Protein AF-0000000087668882 (afdb_homodimer)

Solvent-accessible surface area (backbone atoms only — not comparable to full-atom values): 32390 Å² total; per-residue (Å²): 127,55,72,64,56,34,42,53,48,44,46,37,24,59,58,59,34,25,60,63,56,25,12,63,74,70,74,42,58,48,69,55,47,53,47,37,47,51,49,51,26,59,73,69,70,46,69,36,62,44,76,51,103,84,46,47,43,61,30,75,61,18,48,56,48,40,55,51,38,54,46,50,52,49,51,49,50,30,61,56,49,69,69,46,96,56,78,47,55,46,81,43,34,34,37,23,35,59,70,55,37,60,70,62,45,54,77,50,41,65,59,51,40,68,75,32,70,54,41,31,39,34,46,38,62,53,77,62,92,58,65,41,71,82,68,61,43,58,34,33,42,42,76,51,87,79,68,98,54,85,44,41,72,42,78,49,48,71,38,53,36,39,38,35,31,9,59,66,30,33,71,74,70,49,78,52,78,45,84,87,54,48,76,90,50,46,24,45,29,38,44,35,72,86,77,70,32,55,60,55,51,52,31,28,56,95,87,38,82,44,74,45,84,55,55,51,51,39,29,23,58,41,71,67,55,47,51,53,43,19,54,70,33,58,18,32,44,74,44,50,44,81,80,40,49,64,39,50,72,73,52,50,26,42,80,41,42,74,88,30,42,36,74,64,39,41,28,29,43,32,31,66,54,61,86,77,65,34,60,50,57,48,54,48,52,53,50,54,46,50,50,39,50,55,52,50,48,54,68,77,92,129,55,70,66,56,35,41,53,50,44,44,37,24,59,57,58,36,25,60,63,56,24,12,64,74,69,72,43,58,48,68,56,48,53,47,39,47,50,49,50,26,60,75,69,71,46,71,36,63,44,76,52,102,83,47,47,43,61,31,72,59,20,49,54,49,40,56,51,38,53,48,50,52,49,52,48,50,28,62,57,51,69,69,46,95,57,76,48,54,45,80,42,32,35,38,24,35,60,70,55,36,60,68,62,46,53,79,50,40,64,60,52,40,68,76,32,70,53,41,30,38,37,47,38,64,52,76,62,91,61,62,39,72,83,68,62,41,59,31,34,43,41,76,52,86,77,68,98,53,88,46,41,73,44,78,49,46,72,39,52,36,39,37,33,29,8,58,66,29,32,73,75,69,48,77,54,77,45,86,87,55,48,76,90,49,44,24,44,28,39,45,36,73,85,77,70,31,56,59,55,50,50,30,28,56,95,87,37,80,44,74,44,83,55,57,50,54,39,30,24,58,40,71,68,54,47,53,52,43,19,56,70,33,58,18,30,43,74,43,52,43,82,80,40,48,65,39,49,72,73,51,51,26,41,80,42,42,75,88,29,41,36,73,63,40,40,29,28,40,32,30,66,53,60,86,75,65,33,59,49,56,48,56,47,52,53,50,54,46,50,50,40,50,54,51,50,49,54,69,76,92

Sequence (602 aa):
MDRFDAMRVFTRVVERRSFTLAAEDTGLPRSTVTDAVKQVEARLGVRLLQRTTRHVSPTLDGEAYYQRCLRILSDIEDAESAFAGAKPKGRLHVDVHGTLARHFVLPSLPAFLETYPDIDIYISEGDRLVDLVREGIDCVLRVGDLQDSDMIARRVAMLEEVTLASPAYIERHGMPMHPDGLEGHRIVGFRSTATGGLLPLELTVDGVVRNYPLPATVAVNAAESYFAAAKLGLGMIQVPRYHAEHALRSGELVSVLKDFAPTRTPVSLLYPRNRQLSPRVRVFIDWVAGIFNRHAEVADGMDRFDAMRVFTRVVERRSFTLAAEDTGLPRSTVTDAVKQVEARLGVRLLQRTTRHVSPTLDGEAYYQRCLRILSDIEDAESAFAGAKPKGRLHVDVHGTLARHFVLPSLPAFLETYPDIDIYISEGDRLVDLVREGIDCVLRVGDLQDSDMIARRVAMLEEVTLASPAYIERHGMPMHPDGLEGHRIVGFRSTATGGLLPLELTVDGVVRNYPLPATVAVNAAESYFAAAKLGLGMIQVPRYHAEHALRSGELVSVLKDFAPTRTPVSLLYPRNRQLSPRVRVFIDWVAGIFNRHAEVADG

Organism: NCBI:txid484088

pLDDT: mean 86.04, std 12.43, range [35.19, 98.69]

InterPro domains:
  IPR000847 LysR, HTH, N-terminal domain [PF00126] (5-63)
  IPR000847 LysR, HTH, N-terminal domain [PS50931] (1-59)
  IPR005119 LysR, substrate-binding [PF03466] (87-289)
  IPR036388 Winged helix-like DNA-binding domain superfamily [G3DSA:1.10.10.10] (3-85)
  IPR036390 Winged helix DNA-binding domain superfamily [SSF46785] (4-86)
  IPR058163 LysR-type transcriptional regulator, proteobacterial-type [PTHR30537] (1-298)

Structure (mmCIF, N/CA/C/O backbone):
data_AF-0000000087668882-model_v1
#
loop_
_entity.id
_entity.type
_entity.pdbx_description
1 polymer 'HTH-type transcriptional regulator TtuA'
#
loop_
_atom_site.group_PDB
_atom_site.id
_atom_site.type_symbol
_atom_site.label_atom_id
_atom_site.label_alt_id
_atom_site.label_comp_id
_atom_site.label_asym_id
_atom_site.label_entity_id
_atom_site.label_seq_id
_atom_site.pdbx_PDB_ins_code
_atom_site.Cartn_x
_atom_site.Cartn_y
_atom_site.Cartn_z
_atom_site.occupancy
_atom_site.B_iso_or_equiv
_atom_site.auth_seq_id
_atom_site.auth_comp_id
_atom_site.auth_asym_id
_atom_site.auth_atom_id
_atom_site.pdbx_PDB_model_num
ATOM 1 N N . MET A 1 1 ? -1.526 -41.938 4.766 1 74 1 MET A N 1
ATOM 2 C CA . MET A 1 1 ? -0.873 -40.812 4.121 1 74 1 MET A CA 1
ATOM 3 C C . MET A 1 1 ? 0.221 -40.219 5.016 1 74 1 MET A C 1
ATOM 5 O O . MET A 1 1 ? 0.059 -40.156 6.234 1 74 1 MET A O 1
ATOM 9 N N . ASP A 1 2 ? 1.414 -40.062 4.527 1 76.44 2 ASP A N 1
ATOM 10 C CA . ASP A 1 2 ? 2.463 -39.562 5.398 1 76.44 2 ASP A CA 1
ATOM 11 C C . ASP A 1 2 ? 2.203 -38.094 5.75 1 76.44 2 ASP A C 1
ATOM 13 O O . ASP A 1 2 ? 1.354 -37.438 5.137 1 76.44 2 ASP A O 1
ATOM 17 N N . ARG A 1 3 ? 2.861 -37.75 6.754 1 75.88 3 ARG A N 1
ATOM 18 C CA . ARG A 1 3 ? 2.615 -36.406 7.332 1 75.88 3 ARG A CA 1
ATOM 19 C C . ARG A 1 3 ? 2.83 -35.312 6.301 1 75.88 3 ARG A C 1
ATOM 21 O O . ARG A 1 3 ? 2.104 -34.312 6.285 1 75.88 3 ARG A O 1
ATOM 28 N N . PHE A 1 4 ? 3.727 -35.594 5.445 1 78.69 4 PHE A N 1
ATOM 29 C CA . PHE A 1 4 ? 4.047 -34.625 4.402 1 78.69 4 PHE A CA 1
ATOM 30 C C . PHE A 1 4 ? 2.887 -34.469 3.428 1 78.69 4 PHE A C 1
ATOM 32 O O . PHE A 1 4 ? 2.484 -33.344 3.102 1 78.69 4 PHE A O 1
ATOM 39 N N . ASP A 1 5 ? 2.441 -35.531 3 1 85.56 5 ASP A N 1
ATOM 40 C CA . ASP A 1 5 ? 1.314 -35.5 2.072 1 85.56 5 ASP A CA 1
ATOM 41 C C . ASP A 1 5 ? 0.07 -34.906 2.721 1 85.56 5 ASP A C 1
ATOM 43 O O . ASP A 1 5 ? -0.693 -34.188 2.068 1 85.56 5 ASP A O 1
ATOM 47 N N . ALA A 1 6 ? -0.004 -35.219 3.938 1 88.75 6 ALA A N 1
ATOM 48 C CA . ALA A 1 6 ? -1.146 -34.656 4.664 1 88.75 6 ALA A CA 1
ATOM 49 C C . ALA A 1 6 ? -1.063 -33.156 4.75 1 88.75 6 ALA A C 1
ATOM 51 O O . ALA A 1 6 ? -2.076 -32.438 4.621 1 88.75 6 ALA A O 1
ATOM 52 N N . MET A 1 7 ? 0.124 -32.625 4.984 1 88.31 7 MET A N 1
ATOM 53 C CA . MET A 1 7 ? 0.327 -31.188 5.02 1 88.31 7 MET A CA 1
ATOM 54 C C . MET A 1 7 ? 0.008 -30.562 3.666 1 88.31 7 MET A C 1
ATOM 56 O O . MET A 1 7 ? -0.608 -29.5 3.602 1 88.31 7 MET A O 1
ATOM 60 N N . ARG A 1 8 ? 0.413 -31.203 2.648 1 87.62 8 ARG A N 1
ATOM 61 C CA . ARG A 1 8 ? 0.148 -30.719 1.296 1 87.62 8 ARG A CA 1
ATOM 62 C C . ARG A 1 8 ? -1.351 -30.672 1.018 1 87.62 8 ARG A C 1
ATOM 64 O O . ARG A 1 8 ? -1.849 -29.688 0.458 1 87.62 8 ARG A O 1
ATOM 71 N N . VAL A 1 9 ? -1.986 -31.734 1.373 1 91.75 9 VAL A N 1
ATOM 72 C CA . VAL A 1 9 ? -3.43 -31.828 1.176 1 91.75 9 VAL A CA 1
ATOM 73 C C . VAL A 1 9 ? -4.129 -30.719 1.971 1 91.75 9 VAL A C 1
ATOM 75 O O . VAL A 1 9 ? -4.984 -30.016 1.437 1 91.75 9 VAL A O 1
ATOM 78 N N . PHE A 1 10 ? -3.746 -30.562 3.178 1 92.38 10 PHE A N 1
ATOM 79 C CA . PHE A 1 10 ? -4.348 -29.562 4.051 1 92.38 10 PHE A CA 1
ATOM 80 C C . PHE A 1 10 ? -4.168 -28.172 3.469 1 92.38 10 PHE A C 1
ATOM 82 O O . PHE A 1 10 ? -5.125 -27.391 3.395 1 92.38 10 PHE A O 1
ATOM 89 N N . THR A 1 11 ? -2.936 -27.859 3.07 1 89.56 11 THR A N 1
ATOM 90 C CA . THR A 1 11 ? -2.656 -26.531 2.516 1 89.56 11 THR A CA 1
ATOM 91 C C . THR A 1 11 ? -3.512 -26.281 1.28 1 89.56 11 THR A C 1
ATOM 93 O O . THR A 1 11 ? -4.023 -25.172 1.096 1 89.56 11 THR A O 1
ATOM 96 N N . ARG A 1 12 ? -3.713 -27.281 0.499 1 89.38 12 ARG A N 1
ATOM 97 C CA . ARG A 1 12 ? -4.512 -27.125 -0.711 1 89.38 12 ARG A CA 1
ATOM 98 C C . ARG A 1 12 ? -5.98 -26.891 -0.371 1 89.38 12 ARG A C 1
ATOM 100 O O . ARG A 1 12 ? -6.656 -26.094 -1.021 1 89.38 12 ARG A O 1
ATOM 107 N N . VAL A 1 13 ? -6.449 -27.594 0.616 1 89.81 13 VAL A N 1
ATOM 108 C CA . VAL A 1 13 ? -7.828 -27.422 1.051 1 89.81 13 VAL A CA 1
ATOM 109 C C . VAL A 1 13 ? -8.039 -25.984 1.534 1 89.81 13 VAL A C 1
ATOM 111 O O . VAL A 1 13 ? -9.055 -25.359 1.215 1 89.81 13 VAL A O 1
ATOM 114 N N . VAL A 1 14 ? -7.129 -25.5 2.279 1 86.94 14 VAL A N 1
ATOM 115 C CA . VAL A 1 14 ? -7.223 -24.141 2.814 1 86.94 14 VAL A CA 1
ATOM 116 C C . VAL A 1 14 ? -7.191 -23.125 1.671 1 86.94 14 VAL A C 1
ATOM 118 O O . VAL A 1 14 ? -7.988 -22.188 1.64 1 86.94 14 VAL A O 1
ATOM 121 N N . GLU A 1 15 ? -6.332 -23.391 0.75 1 80.94 15 GLU A N 1
ATOM 122 C CA . GLU A 1 15 ? -6.121 -22.469 -0.357 1 80.94 15 GLU A CA 1
ATOM 123 C C . GLU A 1 15 ? -7.336 -22.438 -1.284 1 80.94 15 GLU A C 1
ATOM 125 O O . GLU A 1 15 ? -7.703 -21.375 -1.792 1 80.94 15 GLU A O 1
ATOM 130 N N . ARG A 1 16 ? -7.902 -23.609 -1.526 1 79.69 16 ARG A N 1
ATOM 131 C CA . ARG A 1 16 ? -9.016 -23.719 -2.465 1 79.69 16 ARG A CA 1
ATOM 132 C C . ARG A 1 16 ? -10.352 -23.547 -1.752 1 79.69 16 ARG A C 1
ATOM 134 O O . ARG A 1 16 ? -11.391 -23.438 -2.398 1 79.69 16 ARG A O 1
ATOM 141 N N . ARG A 1 17 ? -10.312 -23.578 -0.461 1 81.19 17 ARG A N 1
ATOM 142 C CA . ARG A 1 17 ? -11.5 -23.531 0.39 1 81.19 17 ARG A CA 1
ATOM 143 C C . ARG A 1 17 ? -12.539 -24.547 -0.062 1 81.19 17 ARG A C 1
ATOM 145 O O . ARG A 1 17 ? -13.742 -24.25 -0.08 1 81.19 17 ARG A O 1
ATOM 152 N N . SER A 1 18 ? -12.047 -25.578 -0.514 1 86 18 SER A N 1
ATOM 153 C CA . SER A 1 18 ? -12.898 -26.625 -1.049 1 86 18 SER A CA 1
ATOM 154 C C . SER A 1 18 ? -12.195 -27.984 -1.007 1 86 18 SER A C 1
ATOM 156 O O . SER A 1 18 ? -11.062 -28.109 -1.481 1 86 18 SER A O 1
ATOM 158 N N . PHE A 1 19 ? -12.898 -29.031 -0.5 1 89.88 19 PHE A N 1
ATOM 159 C CA . PHE A 1 19 ? -12.359 -30.375 -0.476 1 89.88 19 PHE A CA 1
ATOM 160 C C . PHE A 1 19 ? -12.352 -30.984 -1.873 1 89.88 19 PHE A C 1
ATOM 162 O O . PHE A 1 19 ? -11.414 -31.688 -2.252 1 89.88 19 PHE A O 1
ATOM 169 N N . THR A 1 20 ? -13.352 -30.594 -2.633 1 88.5 20 THR A N 1
ATOM 170 C CA . THR A 1 20 ? -13.477 -31.141 -3.982 1 88.5 20 THR A CA 1
ATOM 171 C C . THR A 1 20 ? -12.383 -30.578 -4.891 1 88.5 20 THR A C 1
ATOM 173 O O . THR A 1 20 ? -11.711 -31.344 -5.594 1 88.5 20 THR A O 1
ATOM 176 N N . LEU A 1 21 ? -12.195 -29.375 -4.762 1 85.81 21 LEU A N 1
ATOM 177 C CA . LEU A 1 21 ? -11.18 -28.75 -5.605 1 85.81 21 LEU A CA 1
ATOM 178 C C . LEU A 1 21 ? -9.781 -29.188 -5.18 1 85.81 21 LEU A C 1
ATOM 180 O O . LEU A 1 21 ? -8.898 -29.391 -6.023 1 85.81 21 LEU A O 1
ATOM 184 N N . ALA A 1 22 ? -9.602 -29.25 -3.896 1 90.94 22 ALA A N 1
ATOM 185 C CA . ALA A 1 22 ? -8.32 -29.734 -3.395 1 90.94 22 ALA A CA 1
ATOM 186 C C . ALA A 1 22 ? -8.047 -31.156 -3.889 1 90.94 22 ALA A C 1
ATOM 188 O O . ALA A 1 22 ? -6.906 -31.484 -4.219 1 90.94 22 ALA A O 1
ATOM 189 N N . ALA A 1 23 ? -9.023 -31.984 -3.959 1 92.38 23 ALA A N 1
ATOM 190 C CA . ALA A 1 23 ? -8.883 -33.344 -4.477 1 92.38 23 ALA A CA 1
ATOM 191 C C . ALA A 1 23 ? -8.453 -33.344 -5.941 1 92.38 23 ALA A C 1
ATOM 193 O O . ALA A 1 23 ? -7.547 -34.062 -6.336 1 92.38 23 ALA A O 1
ATOM 194 N N . GLU A 1 24 ? -9.07 -32.469 -6.648 1 87.38 24 GLU A N 1
ATOM 195 C CA . GLU A 1 24 ? -8.719 -32.312 -8.055 1 87.38 24 GLU A CA 1
ATOM 196 C C . GLU A 1 24 ? -7.266 -31.891 -8.219 1 87.38 24 GLU A C 1
ATOM 198 O O . GLU A 1 24 ? -6.523 -32.469 -9.016 1 87.38 24 GLU A O 1
ATOM 203 N N . ASP A 1 25 ? -6.906 -30.984 -7.434 1 84.94 25 ASP A N 1
ATOM 204 C CA . ASP A 1 25 ? -5.559 -30.438 -7.52 1 84.94 25 ASP A CA 1
ATOM 205 C C . ASP A 1 25 ? -4.512 -31.469 -7.133 1 84.94 25 ASP A C 1
ATOM 207 O O . ASP A 1 25 ? -3.418 -31.5 -7.699 1 84.94 25 ASP A O 1
ATOM 211 N N . THR A 1 26 ? -4.812 -32.281 -6.137 1 87.75 26 THR A N 1
ATOM 212 C CA . THR A 1 26 ? -3.826 -33.188 -5.574 1 87.75 26 THR A CA 1
ATOM 213 C C . THR A 1 26 ? -3.91 -34.562 -6.246 1 87.75 26 THR A C 1
ATOM 215 O O . THR A 1 26 ? -3.064 -35.438 -6.012 1 87.75 26 THR A O 1
ATOM 218 N N . GLY A 1 27 ? -4.93 -34.75 -7.051 1 89.38 27 GLY A N 1
ATOM 219 C CA . GLY A 1 27 ? -5.117 -36.031 -7.727 1 89.38 27 GLY A CA 1
ATOM 220 C C . GLY A 1 27 ? -5.566 -37.125 -6.793 1 89.38 27 GLY A C 1
ATOM 221 O O . GLY A 1 27 ? -5.328 -38.312 -7.066 1 89.38 27 GLY A O 1
ATOM 222 N N . LEU A 1 28 ? -6.113 -36.781 -5.688 1 91.38 28 LEU A N 1
ATOM 223 C CA . LEU A 1 28 ? -6.59 -37.75 -4.691 1 91.38 28 LEU A CA 1
ATOM 224 C C . LEU A 1 28 ? -8.109 -37.781 -4.648 1 91.38 28 LEU A C 1
ATOM 226 O O . LEU A 1 28 ? -8.766 -36.781 -4.965 1 91.38 28 LEU A O 1
ATOM 230 N N . PRO A 1 29 ? -8.664 -38.969 -4.379 1 92.62 29 PRO A N 1
ATOM 231 C CA . PRO A 1 29 ? -10.102 -38.969 -4.121 1 92.62 29 PRO A CA 1
ATOM 232 C C . PRO A 1 29 ? -10.5 -38.031 -2.984 1 92.62 29 PRO A C 1
ATOM 234 O O . PRO A 1 29 ? -9.75 -37.875 -2.016 1 92.62 29 PRO A O 1
ATOM 237 N N . ARG A 1 30 ? -11.719 -37.469 -3.137 1 93.75 30 ARG A N 1
ATOM 238 C CA . ARG A 1 30 ? -12.211 -36.531 -2.133 1 93.75 30 ARG A CA 1
ATOM 239 C C . ARG A 1 30 ? -12.242 -37.156 -0.75 1 93.75 30 ARG A C 1
ATOM 241 O O . ARG A 1 30 ? -11.961 -36.5 0.253 1 93.75 30 ARG A O 1
ATOM 248 N N . SER A 1 31 ? -12.617 -38.406 -0.689 1 93.94 31 SER A N 1
ATOM 249 C CA . SER A 1 31 ? -12.664 -39.125 0.582 1 93.94 31 SER A CA 1
ATOM 250 C C . SER A 1 31 ? -11.289 -39.188 1.243 1 93.94 31 SER A C 1
ATOM 252 O O . SER A 1 31 ? -11.18 -39.031 2.463 1 93.94 31 SER A O 1
ATOM 254 N N . THR A 1 32 ? -10.289 -39.312 0.425 1 92.12 32 THR A N 1
ATOM 255 C CA . THR A 1 32 ? -8.914 -39.344 0.924 1 92.12 32 THR A CA 1
ATOM 256 C C . THR A 1 32 ? -8.508 -37.969 1.475 1 92.12 32 THR A C 1
ATOM 258 O O . THR A 1 32 ? -7.867 -37.906 2.523 1 92.12 32 THR A O 1
ATOM 261 N N . VAL A 1 33 ? -8.875 -36.938 0.768 1 94.38 33 VAL A N 1
ATOM 262 C CA . VAL A 1 33 ? -8.594 -35.562 1.2 1 94.38 33 VAL A CA 1
ATOM 263 C C . VAL A 1 33 ? -9.289 -35.312 2.535 1 94.38 33 VAL A C 1
ATOM 265 O O . VAL A 1 33 ? -8.672 -34.75 3.461 1 94.38 33 VAL A O 1
ATOM 268 N N . THR A 1 34 ? -10.508 -35.656 2.66 1 93.38 34 THR A N 1
ATOM 269 C CA . THR A 1 34 ? -11.289 -35.469 3.877 1 93.38 34 THR A CA 1
ATOM 270 C C . THR A 1 34 ? -10.664 -36.219 5.047 1 93.38 34 THR A C 1
ATOM 272 O O . THR A 1 34 ? -10.523 -35.688 6.141 1 93.38 34 THR A O 1
ATOM 275 N N . ASP A 1 35 ? -10.281 -37.438 4.762 1 92.81 35 ASP A N 1
ATOM 276 C CA . ASP A 1 35 ? -9.672 -38.281 5.789 1 92.81 35 ASP A CA 1
ATOM 277 C C . ASP A 1 35 ? -8.344 -37.688 6.262 1 92.81 35 ASP A C 1
ATOM 279 O O . ASP A 1 35 ? -8.031 -37.75 7.453 1 92.81 35 ASP A O 1
ATOM 283 N N . ALA A 1 36 ? -7.59 -37.25 5.332 1 92.69 36 ALA A N 1
ATOM 284 C CA . ALA A 1 36 ? -6.293 -36.656 5.656 1 92.69 36 ALA A CA 1
ATOM 285 C C . ALA A 1 36 ? -6.453 -35.5 6.633 1 92.69 36 ALA A C 1
ATOM 287 O O . ALA A 1 36 ? -5.727 -35.406 7.625 1 92.69 36 ALA A O 1
ATOM 288 N N . VAL A 1 37 ? -7.41 -34.625 6.363 1 93.38 37 VAL A N 1
ATOM 289 C CA . VAL A 1 37 ? -7.645 -33.469 7.203 1 93.38 37 VAL A CA 1
ATOM 290 C C . VAL A 1 37 ? -8.133 -33.906 8.578 1 93.38 37 VAL A C 1
ATOM 292 O O . VAL A 1 37 ? -7.676 -33.375 9.602 1 93.38 37 VAL A O 1
ATOM 295 N N . LYS A 1 38 ? -8.992 -34.875 8.594 1 91.88 38 LYS A N 1
ATOM 296 C CA . LYS A 1 38 ? -9.508 -35.406 9.852 1 91.88 38 LYS A CA 1
ATOM 297 C C . LYS A 1 38 ? -8.383 -35.969 10.703 1 91.88 38 LYS A C 1
ATOM 299 O O . LYS A 1 38 ? -8.352 -35.781 11.922 1 91.88 38 LYS A O 1
ATOM 304 N N . GLN A 1 39 ? -7.562 -36.688 10.062 1 87.88 39 GLN A N 1
ATOM 305 C CA . GLN A 1 39 ? -6.441 -37.312 10.766 1 87.88 39 GLN A CA 1
ATOM 306 C C . GLN A 1 39 ? -5.512 -36.25 11.367 1 87.88 39 GLN A C 1
ATOM 308 O O . GLN A 1 39 ? -5.02 -36.406 12.484 1 87.88 39 GLN A O 1
ATOM 313 N N . VAL A 1 40 ? -5.223 -35.219 10.562 1 90.81 40 VAL A N 1
ATOM 314 C CA . VAL A 1 40 ? -4.371 -34.156 11.047 1 90.81 40 VAL A CA 1
ATOM 315 C C . VAL A 1 40 ? -5.016 -33.469 12.258 1 90.81 40 VAL A C 1
ATOM 317 O O . VAL A 1 40 ? -4.352 -33.25 13.273 1 90.81 40 VAL A O 1
ATOM 320 N N . GLU A 1 41 ? -6.316 -33.125 12.148 1 91.94 41 GLU A N 1
ATOM 321 C CA . GLU A 1 41 ? -7.039 -32.5 13.25 1 91.94 41 GLU A CA 1
ATOM 322 C C . GLU A 1 41 ? -7.051 -33.406 14.484 1 91.94 41 GLU A C 1
ATOM 324 O O . GLU A 1 41 ? -6.879 -32.906 15.609 1 91.94 41 GLU A O 1
ATOM 329 N N . ALA A 1 42 ? -7.215 -34.688 14.289 1 87.06 42 ALA A N 1
ATOM 330 C CA . ALA A 1 42 ? -7.215 -35.656 15.391 1 87.06 42 ALA A CA 1
ATOM 331 C C . ALA A 1 42 ? -5.848 -35.719 16.062 1 87.06 42 ALA A C 1
ATOM 333 O O . ALA A 1 42 ? -5.762 -35.75 17.297 1 87.06 42 ALA A O 1
ATOM 334 N N . ARG A 1 43 ? -4.832 -35.781 15.297 1 84.25 43 ARG A N 1
ATOM 335 C CA . ARG A 1 43 ? -3.471 -35.812 15.82 1 84.25 43 ARG A CA 1
ATOM 336 C C . ARG A 1 43 ? -3.135 -34.562 16.625 1 84.25 43 ARG A C 1
ATOM 338 O O . ARG A 1 43 ? -2.5 -34.656 17.672 1 84.25 43 ARG A O 1
ATOM 345 N N . LEU A 1 44 ? -3.588 -33.438 16.078 1 84.44 44 LEU A N 1
ATOM 346 C CA . LEU A 1 44 ? -3.275 -32.156 16.703 1 84.44 44 LEU A CA 1
ATOM 347 C C . LEU A 1 44 ? -4.238 -31.859 17.844 1 84.44 44 LEU A C 1
ATOM 349 O O . LEU A 1 44 ? -3.955 -31.016 18.703 1 84.44 44 LEU A O 1
ATOM 353 N N . GLY A 1 45 ? -5.41 -32.469 17.828 1 86.31 45 GLY A N 1
ATOM 354 C CA . GLY A 1 45 ? -6.406 -32.312 18.875 1 86.31 45 GLY A CA 1
ATOM 355 C C . GLY A 1 45 ? -7.191 -31.016 18.766 1 86.31 45 GLY A C 1
ATOM 356 O O . GLY A 1 45 ? -7.746 -30.516 19.75 1 86.31 45 GLY A O 1
ATOM 357 N N . VAL A 1 46 ? -7.105 -30.391 17.656 1 87.56 46 VAL A N 1
ATOM 358 C CA . VAL A 1 46 ? -7.832 -29.141 17.422 1 87.56 46 VAL A CA 1
ATOM 359 C C . VAL A 1 46 ? -8.523 -29.188 16.062 1 87.56 46 VAL A C 1
ATOM 361 O O . VAL A 1 46 ? -8.109 -29.953 15.18 1 87.56 46 VAL A O 1
ATOM 364 N N . ARG A 1 47 ? -9.555 -28.422 15.93 1 88.56 47 ARG A N 1
ATOM 365 C CA . ARG A 1 47 ? -10.195 -28.25 14.633 1 88.56 47 ARG A CA 1
ATOM 366 C C . ARG A 1 47 ? -9.492 -27.172 13.812 1 88.56 47 ARG A C 1
ATOM 368 O O . ARG A 1 47 ? -9.25 -26.078 14.297 1 88.56 47 ARG A O 1
ATOM 375 N N . LEU A 1 48 ? -9.102 -27.578 12.602 1 90.94 48 LEU A N 1
ATOM 376 C CA . LEU A 1 48 ? -8.344 -26.656 11.75 1 90.94 48 LEU A CA 1
ATOM 377 C C . LEU A 1 48 ? -9.25 -25.984 10.734 1 90.94 48 LEU A C 1
ATOM 379 O O . LEU A 1 48 ? -8.922 -24.906 10.219 1 90.94 48 LEU A O 1
ATOM 383 N N . LEU A 1 49 ? -10.367 -26.625 10.406 1 91.19 49 LEU A N 1
ATOM 384 C CA . LEU A 1 49 ? -11.273 -26.109 9.391 1 91.19 49 LEU A CA 1
ATOM 385 C C . LEU A 1 49 ? -12.688 -25.984 9.945 1 91.19 49 LEU A C 1
ATOM 387 O O . LEU A 1 49 ? -13.125 -26.812 10.742 1 91.19 49 LEU A O 1
ATOM 391 N N . GLN A 1 50 ? -13.266 -24.812 9.672 1 84.56 50 GLN A N 1
ATOM 392 C CA . GLN A 1 50 ? -14.711 -24.672 9.852 1 84.56 50 GLN A CA 1
ATOM 393 C C . GLN A 1 50 ? -15.461 -25.094 8.594 1 84.56 50 GLN A C 1
ATOM 395 O O . GLN A 1 50 ? -15.125 -24.672 7.488 1 84.56 50 GLN A O 1
ATOM 400 N N . ARG A 1 51 ? -16.219 -26.125 8.781 1 73.12 51 ARG A N 1
ATOM 401 C CA . ARG A 1 51 ? -16.969 -26.656 7.648 1 73.12 51 ARG A CA 1
ATOM 402 C C . ARG A 1 51 ? -18.453 -26.359 7.777 1 73.12 51 ARG A C 1
ATOM 404 O O . ARG A 1 51 ? -19.062 -26.688 8.797 1 73.12 51 ARG A O 1
ATOM 411 N N . THR A 1 52 ? -18.844 -25.297 7.113 1 61.56 52 THR A N 1
ATOM 412 C CA . THR A 1 52 ? -20.281 -25.172 6.961 1 61.56 52 THR A CA 1
ATOM 413 C C . THR A 1 52 ? -20.734 -25.734 5.617 1 61.56 52 THR A C 1
ATOM 415 O O . THR A 1 52 ? -19.906 -26.125 4.789 1 61.56 52 THR A O 1
ATOM 418 N N . THR A 1 53 ? -22.047 -26.094 5.469 1 57.12 53 THR A N 1
ATOM 419 C CA . THR A 1 53 ? -22.609 -26.672 4.246 1 57.12 53 THR A CA 1
ATOM 420 C C . THR A 1 53 ? -22.141 -25.875 3.025 1 57.12 53 THR A C 1
ATOM 422 O O . THR A 1 53 ? -22.062 -26.422 1.922 1 57.12 53 THR A O 1
ATOM 425 N N . ARG A 1 54 ? -21.734 -24.562 3.236 1 56.53 54 ARG A N 1
ATOM 426 C CA . ARG A 1 54 ? -21.516 -23.734 2.053 1 56.53 54 ARG A CA 1
ATOM 427 C C . ARG A 1 54 ? -20.078 -23.234 2.004 1 56.53 54 ARG A C 1
ATOM 429 O O . ARG A 1 54 ? -19.609 -22.781 0.956 1 56.53 54 ARG A O 1
ATOM 436 N N . HIS A 1 55 ? -19.328 -23.344 3.102 1 72 55 HIS A N 1
ATOM 437 C CA . HIS A 1 55 ? -18.047 -22.641 3.006 1 72 55 HIS A CA 1
ATOM 438 C C . HIS A 1 55 ? -16.984 -23.312 3.863 1 72 55 HIS A C 1
ATOM 440 O O . HIS A 1 55 ? -17.25 -23.688 5.008 1 72 55 HIS A O 1
ATOM 446 N N . VAL A 1 56 ? -15.836 -23.781 3.23 1 82.69 56 VAL A N 1
ATOM 447 C CA . VAL A 1 56 ? -14.664 -24.266 3.951 1 82.69 56 VAL A CA 1
ATOM 448 C C . VAL A 1 56 ? -13.711 -23.109 4.242 1 82.69 56 VAL A C 1
ATOM 450 O O . VAL A 1 56 ? -13.289 -22.406 3.326 1 82.69 56 VAL A O 1
ATOM 453 N N . SER A 1 57 ? -13.531 -22.828 5.547 1 83.94 57 SER A N 1
ATOM 454 C CA . SER A 1 57 ? -12.578 -21.797 5.941 1 83.94 57 SER A CA 1
ATOM 455 C C . SER A 1 57 ? -11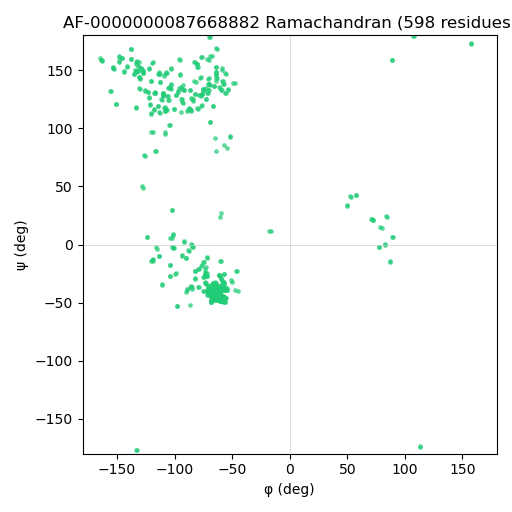.711 -22.266 7.113 1 83.94 57 SER A C 1
ATOM 457 O O . SER A 1 57 ? -12.156 -23.047 7.945 1 83.94 57 SER A O 1
ATOM 459 N N . PRO A 1 58 ? -10.438 -21.812 7.148 1 85.31 58 PRO A N 1
ATOM 460 C CA . PRO A 1 58 ? -9.594 -22.203 8.281 1 85.31 58 PRO A CA 1
ATOM 461 C C . PRO A 1 58 ? -10.008 -21.516 9.586 1 85.31 58 PRO A C 1
ATOM 463 O O . PRO A 1 58 ? -10.477 -20.375 9.562 1 85.31 58 PRO A O 1
ATOM 466 N N . THR A 1 59 ? -9.914 -22.266 10.695 1 82.81 59 THR A N 1
ATOM 467 C CA . THR A 1 59 ? -9.953 -21.656 12.023 1 82.81 59 THR A CA 1
ATOM 468 C C . THR A 1 59 ? -8.68 -20.844 12.281 1 82.81 59 THR A C 1
ATOM 470 O O . THR A 1 59 ? -7.781 -20.812 11.445 1 82.81 59 THR A O 1
ATOM 473 N N . LEU A 1 60 ? -8.617 -20.219 13.445 1 76.44 60 LEU A N 1
ATOM 474 C CA . LEU A 1 60 ? -7.387 -19.531 13.828 1 76.44 60 LEU A CA 1
ATOM 475 C C . LEU A 1 60 ? -6.219 -20.516 13.914 1 76.44 60 LEU A C 1
ATOM 477 O O . LEU A 1 60 ? -5.125 -20.219 13.422 1 76.44 60 LEU A O 1
ATOM 481 N N . ASP A 1 61 ? -6.527 -21.578 14.5 1 79.19 61 ASP A N 1
ATOM 482 C CA . ASP A 1 61 ? -5.531 -22.641 14.555 1 79.19 61 ASP A CA 1
ATOM 483 C C . ASP A 1 61 ? -5.203 -23.172 13.164 1 79.19 61 ASP A C 1
ATOM 485 O O . ASP A 1 61 ? -4.051 -23.5 12.867 1 79.19 61 ASP A O 1
ATOM 489 N N . GLY A 1 62 ? -6.223 -23.188 12.352 1 85.12 62 GLY A N 1
ATOM 490 C CA . GLY A 1 62 ? -6.031 -23.609 10.977 1 85.12 62 GLY A CA 1
ATOM 491 C C . GLY A 1 62 ? -5.121 -22.688 10.18 1 85.12 62 GLY A C 1
ATOM 492 O O . GLY A 1 62 ? -4.262 -23.156 9.43 1 85.12 62 GLY A O 1
ATOM 493 N N . GLU A 1 63 ? -5.328 -21.438 10.406 1 80.44 63 GLU A N 1
ATOM 494 C CA . GLU A 1 63 ? -4.484 -20.453 9.734 1 80.44 63 GLU A CA 1
ATOM 495 C C . GLU A 1 63 ? -3.035 -20.562 10.203 1 80.44 63 GLU A C 1
ATOM 497 O O . GLU A 1 63 ? -2.111 -20.516 9.383 1 80.44 63 GLU A O 1
ATOM 502 N N . ALA A 1 64 ? -2.857 -20.672 11.477 1 77.38 64 ALA A N 1
ATOM 503 C CA . ALA A 1 64 ? -1.519 -20.828 12.039 1 77.38 64 ALA A CA 1
ATOM 504 C C . ALA A 1 64 ? -0.843 -22.094 11.523 1 77.38 64 ALA A C 1
ATOM 506 O O . ALA A 1 64 ? 0.325 -22.062 11.125 1 77.38 64 ALA A O 1
ATOM 507 N N . TYR A 1 65 ? -1.585 -23.172 11.555 1 82.81 65 TYR A N 1
ATOM 508 C CA . TYR A 1 65 ? -1.044 -24.438 11.07 1 82.81 65 TYR A CA 1
ATOM 509 C C . TYR A 1 65 ? -0.737 -24.359 9.578 1 82.81 65 TYR A C 1
ATOM 511 O O . TYR A 1 65 ? 0.262 -24.922 9.117 1 82.81 65 TYR A O 1
ATOM 519 N N . TYR A 1 66 ? -1.623 -23.703 8.836 1 85.94 66 TYR A N 1
ATOM 520 C CA . TYR A 1 66 ? -1.41 -23.531 7.406 1 85.94 66 TYR A CA 1
ATOM 521 C C . TYR A 1 66 ? -0.074 -22.844 7.137 1 85.94 66 TYR A C 1
ATOM 523 O O . TYR A 1 66 ? 0.729 -23.328 6.34 1 85.94 66 TYR A O 1
ATOM 531 N N . GLN A 1 67 ? 0.199 -21.828 7.867 1 75.88 67 GLN A N 1
ATOM 532 C CA . GLN A 1 67 ? 1.449 -21.094 7.691 1 75.88 67 GLN A CA 1
ATOM 533 C C . GLN A 1 67 ? 2.652 -21.969 8.031 1 75.88 67 GLN A C 1
ATOM 535 O O . GLN A 1 67 ? 3.66 -21.953 7.324 1 75.88 67 GLN A O 1
ATOM 540 N N . ARG A 1 68 ? 2.51 -22.672 9.047 1 75.44 68 ARG A N 1
ATOM 541 C CA . ARG A 1 68 ? 3.588 -23.562 9.453 1 75.44 68 ARG A CA 1
ATOM 542 C C . ARG A 1 68 ? 3.807 -24.656 8.414 1 75.44 68 ARG A C 1
ATOM 544 O O . ARG A 1 68 ? 4.949 -25.016 8.109 1 75.44 68 ARG A O 1
ATOM 551 N N . CYS A 1 69 ? 2.701 -25.172 7.906 1 83.44 69 CYS A N 1
ATOM 552 C CA . CYS A 1 69 ? 2.803 -26.203 6.867 1 83.44 69 CYS A CA 1
ATOM 553 C C . CYS A 1 69 ? 3.545 -25.672 5.648 1 83.44 69 CYS A C 1
ATOM 555 O O . CYS A 1 69 ? 4.398 -26.359 5.086 1 83.44 69 CYS A O 1
ATOM 557 N N . LEU A 1 70 ? 3.207 -24.5 5.289 1 78.56 70 LEU A N 1
ATOM 558 C CA . LEU A 1 70 ? 3.854 -23.906 4.125 1 78.56 70 LEU A CA 1
ATOM 559 C C . LEU A 1 70 ? 5.367 -23.859 4.309 1 78.56 70 LEU A C 1
ATOM 561 O O . LEU A 1 70 ? 6.121 -24.172 3.385 1 78.56 70 LEU A O 1
ATOM 565 N N . ARG A 1 71 ? 5.773 -23.562 5.473 1 69.88 71 ARG A N 1
ATOM 566 C CA . ARG A 1 71 ? 7.199 -23.469 5.77 1 69.88 71 ARG A CA 1
ATOM 567 C C . ARG A 1 71 ? 7.852 -24.844 5.703 1 69.88 71 ARG A C 1
ATOM 569 O O . ARG A 1 71 ? 8.922 -25 5.105 1 69.88 71 ARG A O 1
ATOM 576 N N . ILE A 1 72 ? 7.203 -25.719 6.344 1 71.88 72 ILE A N 1
ATOM 577 C CA . ILE A 1 72 ? 7.734 -27.078 6.395 1 71.88 72 ILE A CA 1
ATOM 578 C C . ILE A 1 72 ? 7.824 -27.656 4.984 1 71.88 72 ILE A C 1
ATOM 580 O O . ILE A 1 72 ? 8.844 -28.234 4.609 1 71.88 72 ILE A O 1
ATOM 584 N N . LEU A 1 73 ? 6.777 -27.469 4.254 1 77.44 73 LEU A N 1
ATOM 585 C CA . LEU A 1 73 ? 6.758 -27.984 2.891 1 77.44 73 LEU A CA 1
ATOM 586 C C . LEU A 1 73 ? 7.852 -27.328 2.049 1 77.44 73 LEU A C 1
ATOM 588 O O . LEU A 1 73 ? 8.516 -28 1.258 1 77.44 73 LEU A O 1
ATOM 592 N N . SER A 1 74 ? 7.98 -26.094 2.281 1 73.69 74 SER A N 1
ATOM 593 C CA . SER A 1 74 ? 9.047 -25.375 1.589 1 73.69 74 SER A CA 1
ATOM 594 C C . SER A 1 74 ? 10.422 -25.906 1.966 1 73.69 74 SER A C 1
ATOM 596 O O . SER A 1 74 ? 11.273 -26.109 1.101 1 73.69 74 SER A O 1
ATOM 598 N N . ASP A 1 75 ? 10.578 -26.203 3.23 1 68.31 75 ASP A N 1
ATOM 599 C CA . ASP A 1 75 ? 11.852 -26.719 3.719 1 68.31 75 ASP A CA 1
ATOM 600 C C . ASP A 1 75 ? 12.148 -28.094 3.119 1 68.31 75 ASP A C 1
ATOM 602 O O . ASP A 1 75 ? 13.297 -28.391 2.764 1 68.31 75 ASP A O 1
ATOM 606 N N . ILE A 1 76 ? 11.133 -28.812 3.016 1 67.31 76 ILE A N 1
ATOM 607 C CA . ILE A 1 76 ? 11.289 -30.156 2.451 1 67.31 76 ILE A CA 1
ATOM 608 C C . ILE A 1 76 ? 11.633 -30.047 0.966 1 67.31 76 ILE A C 1
ATOM 610 O O . ILE A 1 76 ? 12.531 -30.734 0.481 1 67.31 76 ILE A O 1
ATOM 614 N N . GLU A 1 77 ? 10.898 -29.281 0.266 1 69.25 77 GLU A N 1
ATOM 615 C CA . GLU A 1 77 ? 11.188 -29.062 -1.15 1 69.25 77 GLU A CA 1
ATOM 616 C C . GLU A 1 77 ? 12.617 -28.578 -1.357 1 69.25 77 GLU A C 1
ATOM 618 O O . GLU A 1 77 ? 13.305 -29.031 -2.275 1 69.25 77 GLU A O 1
ATOM 623 N N . ASP A 1 78 ? 13.023 -27.812 -0.498 1 66.19 78 ASP A N 1
ATOM 624 C CA . ASP A 1 78 ? 14.383 -27.281 -0.544 1 66.19 78 ASP A CA 1
ATOM 625 C C . ASP A 1 78 ? 15.406 -28.406 -0.349 1 66.19 78 ASP A C 1
ATOM 627 O O . ASP A 1 78 ? 16.406 -28.469 -1.062 1 66.19 78 ASP A O 1
ATOM 631 N N . ALA A 1 79 ? 15.117 -29.188 0.583 1 63.41 79 ALA A N 1
ATOM 632 C CA . ALA A 1 79 ? 16.016 -30.312 0.877 1 63.41 79 ALA A CA 1
ATOM 633 C C . ALA A 1 79 ? 16.109 -31.266 -0.306 1 63.41 79 ALA A C 1
ATOM 635 O O . ALA A 1 79 ? 17.188 -31.781 -0.62 1 63.41 79 ALA A O 1
ATOM 636 N N . GLU A 1 80 ? 14.984 -31.406 -0.919 1 63.78 80 GLU A N 1
ATOM 637 C CA . GLU A 1 80 ? 14.938 -32.344 -2.037 1 63.78 80 GLU A CA 1
ATOM 638 C C . GLU A 1 80 ? 15.523 -31.734 -3.301 1 63.78 80 GLU A C 1
ATOM 640 O O . GLU A 1 80 ? 16.062 -32.438 -4.152 1 63.78 80 GLU A O 1
ATOM 645 N N . SER A 1 81 ? 15.25 -30.469 -3.428 1 61.78 81 SER A N 1
ATOM 646 C CA . SER A 1 81 ? 15.734 -29.781 -4.621 1 61.78 81 SER A CA 1
ATOM 647 C C . SER A 1 81 ? 17.234 -29.578 -4.57 1 61.78 81 SER A C 1
ATOM 649 O O . SER A 1 81 ? 17.875 -29.344 -5.598 1 61.78 81 SER A O 1
ATOM 651 N N . ALA A 1 82 ? 17.781 -29.562 -3.379 1 56.44 82 ALA A N 1
ATOM 652 C CA . ALA A 1 82 ? 19.219 -29.375 -3.23 1 56.44 82 ALA A CA 1
ATOM 653 C C . ALA A 1 82 ? 20 -30.469 -3.967 1 56.44 82 ALA A C 1
ATOM 655 O O . ALA A 1 82 ? 21.156 -30.266 -4.359 1 56.44 82 ALA A O 1
ATOM 656 N N . PHE A 1 83 ? 19.484 -31.562 -4.059 1 51.03 83 PHE A N 1
ATOM 657 C CA . PHE A 1 83 ? 20.219 -32.656 -4.676 1 51.03 83 PHE A CA 1
ATOM 658 C C . PHE A 1 83 ? 19.969 -32.719 -6.18 1 51.03 83 PHE A C 1
ATOM 660 O O . PHE A 1 83 ? 20.812 -33.188 -6.934 1 51.03 83 PHE A O 1
ATOM 667 N N . ALA A 1 84 ? 18.812 -32.531 -6.652 1 51.5 84 ALA A N 1
ATOM 668 C CA . ALA A 1 84 ? 18.562 -32.938 -8.031 1 51.5 84 ALA A CA 1
ATOM 669 C C . ALA A 1 84 ? 18.766 -31.766 -8.992 1 51.5 84 ALA A C 1
ATOM 671 O O . ALA A 1 84 ? 18.656 -30.594 -8.594 1 51.5 84 ALA A O 1
ATOM 672 N N . GLY A 1 85 ? 19.797 -31.766 -9.945 1 58.62 85 GLY A N 1
ATOM 673 C CA . GLY A 1 85 ? 19.859 -31 -11.18 1 58.62 85 GLY A CA 1
ATOM 674 C C . GLY A 1 85 ? 18.5 -30.469 -11.625 1 58.62 85 GLY A C 1
ATOM 675 O O . GLY A 1 85 ? 18.344 -30.062 -12.773 1 58.62 85 GLY A O 1
ATOM 676 N N . ALA A 1 86 ? 17.625 -30.547 -10.828 1 67.12 86 ALA A N 1
ATOM 677 C CA . ALA A 1 86 ? 16.25 -30.219 -11.203 1 67.12 86 ALA A CA 1
ATOM 678 C C . ALA A 1 86 ? 16.016 -28.703 -11.172 1 67.12 86 ALA A C 1
ATOM 680 O O . ALA A 1 86 ? 16.672 -27.984 -10.414 1 67.12 86 ALA A O 1
ATOM 681 N N . LYS A 1 87 ? 15.305 -28.266 -12.133 1 83.69 87 LYS A N 1
ATOM 682 C CA . LYS A 1 87 ? 14.914 -26.859 -12.219 1 83.69 87 LYS A CA 1
ATOM 683 C C . LYS A 1 87 ? 14.195 -26.406 -10.945 1 83.69 87 LYS A C 1
ATOM 685 O O . LYS A 1 87 ? 13.359 -27.141 -10.406 1 83.69 87 LYS A O 1
ATOM 690 N N . PRO A 1 88 ? 14.641 -25.312 -10.414 1 87.31 88 PRO A N 1
ATOM 691 C CA . PRO A 1 88 ? 14 -24.781 -9.211 1 87.31 88 PRO A CA 1
ATOM 692 C C . PRO A 1 88 ? 12.477 -24.734 -9.328 1 87.31 88 PRO A C 1
ATOM 694 O O . PRO A 1 88 ? 11.953 -24.422 -10.398 1 87.31 88 PRO A O 1
ATOM 697 N N . LYS A 1 89 ? 11.766 -25.094 -8.273 1 86.81 89 LYS A N 1
ATOM 698 C CA . LYS A 1 89 ? 10.305 -25.109 -8.266 1 86.81 89 LYS A CA 1
ATOM 699 C C . LYS A 1 89 ? 9.758 -24.797 -6.879 1 86.81 89 LYS A C 1
ATOM 701 O O . LYS A 1 89 ? 10.508 -24.781 -5.898 1 86.81 89 LYS A O 1
ATOM 706 N N . GLY A 1 90 ? 8.438 -24.406 -6.82 1 86.62 90 GLY A N 1
ATOM 707 C CA . GLY A 1 90 ? 7.766 -24.219 -5.543 1 86.62 90 GLY A CA 1
ATOM 708 C C . GLY A 1 90 ? 7.391 -22.766 -5.281 1 86.62 90 GLY A C 1
ATOM 709 O O . GLY A 1 90 ? 7.574 -21.906 -6.148 1 86.62 90 GLY A O 1
ATOM 710 N N . ARG A 1 91 ? 6.91 -22.562 -4.094 1 87.75 91 ARG A N 1
ATOM 711 C CA . ARG A 1 91 ? 6.379 -21.25 -3.736 1 87.75 91 ARG A CA 1
ATOM 712 C C . ARG A 1 91 ? 7.484 -20.328 -3.234 1 87.75 91 ARG A C 1
ATOM 714 O O . ARG A 1 91 ? 8.352 -20.75 -2.465 1 87.75 91 ARG A O 1
ATOM 721 N N . LEU A 1 92 ? 7.445 -19.203 -3.75 1 92.06 92 LEU A N 1
ATOM 722 C CA . LEU A 1 92 ? 8.367 -18.141 -3.346 1 92.06 92 LEU A CA 1
ATOM 723 C C . LEU A 1 92 ? 7.598 -16.922 -2.83 1 92.06 92 LEU A C 1
ATOM 725 O O . LEU A 1 92 ? 6.766 -16.359 -3.545 1 92.06 92 LEU A O 1
ATOM 729 N N . HIS A 1 93 ? 7.816 -16.531 -1.571 1 91.94 93 HIS A N 1
ATOM 730 C CA . HIS A 1 93 ? 7.191 -15.352 -0.982 1 91.94 93 HIS A CA 1
ATOM 731 C C . HIS A 1 93 ? 8.195 -14.219 -0.827 1 91.94 93 HIS A C 1
ATOM 733 O O . HIS A 1 93 ? 9.141 -14.32 -0.041 1 91.94 93 HIS A O 1
ATOM 739 N N . VAL A 1 94 ? 7.922 -13.164 -1.56 1 92.88 94 VAL A N 1
ATOM 740 C CA . VAL A 1 94 ? 8.797 -12 -1.528 1 92.88 94 VAL A CA 1
ATOM 741 C C . VAL A 1 94 ? 8.039 -10.797 -0.982 1 92.88 94 VAL A C 1
ATOM 743 O O . VAL A 1 94 ? 6.934 -10.492 -1.435 1 92.88 94 VAL A O 1
ATOM 746 N N . ASP A 1 95 ? 8.609 -10.141 -0.044 1 91.19 95 ASP A N 1
ATOM 747 C CA . ASP A 1 95 ? 8.039 -8.898 0.477 1 91.19 95 ASP A CA 1
ATOM 748 C C . ASP A 1 95 ? 8.836 -7.688 -0.005 1 91.19 95 ASP A C 1
ATOM 750 O O . ASP A 1 95 ? 10.062 -7.68 0.058 1 91.19 95 ASP A O 1
ATOM 754 N N . VAL A 1 96 ? 8.07 -6.746 -0.572 1 90.88 96 VAL A N 1
ATOM 755 C CA . VAL A 1 96 ? 8.75 -5.648 -1.252 1 90.88 96 VAL A CA 1
ATOM 756 C C . VAL A 1 96 ? 8 -4.344 -0.999 1 90.88 96 VAL A C 1
ATOM 758 O O . VAL A 1 96 ? 6.805 -4.355 -0.694 1 90.88 96 VAL A O 1
ATOM 761 N N . HIS A 1 97 ? 8.727 -3.256 -1.048 1 88.38 97 HIS A N 1
ATOM 762 C CA . HIS A 1 97 ? 8.047 -1.975 -1.201 1 88.38 97 HIS A CA 1
ATOM 763 C C . HIS A 1 97 ? 7.355 -1.878 -2.555 1 88.38 97 HIS A C 1
ATOM 765 O O . HIS A 1 97 ? 7.941 -2.213 -3.584 1 88.38 97 HIS A O 1
ATOM 771 N N . GLY A 1 98 ? 6.18 -1.397 -2.574 1 90.44 98 GLY A N 1
ATOM 772 C CA . GLY A 1 98 ? 5.328 -1.463 -3.75 1 90.44 98 GLY A CA 1
ATOM 773 C C . GLY A 1 98 ? 5.926 -0.775 -4.961 1 90.44 98 GLY A C 1
ATOM 774 O O . GLY A 1 98 ? 5.945 -1.341 -6.059 1 90.44 98 GLY A O 1
ATOM 775 N N . THR A 1 99 ? 6.414 0.427 -4.84 1 90.62 99 THR A N 1
ATOM 776 C CA . THR A 1 99 ? 6.949 1.171 -5.973 1 90.62 99 THR A CA 1
ATOM 777 C C . THR A 1 99 ? 8.195 0.485 -6.527 1 90.62 99 THR A C 1
ATOM 779 O O . THR A 1 99 ? 8.414 0.472 -7.738 1 90.62 99 THR A O 1
ATOM 782 N N . LEU A 1 100 ? 8.992 -0.12 -5.66 1 90.19 100 LEU A N 1
ATOM 783 C CA . LEU A 1 100 ? 10.156 -0.874 -6.102 1 90.19 100 LEU A CA 1
ATOM 784 C C . LEU A 1 100 ? 9.742 -2.086 -6.93 1 90.19 100 LEU A C 1
ATOM 786 O O . LEU A 1 100 ? 10.32 -2.346 -7.988 1 90.19 100 LEU A O 1
ATOM 790 N N . ALA A 1 101 ? 8.781 -2.773 -6.387 1 91.75 101 ALA A N 1
ATOM 791 C CA . ALA A 1 101 ? 8.281 -3.955 -7.086 1 91.75 101 ALA A CA 1
ATOM 792 C C . ALA A 1 101 ? 7.805 -3.6 -8.492 1 91.75 101 ALA A C 1
ATOM 794 O O . ALA A 1 101 ? 8.203 -4.238 -9.469 1 91.75 101 ALA A O 1
ATOM 795 N N . ARG A 1 102 ? 7.039 -2.623 -8.578 1 93.56 102 ARG A N 1
ATOM 796 C CA . ARG A 1 102 ? 6.367 -2.295 -9.828 1 93.56 102 ARG A CA 1
ATOM 797 C C . ARG A 1 102 ? 7.336 -1.665 -10.828 1 93.56 102 ARG A C 1
ATOM 799 O O . ARG A 1 102 ? 7.16 -1.792 -12.039 1 93.56 102 ARG A O 1
ATOM 806 N N . HIS A 1 103 ? 8.352 -1.004 -10.352 1 92.06 103 HIS A N 1
ATOM 807 C CA . HIS A 1 103 ? 9.289 -0.343 -11.242 1 92.06 103 HIS A CA 1
ATOM 808 C C . HIS A 1 103 ? 10.422 -1.283 -11.641 1 92.06 103 HIS A C 1
ATOM 810 O O . HIS A 1 103 ? 10.844 -1.302 -12.805 1 92.06 103 HIS A O 1
ATOM 816 N N . PHE A 1 104 ? 10.898 -2.113 -10.703 1 92 104 PHE A N 1
ATOM 817 C CA . PHE A 1 104 ? 12.133 -2.842 -10.969 1 92 104 PHE A CA 1
ATOM 818 C C . PHE A 1 104 ? 11.859 -4.332 -11.133 1 92 104 PHE A C 1
ATOM 820 O O . PHE A 1 104 ? 12.484 -5 -11.953 1 92 104 PHE A O 1
ATOM 827 N N . VAL A 1 105 ? 10.93 -4.926 -10.445 1 94.44 105 VAL A N 1
ATOM 828 C CA . VAL A 1 105 ? 10.812 -6.379 -10.344 1 94.44 105 VAL A CA 1
ATOM 829 C C . VAL A 1 105 ? 9.773 -6.887 -11.336 1 94.44 105 VAL A C 1
ATOM 831 O O . VAL A 1 105 ? 10.086 -7.695 -12.211 1 94.44 105 VAL A O 1
ATOM 834 N N . LEU A 1 106 ? 8.586 -6.336 -11.305 1 95.81 106 LEU A N 1
ATOM 835 C CA . LEU A 1 106 ? 7.438 -6.855 -12.039 1 95.81 106 LEU A CA 1
ATOM 836 C C . LEU A 1 106 ? 7.691 -6.816 -13.547 1 95.81 106 LEU A C 1
ATOM 838 O O . LEU A 1 106 ? 7.387 -7.777 -14.25 1 95.81 106 LEU A O 1
ATOM 842 N N . PRO A 1 107 ? 8.328 -5.77 -14.047 1 95.25 107 PRO A N 1
ATOM 843 C CA . PRO A 1 107 ? 8.492 -5.699 -15.5 1 95.25 107 PRO A CA 1
ATOM 844 C C . PRO A 1 107 ? 9.305 -6.859 -16.062 1 95.25 107 PRO A C 1
ATOM 846 O O . PRO A 1 107 ? 9.133 -7.238 -17.219 1 95.25 107 PRO A O 1
ATOM 849 N N . SER A 1 108 ? 10.148 -7.406 -15.258 1 95 108 SER A N 1
ATOM 850 C CA . SER A 1 108 ? 11.016 -8.484 -15.719 1 95 108 SER A CA 1
ATOM 851 C C . SER A 1 108 ? 10.508 -9.844 -15.25 1 95 108 SER A C 1
ATOM 853 O O . SER A 1 108 ? 11.078 -10.883 -15.594 1 95 108 SER A O 1
ATOM 855 N N . LEU A 1 109 ? 9.492 -9.859 -14.531 1 96.56 109 LEU A N 1
ATOM 856 C CA . LEU A 1 109 ? 9 -11.078 -13.898 1 96.56 109 LEU A CA 1
ATOM 857 C C . LEU A 1 109 ? 8.555 -12.094 -14.945 1 96.56 109 LEU A C 1
ATOM 859 O O . LEU A 1 109 ? 8.781 -13.297 -14.789 1 96.56 109 LEU A O 1
ATOM 863 N N . PRO A 1 110 ? 7.918 -11.672 -16.109 1 95.62 110 PRO A N 1
ATOM 864 C CA . PRO A 1 110 ? 7.531 -12.656 -17.125 1 95.62 110 PRO A CA 1
ATOM 865 C C . PRO A 1 110 ? 8.719 -13.484 -17.625 1 95.62 110 PRO A C 1
ATOM 867 O O . PRO A 1 110 ? 8.602 -14.703 -17.766 1 95.62 110 PRO A O 1
ATOM 870 N N . ALA A 1 111 ? 9.836 -12.836 -17.766 1 94.81 111 ALA A N 1
ATOM 871 C CA . ALA A 1 111 ? 11.031 -13.531 -18.234 1 94.81 111 ALA A CA 1
ATOM 872 C C . ALA A 1 111 ? 11.539 -14.516 -17.188 1 94.81 111 ALA A C 1
ATOM 874 O O . ALA A 1 111 ? 11.977 -15.625 -17.516 1 94.81 111 ALA A O 1
ATOM 875 N N . PHE A 1 112 ? 11.555 -14.117 -16 1 97.06 112 PHE A N 1
ATOM 876 C CA . PHE A 1 112 ? 11.953 -14.992 -14.906 1 97.06 112 PHE A CA 1
ATOM 877 C C . PHE A 1 112 ? 11.078 -16.234 -14.867 1 97.06 112 PHE A C 1
ATOM 879 O O . PHE A 1 112 ? 11.578 -17.359 -14.742 1 97.06 112 PHE A O 1
ATOM 886 N N . LEU A 1 113 ? 9.758 -16.047 -14.984 1 95.62 113 LEU A N 1
ATOM 887 C CA . LEU A 1 113 ? 8.805 -17.141 -14.883 1 95.62 113 LEU A CA 1
ATOM 888 C C . LEU A 1 113 ? 8.867 -18.031 -16.109 1 95.62 113 LEU A C 1
ATOM 890 O O . LEU A 1 113 ? 8.516 -19.219 -16.047 1 95.62 113 LEU A O 1
ATOM 894 N N . GLU A 1 114 ? 9.273 -17.469 -17.234 1 94.44 114 GLU A N 1
ATOM 895 C CA . GLU A 1 114 ? 9.547 -18.297 -18.406 1 94.44 114 GLU A CA 1
ATOM 896 C C . GLU A 1 114 ? 10.742 -19.219 -18.172 1 94.44 114 GLU A C 1
ATOM 898 O O . GLU A 1 114 ? 10.734 -20.375 -18.609 1 94.44 114 GLU A O 1
ATOM 903 N N . THR A 1 115 ? 11.766 -18.703 -17.516 1 94.5 115 THR A N 1
ATOM 904 C CA . THR A 1 115 ? 12.961 -19.469 -17.203 1 94.5 115 THR A CA 1
ATOM 905 C C . THR A 1 115 ? 12.672 -20.516 -16.125 1 94.5 115 THR A C 1
ATOM 907 O O . THR A 1 115 ? 13.203 -21.625 -16.172 1 94.5 115 THR A O 1
ATOM 910 N N . TYR A 1 116 ? 11.852 -20.172 -15.18 1 95.06 116 TYR A N 1
ATOM 911 C CA . TYR A 1 116 ? 11.508 -21.062 -14.078 1 95.06 116 TYR A CA 1
ATOM 912 C C . TYR A 1 116 ? 10 -21.234 -13.961 1 95.06 116 TYR A C 1
ATOM 914 O O . TYR A 1 116 ? 9.383 -20.734 -13.016 1 95.06 116 TYR A O 1
ATOM 922 N N . PRO A 1 117 ? 9.414 -21.984 -14.797 1 92.69 117 PRO A N 1
ATOM 923 C CA . PRO A 1 117 ? 7.957 -22.047 -14.93 1 92.69 117 PRO A CA 1
ATOM 924 C C . PRO A 1 117 ? 7.297 -22.766 -13.75 1 92.69 117 PRO A C 1
ATOM 926 O O . PRO A 1 117 ? 6.074 -22.688 -13.578 1 92.69 117 PRO A O 1
ATOM 929 N N . ASP A 1 118 ? 8.078 -23.406 -12.93 1 91.38 118 ASP A N 1
ATOM 930 C CA . ASP A 1 118 ? 7.492 -24.188 -11.844 1 91.38 118 ASP A CA 1
ATOM 931 C C . ASP A 1 118 ? 7.57 -23.438 -10.523 1 91.38 118 ASP A C 1
ATOM 933 O O . ASP A 1 118 ? 7.277 -24 -9.461 1 91.38 118 ASP A O 1
ATOM 937 N N . ILE A 1 119 ? 7.973 -22.188 -10.578 1 92.44 119 ILE A N 1
ATOM 938 C CA . ILE A 1 119 ? 7.961 -21.328 -9.406 1 92.44 119 ILE A CA 1
ATOM 939 C C . ILE A 1 119 ? 6.656 -20.531 -9.359 1 92.44 119 ILE A C 1
ATOM 941 O O . ILE A 1 119 ? 6.262 -19.922 -10.352 1 92.44 119 ILE A O 1
ATOM 945 N N . ASP A 1 120 ? 5.93 -20.625 -8.219 1 92.81 120 ASP A N 1
ATOM 946 C CA . ASP A 1 120 ? 4.809 -19.734 -7.914 1 92.81 120 ASP A CA 1
ATOM 947 C C . ASP A 1 120 ? 5.238 -18.609 -6.977 1 92.81 120 ASP A C 1
ATOM 949 O O . ASP A 1 120 ? 5.766 -18.859 -5.891 1 92.81 120 ASP A O 1
ATOM 953 N N . ILE A 1 121 ? 4.922 -17.406 -7.387 1 95.94 121 ILE A N 1
ATOM 954 C CA . ILE A 1 121 ? 5.484 -16.312 -6.617 1 95.94 121 ILE A CA 1
ATOM 955 C C . ILE A 1 121 ? 4.359 -15.5 -5.977 1 95.94 121 ILE A C 1
ATOM 957 O O . ILE A 1 121 ? 3.35 -15.211 -6.621 1 95.94 121 ILE A O 1
ATOM 961 N N . TYR A 1 122 ? 4.523 -15.273 -4.719 1 94.06 122 TYR A N 1
ATOM 962 C CA . TYR A 1 122 ? 3.701 -14.32 -3.982 1 94.06 122 TYR A CA 1
ATOM 963 C C . TYR A 1 122 ? 4.496 -13.07 -3.627 1 94.06 122 TYR A C 1
ATOM 965 O O . TYR A 1 122 ? 5.461 -13.141 -2.863 1 94.06 122 TYR A O 1
ATOM 973 N N . ILE A 1 123 ? 4.059 -11.938 -4.219 1 95.19 123 ILE A N 1
ATOM 974 C CA . ILE A 1 123 ? 4.695 -10.656 -3.943 1 95.19 123 ILE A CA 1
ATOM 975 C C . ILE A 1 123 ? 3.812 -9.828 -3.012 1 95.19 123 ILE A C 1
ATOM 977 O O . ILE A 1 123 ? 2.834 -9.219 -3.453 1 95.19 123 ILE A O 1
ATOM 981 N N . SER A 1 124 ? 4.199 -9.789 -1.779 1 91.19 124 SER A N 1
ATOM 982 C CA . SER A 1 124 ? 3.484 -8.961 -0.812 1 91.19 124 SER A CA 1
ATOM 983 C C . SER A 1 124 ? 4.148 -7.598 -0.654 1 91.19 124 SER A C 1
ATOM 985 O O . SER A 1 124 ? 5.363 -7.469 -0.826 1 91.19 124 SER A O 1
ATOM 987 N N . GLU A 1 125 ? 3.279 -6.598 -0.4 1 88.44 125 GLU A N 1
ATOM 988 C CA . GLU A 1 125 ? 3.801 -5.254 -0.155 1 88.44 125 GLU A CA 1
ATOM 989 C C . GLU A 1 125 ? 3.713 -4.891 1.324 1 88.44 125 GLU A C 1
ATOM 991 O O . GLU A 1 125 ? 2.697 -5.145 1.973 1 88.44 125 GLU A O 1
ATOM 996 N N . GLY A 1 126 ? 4.828 -4.332 1.792 1 76.69 126 GLY A N 1
ATOM 997 C CA . GLY A 1 126 ? 4.891 -3.867 3.168 1 76.69 126 GLY A CA 1
ATOM 998 C C . GLY A 1 126 ? 6.051 -2.93 3.432 1 76.69 126 GLY A C 1
ATOM 999 O O . GLY A 1 126 ? 6.934 -2.773 2.584 1 76.69 126 GLY A O 1
ATOM 1000 N N . ASP A 1 127 ? 5.984 -2.113 4.5 1 65.56 127 ASP A N 1
ATOM 1001 C CA . ASP A 1 127 ? 7.047 -1.18 4.852 1 65.56 127 ASP A CA 1
ATOM 1002 C C . ASP A 1 127 ? 7.68 -1.55 6.195 1 65.56 127 ASP A C 1
ATOM 1004 O O . ASP A 1 127 ? 8.617 -0.892 6.648 1 65.56 127 ASP A O 1
ATOM 1008 N N . ARG A 1 128 ? 7.094 -2.562 6.77 1 60.88 128 ARG A N 1
ATOM 1009 C CA . ARG A 1 128 ? 7.598 -2.902 8.094 1 60.88 128 ARG A CA 1
ATOM 1010 C C . ARG A 1 128 ? 8.68 -3.979 8.008 1 60.88 128 ARG A C 1
ATOM 1012 O O . ARG A 1 128 ? 8.68 -4.793 7.086 1 60.88 128 ARG A O 1
ATOM 1019 N N . LEU A 1 129 ? 9.797 -3.707 8.758 1 54.59 129 LEU A N 1
ATOM 1020 C CA . LEU A 1 129 ? 10.688 -4.848 8.93 1 54.59 129 LEU A CA 1
ATOM 1021 C C . LEU A 1 129 ? 10 -5.957 9.727 1 54.59 129 LEU A C 1
ATOM 1023 O O . LEU A 1 129 ? 9.602 -5.75 10.875 1 54.59 129 LEU A O 1
ATOM 1027 N N . VAL A 1 130 ? 9.227 -6.68 9.062 1 55.44 130 VAL A N 1
ATOM 1028 C CA . VAL A 1 130 ? 8.453 -7.816 9.555 1 55.44 130 VAL A CA 1
ATOM 1029 C C . VAL A 1 130 ? 9.398 -8.922 10.016 1 55.44 130 VAL A C 1
ATOM 1031 O O . VAL A 1 130 ? 10.578 -8.922 9.672 1 55.44 130 VAL A O 1
ATOM 1034 N N . ASP A 1 131 ? 8.953 -9.508 11.117 1 60.69 131 ASP A N 1
ATOM 1035 C CA . ASP A 1 131 ? 9.609 -10.773 11.414 1 60.69 131 ASP A CA 1
ATOM 1036 C C . ASP A 1 131 ? 9.531 -11.727 10.219 1 60.69 131 ASP A C 1
ATOM 1038 O O . ASP A 1 131 ? 8.555 -12.477 10.086 1 60.69 131 ASP A O 1
ATOM 1042 N N . LEU A 1 132 ? 10.422 -11.555 9.32 1 61.81 132 LEU A N 1
ATOM 1043 C CA . LEU A 1 132 ? 10.484 -12.258 8.039 1 61.81 132 LEU A CA 1
ATOM 1044 C C . LEU A 1 132 ? 10.297 -13.758 8.227 1 61.81 132 LEU A C 1
ATOM 1046 O O . LEU A 1 132 ? 9.586 -14.398 7.453 1 61.81 132 LEU A O 1
ATOM 1050 N N . VAL A 1 133 ? 10.867 -14.141 9.227 1 59.19 133 VAL A N 1
ATOM 1051 C CA . VAL A 1 133 ? 10.867 -15.586 9.414 1 59.19 133 VAL A CA 1
ATOM 1052 C C . VAL A 1 133 ? 9.492 -16.047 9.883 1 59.19 133 VAL A C 1
ATOM 1054 O O . VAL A 1 133 ? 8.953 -17.031 9.359 1 59.19 133 VAL A O 1
ATOM 1057 N N . ARG A 1 134 ? 8.961 -15.32 10.68 1 62.19 134 ARG A N 1
ATOM 1058 C CA . ARG A 1 134 ? 7.68 -15.734 11.25 1 62.19 134 ARG A CA 1
ATOM 1059 C C . ARG A 1 134 ? 6.559 -15.617 10.227 1 62.19 134 ARG A C 1
ATOM 1061 O O . ARG A 1 134 ? 5.59 -16.375 10.266 1 62.19 134 ARG A O 1
ATOM 1068 N N . GLU A 1 135 ? 6.84 -14.852 9.266 1 70.31 135 GLU A N 1
ATOM 1069 C CA . GLU A 1 135 ? 5.766 -14.602 8.312 1 70.31 135 GLU A CA 1
ATOM 1070 C C . GLU A 1 135 ? 5.945 -15.43 7.039 1 70.31 135 GLU A C 1
ATOM 1072 O O . GLU A 1 135 ? 5.168 -15.305 6.094 1 70.31 135 GLU A O 1
ATOM 1077 N N . GLY A 1 136 ? 6.961 -16.312 7.066 1 74.88 136 GLY A N 1
ATOM 1078 C CA . GLY A 1 136 ? 7.188 -17.188 5.934 1 74.88 136 GLY A CA 1
ATOM 1079 C C . GLY A 1 136 ? 7.73 -16.469 4.715 1 74.88 136 GLY A C 1
ATOM 1080 O O . GLY A 1 136 ? 7.527 -16.922 3.584 1 74.88 136 GLY A O 1
ATOM 1081 N N . ILE A 1 137 ? 8.312 -15.375 4.906 1 84.19 137 ILE A N 1
ATOM 1082 C CA . ILE A 1 137 ? 8.891 -14.594 3.816 1 84.19 137 ILE A CA 1
ATOM 1083 C C . ILE A 1 137 ? 10.273 -15.133 3.475 1 84.19 137 ILE A C 1
ATOM 1085 O O . ILE A 1 137 ? 11.102 -15.336 4.363 1 84.19 137 ILE A O 1
ATOM 1089 N N . ASP A 1 138 ? 10.484 -15.391 2.146 1 86 138 ASP A N 1
ATOM 1090 C CA . ASP A 1 138 ? 11.742 -15.969 1.687 1 86 138 ASP A CA 1
ATOM 1091 C C . ASP A 1 138 ? 12.797 -14.891 1.454 1 86 138 ASP A C 1
ATOM 1093 O O . ASP A 1 138 ? 13.992 -15.141 1.626 1 86 138 ASP A O 1
ATOM 1097 N N . CYS A 1 139 ? 12.305 -13.805 0.979 1 88.5 139 CYS A N 1
ATOM 1098 C CA . CYS A 1 139 ? 13.203 -12.703 0.663 1 88.5 139 CYS A CA 1
ATOM 1099 C C . CYS A 1 139 ? 12.477 -11.367 0.752 1 88.5 139 CYS A C 1
ATOM 1101 O O . CYS A 1 139 ? 11.258 -11.297 0.569 1 88.5 139 CYS A O 1
ATOM 1103 N N . VAL A 1 140 ? 13.289 -10.328 1.047 1 89.5 140 VAL A N 1
ATOM 1104 C CA . VAL A 1 140 ? 12.727 -8.984 1.181 1 89.5 140 VAL A CA 1
ATOM 1105 C C . VAL A 1 140 ? 13.555 -7.996 0.361 1 89.5 140 VAL A C 1
ATOM 1107 O O . VAL A 1 140 ? 14.781 -8.07 0.345 1 89.5 140 VAL A O 1
ATOM 1110 N N . LEU A 1 141 ? 12.875 -7.176 -0.349 1 89.81 141 LEU A N 1
ATOM 1111 C CA . LEU A 1 141 ? 13.5 -6.02 -0.983 1 89.81 141 LEU A CA 1
ATOM 1112 C C . LEU A 1 141 ? 13.062 -4.727 -0.299 1 89.81 141 LEU A C 1
ATOM 1114 O O . LEU A 1 141 ? 11.891 -4.355 -0.344 1 89.81 141 LEU A O 1
ATOM 1118 N N . ARG A 1 142 ? 14.039 -4.055 0.258 1 86.06 142 ARG A N 1
ATOM 1119 C CA . ARG A 1 142 ? 13.703 -2.93 1.126 1 86.06 142 ARG A CA 1
ATOM 1120 C C . ARG A 1 142 ? 14.562 -1.711 0.805 1 86.06 142 ARG A C 1
ATOM 1122 O O . ARG A 1 142 ? 15.711 -1.849 0.381 1 86.06 142 ARG A O 1
ATOM 1129 N N . VAL A 1 143 ? 13.859 -0.646 1.07 1 82.69 143 VAL A N 1
ATOM 1130 C CA . VAL A 1 143 ? 14.539 0.64 0.97 1 82.69 143 VAL A CA 1
ATOM 1131 C C . VAL A 1 143 ? 14.883 1.153 2.365 1 82.69 143 VAL A C 1
ATOM 1133 O O . VAL A 1 143 ? 14.086 1.03 3.295 1 82.69 143 VAL A O 1
ATOM 1136 N N . GLY A 1 144 ? 16.047 1.688 2.551 1 76.19 144 GLY A N 1
ATOM 1137 C CA . GLY A 1 144 ? 16.422 2.33 3.797 1 76.19 144 GLY A CA 1
ATOM 1138 C C . GLY A 1 144 ? 17.406 1.511 4.617 1 76.19 144 GLY A C 1
ATOM 1139 O O . GLY A 1 144 ? 17.828 0.433 4.195 1 76.19 144 GLY A O 1
ATOM 1140 N N . ASP A 1 145 ? 17.797 2.023 5.738 1 66.19 145 ASP A N 1
ATOM 1141 C CA . ASP A 1 145 ? 18.766 1.38 6.625 1 66.19 145 ASP A CA 1
ATOM 1142 C C . ASP A 1 145 ? 18.125 0.232 7.398 1 66.19 145 ASP A C 1
ATOM 1144 O O . ASP A 1 145 ? 16.969 0.342 7.84 1 66.19 145 ASP A O 1
ATOM 1148 N N . LEU A 1 146 ? 18.828 -0.857 7.316 1 65.62 146 LEU A N 1
ATOM 1149 C CA . LEU A 1 146 ? 18.312 -2.076 7.926 1 65.62 146 LEU A CA 1
ATOM 1150 C C . LEU A 1 146 ? 18.656 -2.133 9.414 1 65.62 146 LEU A C 1
ATOM 1152 O O . LEU A 1 146 ? 19.734 -1.693 9.82 1 65.62 146 LEU A O 1
ATOM 1156 N N . GLN A 1 147 ? 17.547 -2.273 10.125 1 61.75 147 GLN A N 1
ATOM 1157 C CA . GLN A 1 147 ? 17.844 -2.539 11.531 1 61.75 147 GLN A CA 1
ATOM 1158 C C . GLN A 1 147 ? 18.391 -3.945 11.719 1 61.75 147 GLN A C 1
ATOM 1160 O O . GLN A 1 147 ? 18.266 -4.797 10.836 1 61.75 147 GLN A O 1
ATOM 1165 N N . ASP A 1 148 ? 19.047 -4.184 12.789 1 56.38 148 ASP A N 1
ATOM 1166 C CA . ASP A 1 148 ? 19.719 -5.426 13.148 1 56.38 148 ASP A CA 1
ATOM 1167 C C . ASP A 1 148 ? 18.781 -6.621 13.016 1 56.38 148 ASP A C 1
ATOM 1169 O O . ASP A 1 148 ? 17.75 -6.668 13.68 1 56.38 148 ASP A O 1
ATOM 1173 N N . SER A 1 149 ? 18.859 -7.223 11.789 1 62.38 149 SER A N 1
ATOM 1174 C CA . SER A 1 149 ? 18.047 -8.43 11.656 1 62.38 149 SER A CA 1
ATOM 1175 C C . SER A 1 149 ? 18.922 -9.664 11.492 1 62.38 149 SER A C 1
ATOM 1177 O O . SER A 1 149 ? 20.125 -9.555 11.219 1 62.38 149 SER A O 1
ATOM 1179 N N . ASP A 1 150 ? 18.469 -10.797 11.984 1 66.06 150 ASP A N 1
ATOM 1180 C CA . ASP A 1 150 ? 19.062 -12.109 11.734 1 66.06 150 ASP A CA 1
ATOM 1181 C C . ASP A 1 150 ? 19.047 -12.445 10.242 1 66.06 150 ASP A C 1
ATOM 1183 O O . ASP A 1 150 ? 19.188 -13.609 9.867 1 66.06 150 ASP A O 1
ATOM 1187 N N . MET A 1 151 ? 19 -11.328 9.492 1 75.44 151 MET A N 1
ATOM 1188 C CA . MET A 1 151 ? 18.984 -11.547 8.055 1 75.44 151 MET A CA 1
ATOM 1189 C C . MET A 1 151 ? 20.266 -11.047 7.41 1 75.44 151 MET A C 1
ATOM 1191 O O . MET A 1 151 ? 20.938 -10.172 7.953 1 75.44 151 MET A O 1
ATOM 1195 N N . ILE A 1 152 ? 20.641 -11.773 6.359 1 81.88 152 ILE A N 1
ATOM 1196 C CA . ILE A 1 152 ? 21.703 -11.281 5.496 1 81.88 152 ILE A CA 1
ATOM 1197 C C . ILE A 1 152 ? 21.156 -10.164 4.602 1 81.88 152 ILE A C 1
ATOM 1199 O O . ILE A 1 152 ? 20.062 -10.281 4.043 1 81.88 152 ILE A O 1
ATOM 1203 N N . ALA A 1 153 ? 21.859 -9.086 4.598 1 86.19 153 ALA A N 1
ATOM 1204 C CA . ALA A 1 153 ? 21.484 -7.969 3.736 1 86.19 153 ALA A CA 1
ATOM 1205 C C . ALA A 1 153 ? 22.5 -7.77 2.619 1 86.19 153 ALA A C 1
ATOM 1207 O O . ALA A 1 153 ? 23.703 -7.68 2.875 1 86.19 153 ALA A O 1
ATOM 1208 N N . ARG A 1 154 ? 22.047 -7.766 1.407 1 87.38 154 ARG A N 1
ATOM 1209 C CA . ARG A 1 154 ? 22.844 -7.445 0.23 1 87.38 154 ARG A CA 1
ATOM 1210 C C . ARG A 1 154 ? 22.375 -6.152 -0.42 1 87.38 154 ARG A C 1
ATOM 1212 O O . ARG A 1 154 ? 21.266 -6.09 -0.961 1 87.38 154 ARG A O 1
ATOM 1219 N N . ARG A 1 155 ? 23.266 -5.191 -0.347 1 91.25 155 ARG A N 1
ATOM 1220 C CA . ARG A 1 155 ? 22.906 -3.938 -1.004 1 91.25 155 ARG A CA 1
ATOM 1221 C C . ARG A 1 155 ? 22.953 -4.082 -2.521 1 91.25 155 ARG A C 1
ATOM 1223 O O . ARG A 1 155 ? 23.953 -4.539 -3.078 1 91.25 155 ARG A O 1
ATOM 1230 N N . VAL A 1 156 ? 21.844 -3.625 -3.168 1 92.12 156 VAL A N 1
ATOM 1231 C CA . VAL A 1 156 ? 21.781 -3.863 -4.605 1 92.12 156 VAL A CA 1
ATOM 1232 C C . VAL A 1 156 ? 21.719 -2.531 -5.352 1 92.12 156 VAL A C 1
ATOM 1234 O O . VAL A 1 156 ? 21.953 -2.479 -6.562 1 92.12 156 VAL A O 1
ATOM 1237 N N . ALA A 1 157 ? 21.469 -1.436 -4.648 1 91.81 157 ALA A N 1
ATOM 1238 C CA . ALA A 1 157 ? 21.406 -0.135 -5.309 1 91.81 157 ALA A CA 1
ATOM 1239 C C . ALA A 1 157 ? 21.516 1.001 -4.297 1 91.81 157 ALA A C 1
ATOM 1241 O O . ALA A 1 157 ? 21.328 0.789 -3.096 1 91.81 157 ALA A O 1
ATOM 1242 N N . MET A 1 158 ? 21.906 2.123 -4.805 1 93.31 158 MET A N 1
ATOM 1243 C CA . MET A 1 158 ? 21.781 3.418 -4.141 1 93.31 158 MET A CA 1
ATOM 1244 C C . MET A 1 158 ? 20.938 4.379 -4.973 1 93.31 158 MET A C 1
ATOM 1246 O O . MET A 1 158 ? 21.359 4.801 -6.051 1 93.31 158 MET A O 1
ATOM 1250 N N . LEU A 1 159 ? 19.781 4.684 -4.422 1 93.06 159 LEU A N 1
ATOM 1251 C CA . LEU A 1 159 ? 18.828 5.461 -5.211 1 93.06 159 LEU A CA 1
ATOM 1252 C C . LEU A 1 159 ? 19.016 6.957 -4.961 1 93.06 159 LEU A C 1
ATOM 1254 O O . LEU A 1 159 ? 19.062 7.395 -3.811 1 93.06 159 LEU A O 1
ATOM 1258 N N . GLU A 1 160 ? 19.047 7.688 -6.062 1 94.12 160 GLU A N 1
ATOM 1259 C CA . GLU A 1 160 ? 19.031 9.141 -5.949 1 94.12 160 GLU A CA 1
ATOM 1260 C C . GLU A 1 160 ? 17.656 9.641 -5.473 1 94.12 160 GLU A C 1
ATOM 1262 O O . GLU A 1 160 ? 16.625 9.125 -5.902 1 94.12 160 GLU A O 1
ATOM 1267 N N . GLU A 1 161 ? 17.781 10.602 -4.574 1 95.38 161 GLU A N 1
ATOM 1268 C CA . GLU A 1 161 ? 16.562 11.227 -4.078 1 95.38 161 GLU A CA 1
ATOM 1269 C C . GLU A 1 161 ? 16.406 12.641 -4.637 1 95.38 161 GLU A C 1
ATOM 1271 O O . GLU A 1 161 ? 17.391 13.336 -4.867 1 95.38 161 GLU A O 1
ATOM 1276 N N . VAL A 1 162 ? 15.117 13.023 -4.812 1 97.19 162 VAL A N 1
ATOM 1277 C CA . VAL A 1 162 ? 14.82 14.367 -5.309 1 97.19 162 VAL A CA 1
ATOM 1278 C C . VAL A 1 162 ? 13.711 14.992 -4.461 1 97.19 162 VAL A C 1
ATOM 1280 O O . VAL A 1 162 ? 12.867 14.289 -3.916 1 97.19 162 VAL A O 1
ATOM 1283 N N . THR A 1 163 ? 13.789 16.281 -4.359 1 98.31 163 THR A N 1
ATOM 1284 C CA . THR A 1 163 ? 12.727 17.062 -3.752 1 98.31 163 THR A CA 1
ATOM 1285 C C . THR A 1 163 ? 11.805 17.641 -4.82 1 98.31 163 THR A C 1
ATOM 1287 O O . THR A 1 163 ? 12.273 18.219 -5.801 1 98.31 163 THR A O 1
ATOM 1290 N N . LEU A 1 164 ? 10.477 17.469 -4.602 1 98.62 164 LEU A N 1
ATOM 1291 C CA . LEU A 1 164 ? 9.523 17.812 -5.648 1 98.62 164 LEU A CA 1
ATOM 1292 C C . LEU A 1 164 ? 8.391 18.672 -5.09 1 98.62 164 LEU A C 1
ATOM 1294 O O . LEU A 1 164 ? 8.055 18.562 -3.906 1 98.62 164 LEU A O 1
ATOM 1298 N N . ALA A 1 165 ? 7.84 19.438 -5.918 1 98.69 165 ALA A N 1
ATOM 1299 C CA . ALA A 1 165 ? 6.605 20.172 -5.668 1 98.69 165 ALA A CA 1
ATOM 1300 C C . ALA A 1 165 ? 5.801 20.359 -6.949 1 98.69 165 ALA A C 1
ATOM 1302 O O . ALA A 1 165 ? 6.352 20.281 -8.055 1 98.69 165 ALA A O 1
ATOM 1303 N N . SER A 1 166 ? 4.512 20.578 -6.797 1 98.62 166 SER A N 1
ATOM 1304 C CA . SER A 1 166 ? 3.699 20.875 -7.969 1 98.62 166 SER A CA 1
ATOM 1305 C C . SER A 1 166 ? 3.844 22.344 -8.375 1 98.62 166 SER A C 1
ATOM 1307 O O . SER A 1 166 ? 4.148 23.203 -7.547 1 98.62 166 SER A O 1
ATOM 1309 N N . PRO A 1 167 ? 3.643 22.625 -9.648 1 98.44 167 PRO A N 1
ATOM 1310 C CA . PRO A 1 167 ? 3.613 24.031 -10.07 1 98.44 167 PRO A CA 1
ATOM 1311 C C . PRO A 1 167 ? 2.604 24.859 -9.281 1 98.44 167 PRO A C 1
ATOM 1313 O O . PRO A 1 167 ? 2.883 26.016 -8.938 1 98.44 167 PRO A O 1
ATOM 1316 N N . ALA A 1 168 ? 1.491 24.312 -9 1 97.25 168 ALA A N 1
ATOM 1317 C CA . ALA A 1 168 ? 0.471 25.016 -8.227 1 97.25 168 ALA A CA 1
ATOM 1318 C C . ALA A 1 168 ? 0.99 25.375 -6.84 1 97.25 168 ALA A C 1
ATOM 1320 O O . ALA A 1 168 ? 0.707 26.469 -6.332 1 97.25 168 ALA A O 1
ATOM 1321 N N . TYR A 1 169 ? 1.677 24.5 -6.254 1 98.06 169 TYR A N 1
ATOM 1322 C CA . TYR A 1 169 ? 2.283 24.781 -4.957 1 98.06 169 TYR A CA 1
ATOM 1323 C C . TYR A 1 169 ? 3.256 25.953 -5.059 1 98.06 169 TYR A C 1
ATOM 1325 O O . TYR A 1 169 ? 3.244 26.844 -4.211 1 98.06 169 TYR A O 1
ATOM 1333 N N . ILE A 1 170 ? 4.102 25.891 -6.027 1 97.69 170 ILE A N 1
ATOM 1334 C CA . ILE A 1 170 ? 5.117 26.922 -6.23 1 97.69 170 ILE A CA 1
ATOM 1335 C C . ILE A 1 170 ? 4.445 28.281 -6.473 1 97.69 170 ILE A C 1
ATOM 1337 O O . ILE A 1 170 ? 4.91 29.312 -5.98 1 97.69 170 ILE A O 1
ATOM 1341 N N . GLU A 1 171 ? 3.393 28.266 -7.215 1 97.5 171 GLU A N 1
ATOM 1342 C CA . GLU A 1 171 ? 2.652 29.5 -7.473 1 97.5 171 GLU A CA 1
ATOM 1343 C C . GLU A 1 171 ? 2.137 30.109 -6.18 1 97.5 171 GLU A C 1
ATOM 1345 O O . GLU A 1 171 ? 2.16 31.328 -6.016 1 97.5 171 GLU A O 1
ATOM 1350 N N . ARG A 1 172 ? 1.759 29.328 -5.293 1 96 172 ARG A N 1
ATOM 1351 C CA . ARG A 1 172 ? 1.137 29.797 -4.059 1 96 172 ARG A CA 1
ATOM 1352 C C . ARG A 1 172 ? 2.189 30.141 -3.01 1 96 172 ARG A C 1
ATOM 1354 O O . ARG A 1 172 ? 2.027 31.094 -2.25 1 96 172 ARG A O 1
ATOM 1361 N N . HIS A 1 173 ? 3.289 29.359 -2.949 1 96.56 173 HIS A N 1
ATOM 1362 C CA . HIS A 1 173 ? 4.211 29.469 -1.824 1 96.56 173 HIS A CA 1
ATOM 1363 C C . HIS A 1 173 ? 5.566 30 -2.271 1 96.56 173 HIS A C 1
ATOM 1365 O O . HIS A 1 173 ? 6.414 30.344 -1.438 1 96.56 173 HIS A O 1
ATOM 1371 N N . GLY A 1 174 ? 5.793 30.094 -3.594 1 96.69 174 GLY A N 1
ATOM 1372 C CA . GLY A 1 174 ? 7.082 30.516 -4.121 1 96.69 174 GLY A CA 1
ATOM 1373 C C . GLY A 1 174 ? 8.047 29.375 -4.328 1 96.69 174 GLY A C 1
ATOM 1374 O O . GLY A 1 174 ? 7.918 28.328 -3.691 1 96.69 174 GLY A O 1
ATOM 1375 N N . MET A 1 175 ? 9.023 29.547 -5.156 1 96.94 175 MET A N 1
ATOM 1376 C CA . MET A 1 175 ? 10.094 28.578 -5.395 1 96.94 175 MET A CA 1
ATOM 1377 C C . MET A 1 175 ? 11.156 28.672 -4.309 1 96.94 175 MET A C 1
ATOM 1379 O O . MET A 1 175 ? 11.773 29.719 -4.109 1 96.94 175 MET A O 1
ATOM 1383 N N . PRO A 1 176 ? 11.289 27.562 -3.586 1 95.94 176 PRO A N 1
ATOM 1384 C CA . PRO A 1 176 ? 12.398 27.609 -2.629 1 95.94 176 PRO A CA 1
ATOM 1385 C C . PRO A 1 176 ? 13.766 27.516 -3.305 1 95.94 176 PRO A C 1
ATOM 1387 O O . PRO A 1 176 ? 14.031 26.547 -4.027 1 95.94 176 PRO A O 1
ATOM 1390 N N . MET A 1 177 ? 14.609 28.438 -3.053 1 92.44 177 MET A N 1
ATOM 1391 C CA . MET A 1 177 ? 15.891 28.484 -3.75 1 92.44 177 MET A CA 1
ATOM 1392 C C . MET A 1 177 ? 17.016 28 -2.85 1 92.44 177 MET A C 1
ATOM 1394 O O . MET A 1 177 ? 18.078 27.578 -3.336 1 92.44 177 MET A O 1
ATOM 1398 N N . HIS A 1 178 ? 16.812 28.156 -1.586 1 95.38 178 HIS A N 1
ATOM 1399 C CA . HIS A 1 178 ? 17.812 27.797 -0.593 1 95.38 178 HIS A CA 1
ATOM 1400 C C . HIS A 1 178 ? 17.156 27.234 0.668 1 95.38 178 HIS A C 1
ATOM 1402 O O . HIS A 1 178 ? 16.062 27.641 1.034 1 95.38 178 HIS A O 1
ATOM 1408 N N . PRO A 1 179 ? 17.844 26.328 1.342 1 94.88 179 PRO A N 1
ATOM 1409 C CA . PRO A 1 179 ? 17.297 25.75 2.568 1 94.88 179 PRO A CA 1
ATOM 1410 C C . PRO A 1 179 ? 16.969 26.812 3.623 1 94.88 179 PRO A C 1
ATOM 1412 O O . PRO A 1 179 ? 16.094 26.594 4.469 1 94.88 179 PRO A O 1
ATOM 1415 N N . ASP A 1 180 ? 17.625 27.906 3.57 1 91.56 180 ASP A N 1
ATOM 1416 C CA . ASP A 1 180 ? 17.375 28.984 4.531 1 91.56 180 ASP A CA 1
ATOM 1417 C C . ASP A 1 180 ? 16.062 29.703 4.23 1 91.56 180 ASP A C 1
ATOM 1419 O O . ASP A 1 180 ? 15.555 30.453 5.062 1 91.56 180 ASP A O 1
ATOM 1423 N N . GLY A 1 181 ? 15.555 29.516 3.143 1 91.06 181 GLY A N 1
ATOM 1424 C CA . GLY A 1 181 ? 14.328 30.172 2.725 1 91.06 181 GLY A CA 1
ATOM 1425 C C . GLY A 1 181 ? 13.109 29.281 2.811 1 91.06 181 GLY A C 1
ATOM 1426 O O . GLY A 1 181 ? 12.188 29.406 2.004 1 91.06 181 GLY A O 1
ATOM 1427 N N . LEU A 1 182 ? 13.094 28.312 3.758 1 95 182 LEU A N 1
ATOM 1428 C CA . LEU A 1 182 ? 12.016 27.328 3.803 1 95 182 LEU A CA 1
ATOM 1429 C C . LEU A 1 182 ? 10.898 27.797 4.727 1 95 182 LEU A C 1
ATOM 1431 O O . LEU A 1 182 ? 9.891 27.109 4.883 1 95 182 LEU A O 1
ATOM 1435 N N . GLU A 1 183 ? 11.102 29.016 5.27 1 91.75 183 GLU A N 1
ATOM 1436 C CA . GLU A 1 183 ? 10.023 29.562 6.078 1 91.75 183 GLU A CA 1
ATOM 1437 C C . GLU A 1 183 ? 8.742 29.703 5.266 1 91.75 183 GLU A C 1
ATOM 1439 O O . GLU A 1 183 ? 8.766 30.203 4.133 1 91.75 183 GLU A O 1
ATOM 1444 N N . GLY A 1 184 ? 7.641 29.266 5.816 1 92.62 184 GLY A N 1
ATOM 1445 C CA . GLY A 1 184 ? 6.363 29.359 5.125 1 92.62 184 GLY A CA 1
ATOM 1446 C C . GLY A 1 184 ? 6.086 28.172 4.223 1 92.62 184 GLY A C 1
ATOM 1447 O O . GLY A 1 184 ? 4.965 28.016 3.734 1 92.62 184 GLY A O 1
ATOM 1448 N N . HIS A 1 185 ? 7.105 27.391 3.955 1 96.69 185 HIS A N 1
ATOM 1449 C CA . HIS A 1 185 ? 6.914 26.219 3.121 1 96.69 185 HIS A CA 1
ATOM 1450 C C . HIS A 1 185 ? 6.383 25.047 3.938 1 96.69 185 HIS A C 1
ATOM 1452 O O . HIS A 1 185 ? 6.488 25.047 5.168 1 96.69 185 HIS A O 1
ATOM 1458 N N . ARG A 1 186 ? 5.742 24.109 3.244 1 96.25 186 ARG A N 1
ATOM 1459 C CA . ARG A 1 186 ? 5.137 22.922 3.848 1 96.25 186 ARG A CA 1
ATOM 1460 C C . ARG A 1 186 ? 5.527 21.672 3.084 1 96.25 186 ARG A C 1
ATOM 1462 O O . ARG A 1 186 ? 5.949 21.734 1.928 1 96.25 186 ARG A O 1
ATOM 1469 N N . ILE A 1 187 ? 5.418 20.594 3.783 1 97.62 187 ILE A N 1
ATOM 1470 C CA . ILE A 1 187 ? 5.648 19.297 3.143 1 97.62 187 ILE A CA 1
ATOM 1471 C C . ILE A 1 187 ? 4.387 18.438 3.24 1 97.62 187 ILE A C 1
ATOM 1473 O O . ILE A 1 187 ? 3.484 18.75 4.027 1 97.62 187 ILE A O 1
ATOM 1477 N N . VAL A 1 188 ? 4.254 17.5 2.359 1 98.12 188 VAL A N 1
ATOM 1478 C CA . VAL A 1 188 ? 3.408 16.359 2.658 1 98.12 188 VAL A CA 1
ATOM 1479 C C . VAL A 1 188 ? 4.141 15.406 3.605 1 98.12 188 VAL A C 1
ATOM 1481 O O . VAL A 1 188 ? 5.234 14.93 3.289 1 98.12 188 VAL A O 1
ATOM 1484 N N . GLY A 1 189 ? 3.549 15.234 4.73 1 96.06 189 GLY A N 1
ATOM 1485 C CA . GLY A 1 189 ? 4.203 14.344 5.676 1 96.06 189 GLY A CA 1
ATOM 1486 C C . GLY A 1 189 ? 4.164 12.883 5.246 1 96.06 189 GLY A C 1
ATOM 1487 O O . GLY A 1 189 ? 3.162 12.422 4.703 1 96.06 189 GLY A O 1
ATOM 1488 N N . PHE A 1 190 ? 5.27 12.25 5.441 1 93.88 190 PHE A N 1
ATOM 1489 C CA . PHE A 1 190 ? 5.309 10.797 5.262 1 93.88 190 PHE A CA 1
ATOM 1490 C C . PHE A 1 190 ? 5.586 10.094 6.582 1 93.88 190 PHE A C 1
ATOM 1492 O O . PHE A 1 190 ? 6.641 10.297 7.188 1 93.88 190 PHE A O 1
ATOM 1499 N N . ARG A 1 191 ? 4.672 9.312 6.949 1 88.12 191 ARG A N 1
ATOM 1500 C CA . ARG A 1 191 ? 4.844 8.555 8.18 1 88.12 191 ARG A CA 1
ATOM 1501 C C . ARG A 1 191 ? 5.602 7.254 7.922 1 88.12 191 ARG A C 1
ATOM 1503 O O . ARG A 1 191 ? 5.078 6.344 7.273 1 88.12 191 ARG A O 1
ATOM 1510 N N . SER A 1 192 ? 6.73 7.199 8.5 1 77.94 192 SER A N 1
ATOM 1511 C CA . SER A 1 192 ? 7.586 6.031 8.312 1 77.94 192 SER A CA 1
ATOM 1512 C C . SER A 1 192 ? 7.406 5.031 9.445 1 77.94 192 SER A C 1
ATOM 1514 O O . SER A 1 192 ? 7.398 5.406 10.625 1 77.94 192 SER A O 1
ATOM 1516 N N . THR A 1 19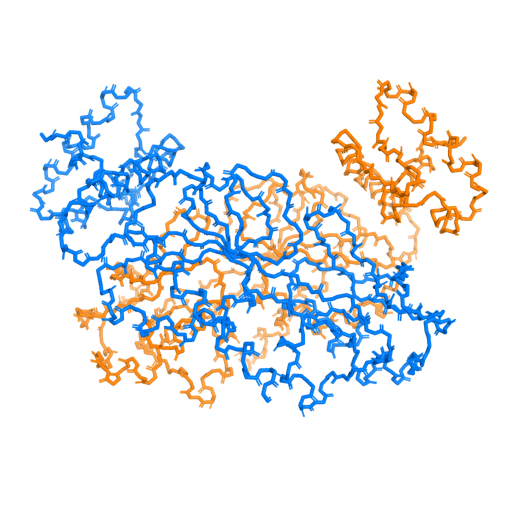3 ? 7.293 3.811 9.133 1 68.69 193 THR A N 1
ATOM 1517 C CA . THR A 1 193 ? 7.203 2.77 10.148 1 68.69 193 THR A CA 1
ATOM 1518 C C . THR A 1 193 ? 8.555 2.543 10.812 1 68.69 193 THR A C 1
ATOM 1520 O O . THR A 1 193 ? 8.625 2.074 11.953 1 68.69 193 THR A O 1
ATOM 1523 N N . ALA A 1 194 ? 9.602 2.846 10.055 1 65.06 194 ALA A N 1
ATOM 1524 C CA . ALA A 1 194 ? 10.945 2.652 10.586 1 65.06 194 ALA A CA 1
ATOM 1525 C C . ALA A 1 194 ? 11.219 3.611 11.742 1 65.06 194 ALA A C 1
ATOM 1527 O O . ALA A 1 194 ? 11.82 3.225 12.75 1 65.06 194 ALA A O 1
ATOM 1528 N N . THR A 1 195 ? 10.727 4.832 11.578 1 64.94 195 THR A N 1
ATOM 1529 C CA . THR A 1 195 ? 11.055 5.844 12.578 1 64.94 195 THR A CA 1
ATOM 1530 C C . THR A 1 195 ? 9.867 6.09 13.5 1 64.94 195 THR A C 1
ATOM 1532 O O . THR A 1 195 ? 10.023 6.637 14.594 1 64.94 195 THR A O 1
ATOM 1535 N N . GLY A 1 196 ? 8.695 5.633 12.992 1 68 196 GLY A N 1
ATOM 1536 C CA . GLY A 1 196 ? 7.477 5.855 13.758 1 68 196 GLY A CA 1
ATOM 1537 C C . GLY A 1 196 ? 6.957 7.277 13.648 1 68 196 GLY A C 1
ATOM 1538 O O . GLY A 1 196 ? 5.934 7.617 14.25 1 68 196 GLY A O 1
ATOM 1539 N N . GLY A 1 197 ? 7.648 8.156 12.93 1 76.75 197 GLY A N 1
ATOM 1540 C CA . GLY A 1 197 ? 7.258 9.547 12.781 1 76.75 197 GLY A CA 1
ATOM 1541 C C . GLY A 1 197 ? 7.312 10.031 11.344 1 76.75 197 GLY A C 1
ATOM 1542 O O . GLY A 1 197 ? 7.469 9.234 10.422 1 76.75 197 GLY A O 1
ATOM 1543 N N . LEU A 1 198 ? 7.012 11.367 11.273 1 85.44 198 LEU A N 1
ATOM 1544 C CA . LEU A 1 198 ? 7.105 11.977 9.953 1 85.44 198 LEU A CA 1
ATOM 1545 C C . LEU A 1 198 ? 8.562 12.188 9.555 1 85.44 198 LEU A C 1
ATOM 1547 O O . LEU A 1 198 ? 9.367 12.648 10.367 1 85.44 198 LEU A O 1
ATOM 1551 N N . LEU A 1 199 ? 8.859 11.852 8.43 1 88.06 199 LEU A N 1
ATOM 1552 C CA . LEU A 1 199 ? 10.203 12.109 7.918 1 88.06 199 LEU A CA 1
ATOM 1553 C C . LEU A 1 199 ? 10.406 13.602 7.668 1 88.06 199 LEU A C 1
ATOM 1555 O O . LEU A 1 199 ? 9.539 14.266 7.086 1 88.06 199 LEU A O 1
ATOM 1559 N N . PRO A 1 200 ? 11.531 14.109 8.133 1 90.75 200 PRO A N 1
ATOM 1560 C CA . PRO A 1 200 ? 11.836 15.508 7.809 1 90.75 200 PRO A CA 1
ATOM 1561 C C . PRO A 1 200 ? 12.328 15.68 6.375 1 90.75 200 PRO A C 1
ATOM 1563 O O . PRO A 1 200 ? 12.695 14.695 5.719 1 90.75 200 PRO A O 1
ATOM 1566 N N . LEU A 1 201 ? 12.219 16.922 5.965 1 94.62 201 LEU A N 1
ATOM 1567 C CA . LEU A 1 201 ? 12.969 17.266 4.758 1 94.62 201 LEU A CA 1
ATOM 1568 C C . LEU A 1 201 ? 14.469 17.203 5.012 1 94.62 201 LEU A C 1
ATOM 1570 O O . LEU A 1 201 ? 14.977 17.828 5.945 1 94.62 201 LEU A O 1
ATOM 1574 N N . GLU A 1 202 ? 15.125 16.375 4.309 1 96.06 202 GLU A N 1
ATOM 1575 C CA . GLU A 1 202 ? 16.562 16.219 4.43 1 96.06 202 GLU A CA 1
ATOM 1576 C C . GLU A 1 202 ? 17.297 16.859 3.246 1 96.06 202 GLU A C 1
ATOM 1578 O O . GLU A 1 202 ? 17 16.547 2.09 1 96.06 202 GLU A O 1
ATOM 1583 N N . LEU A 1 203 ? 18.219 17.781 3.605 1 97.31 203 LEU A N 1
ATOM 1584 C CA . LEU A 1 203 ? 19 18.438 2.566 1 97.31 203 LEU A CA 1
ATOM 1585 C C . LEU A 1 203 ? 20.484 18.422 2.9 1 97.31 203 LEU A C 1
ATOM 1587 O O . LEU A 1 203 ? 20.859 18.406 4.074 1 97.31 203 LEU A O 1
ATOM 1591 N N . THR A 1 204 ? 21.25 18.391 1.865 1 97.19 204 THR A N 1
ATOM 1592 C CA . THR A 1 204 ? 22.703 18.5 2.023 1 97.19 204 THR A CA 1
ATOM 1593 C C . THR A 1 204 ? 23.172 19.906 1.725 1 97.19 204 THR A C 1
ATOM 1595 O O . THR A 1 204 ? 23.031 20.391 0.6 1 97.19 204 THR A O 1
ATOM 1598 N N . VAL A 1 205 ? 23.719 20.562 2.723 1 96.12 205 VAL A N 1
ATOM 1599 C CA . VAL A 1 205 ? 24.234 21.922 2.605 1 96.12 205 VAL A CA 1
ATOM 1600 C C . VAL A 1 205 ? 25.734 21.922 2.881 1 96.12 205 VAL A C 1
ATOM 1602 O O . VAL A 1 205 ? 26.172 21.609 3.99 1 96.12 205 VAL A O 1
ATOM 1605 N N . ASP A 1 206 ? 26.516 22.297 1.849 1 94.25 206 ASP A N 1
ATOM 1606 C CA . ASP A 1 206 ? 27.969 22.328 1.975 1 94.25 206 ASP A CA 1
ATOM 1607 C C . ASP A 1 206 ? 28.5 21 2.494 1 94.25 206 ASP A C 1
ATOM 1609 O O . ASP A 1 206 ? 29.312 20.969 3.426 1 94.25 206 ASP A O 1
ATOM 1613 N N . GLY A 1 207 ? 27.953 20 1.99 1 93.62 207 GLY A N 1
ATOM 1614 C CA . GLY A 1 207 ? 28.438 18.656 2.283 1 93.62 207 GLY A CA 1
ATOM 1615 C C . GLY A 1 207 ? 27.906 18.109 3.59 1 93.62 207 GLY A C 1
ATOM 1616 O O . GLY A 1 207 ? 28.203 16.969 3.957 1 93.62 207 GLY A O 1
ATOM 1617 N N . VAL A 1 208 ? 27.109 18.891 4.258 1 96.38 208 VAL A N 1
ATOM 1618 C CA . VAL A 1 208 ? 26.578 18.469 5.551 1 96.38 208 VAL A CA 1
ATOM 1619 C C . VAL A 1 208 ? 25.078 18.188 5.43 1 96.38 208 VAL A C 1
ATOM 1621 O O . VAL A 1 208 ? 24.328 19.016 4.906 1 96.38 208 VAL A O 1
ATOM 1624 N N . VAL A 1 209 ? 24.688 17 5.922 1 96.06 209 VAL A N 1
ATOM 1625 C CA . VAL A 1 209 ? 23.281 16.625 5.898 1 96.06 209 VAL A CA 1
ATOM 1626 C C . VAL A 1 209 ? 22.547 17.344 7.035 1 96.06 209 VAL A C 1
ATOM 1628 O O . VAL A 1 209 ? 22.984 17.312 8.188 1 96.06 209 VAL A O 1
ATOM 1631 N N . ARG A 1 210 ? 21.453 18 6.652 1 95.38 210 ARG A N 1
ATOM 1632 C CA . ARG A 1 210 ? 20.625 18.719 7.617 1 95.38 210 ARG A CA 1
ATOM 1633 C C . ARG A 1 210 ? 19.156 18.344 7.461 1 95.38 210 ARG A C 1
ATOM 1635 O O . ARG A 1 210 ? 18.656 18.156 6.344 1 95.38 210 ARG A O 1
ATOM 1642 N N . ASN A 1 211 ? 18.438 18.25 8.578 1 93.31 211 ASN A N 1
ATOM 1643 C CA . ASN A 1 211 ? 17.016 17.969 8.594 1 93.31 211 ASN A CA 1
ATOM 1644 C C . ASN A 1 211 ? 16.203 19.234 8.867 1 93.31 211 ASN A C 1
ATOM 1646 O O . ASN A 1 211 ? 16.562 20.031 9.734 1 93.31 211 ASN A O 1
ATOM 1650 N N . TYR A 1 212 ? 15.195 19.422 8.109 1 91.81 212 TYR A N 1
ATOM 1651 C CA . TYR A 1 212 ? 14.305 20.562 8.234 1 91.81 212 TYR A CA 1
ATOM 1652 C C . TYR A 1 212 ? 12.875 20.125 8.539 1 91.81 212 TYR A C 1
ATOM 1654 O O . TYR A 1 212 ? 12.141 19.719 7.633 1 91.81 212 TYR A O 1
ATOM 1662 N N . PRO A 1 213 ? 12.578 20.156 9.805 1 87.56 213 PRO A N 1
ATOM 1663 C CA . PRO A 1 213 ? 11.188 19.828 10.125 1 87.56 213 PRO A CA 1
ATOM 1664 C C . PRO A 1 213 ? 10.203 20.906 9.672 1 87.56 213 PRO A C 1
ATOM 1666 O O . PRO A 1 213 ? 10.242 22.031 10.18 1 87.56 213 PRO A O 1
ATOM 1669 N N . LEU A 1 214 ? 9.461 20.688 8.633 1 91.12 214 LEU A N 1
ATOM 1670 C CA . LEU A 1 214 ? 8.469 21.609 8.086 1 91.12 214 LEU A CA 1
ATOM 1671 C C . LEU A 1 214 ? 7.059 21.172 8.461 1 91.12 214 LEU A C 1
ATOM 1673 O O . LEU A 1 214 ? 6.82 19.984 8.711 1 91.12 214 LEU A O 1
ATOM 1677 N N . PRO A 1 215 ? 6.176 22.094 8.562 1 90.31 215 PRO A N 1
ATOM 1678 C CA . PRO A 1 215 ? 4.793 21.734 8.875 1 90.31 215 PRO A CA 1
ATOM 1679 C C . PRO A 1 215 ? 4.148 20.891 7.777 1 90.31 215 PRO A C 1
ATOM 1681 O O . PRO A 1 215 ? 4.461 21.062 6.598 1 90.31 215 PRO A O 1
ATOM 1684 N N . ALA A 1 216 ? 3.287 20 8.227 1 93.94 216 ALA A N 1
ATOM 1685 C CA . ALA A 1 216 ? 2.518 19.156 7.32 1 93.94 216 ALA A CA 1
ATOM 1686 C C . ALA A 1 216 ? 1.043 19.125 7.715 1 93.94 216 ALA A C 1
ATOM 1688 O O . ALA A 1 216 ? 0.689 18.641 8.789 1 93.94 216 ALA A O 1
ATOM 1689 N N . THR A 1 217 ? 0.231 19.594 6.797 1 94.5 217 THR A N 1
ATOM 1690 C CA . THR A 1 217 ? -1.21 19.547 7.012 1 94.5 217 THR A CA 1
ATOM 1691 C C . THR A 1 217 ? -1.758 18.156 6.645 1 94.5 217 THR A C 1
ATOM 1693 O O . THR A 1 217 ? -2.76 17.719 7.207 1 94.5 217 THR A O 1
ATOM 1696 N N . VAL A 1 218 ? -1.082 17.562 5.723 1 97 218 VAL A N 1
ATOM 1697 C CA . VAL A 1 218 ? -1.449 16.219 5.258 1 97 218 VAL A CA 1
ATOM 1698 C C . VAL A 1 218 ? -0.269 15.273 5.434 1 97 218 VAL A C 1
ATOM 1700 O O . VAL A 1 218 ? 0.867 15.609 5.09 1 97 218 VAL A O 1
ATOM 1703 N N . ALA A 1 219 ? -0.574 14.156 6.02 1 96.25 219 ALA A N 1
ATOM 1704 C CA . ALA A 1 219 ? 0.419 13.094 6.113 1 96.25 219 ALA A CA 1
ATOM 1705 C C . ALA A 1 219 ? -0.138 11.773 5.578 1 96.25 219 ALA A C 1
ATOM 1707 O O . ALA A 1 219 ? -1.345 11.531 5.648 1 96.25 219 ALA A O 1
ATOM 1708 N N . VAL A 1 220 ? 0.767 11.008 5 1 95.62 220 VAL A N 1
ATOM 1709 C CA . VAL A 1 220 ? 0.408 9.703 4.449 1 95.62 220 VAL A CA 1
ATOM 1710 C C . VAL A 1 220 ? 1.484 8.68 4.801 1 95.62 220 VAL A C 1
ATOM 1712 O O . VAL A 1 220 ? 2.551 9.039 5.309 1 95.62 220 VAL A O 1
ATOM 1715 N N . ASN A 1 221 ? 1.166 7.383 4.566 1 90.75 221 ASN A N 1
ATOM 1716 C CA . ASN A 1 221 ? 2.166 6.352 4.812 1 90.75 221 ASN A CA 1
ATOM 1717 C C . ASN A 1 221 ? 2.426 5.508 3.566 1 90.75 221 ASN A C 1
ATOM 1719 O O . ASN A 1 221 ? 3.09 4.473 3.639 1 90.75 221 ASN A O 1
ATOM 1723 N N . ALA A 1 222 ? 1.855 5.898 2.486 1 91.69 222 ALA A N 1
ATOM 1724 C CA . ALA A 1 222 ? 2.031 5.16 1.238 1 91.69 222 ALA A CA 1
ATOM 1725 C C . ALA A 1 222 ? 2.643 6.047 0.157 1 91.69 222 ALA A C 1
ATOM 1727 O O . ALA A 1 222 ? 2.248 7.203 -0.001 1 91.69 222 ALA A O 1
ATOM 1728 N N . ALA A 1 223 ? 3.51 5.469 -0.598 1 91.19 223 ALA A N 1
ATOM 1729 C CA . ALA A 1 223 ? 4.285 6.215 -1.583 1 91.19 223 ALA A CA 1
ATOM 1730 C C . ALA A 1 223 ? 3.381 6.812 -2.656 1 91.19 223 ALA A C 1
ATOM 1732 O O . ALA A 1 223 ? 3.574 7.961 -3.072 1 91.19 223 ALA A O 1
ATOM 1733 N N . GLU A 1 224 ? 2.418 6.082 -3.088 1 92.62 224 GLU A N 1
ATOM 1734 C CA . GLU A 1 224 ? 1.554 6.57 -4.16 1 92.62 224 GLU A CA 1
ATOM 1735 C C . GLU A 1 224 ? 0.7 7.742 -3.689 1 92.62 224 GLU A C 1
ATOM 1737 O O . GLU A 1 224 ? 0.468 8.688 -4.441 1 92.62 224 GLU A O 1
ATOM 1742 N N . SER A 1 225 ? 0.21 7.637 -2.48 1 95.38 225 SER A N 1
ATOM 1743 C CA . SER A 1 225 ? -0.568 8.734 -1.925 1 95.38 225 SER A CA 1
ATOM 1744 C C . SER A 1 225 ? 0.31 9.961 -1.666 1 95.38 225 SER A C 1
ATOM 1746 O O . SER A 1 225 ? -0.145 11.094 -1.8 1 95.38 225 SER A O 1
ATOM 1748 N N . TYR A 1 226 ? 1.497 9.648 -1.286 1 96.31 226 TYR A N 1
ATOM 1749 C CA . TYR A 1 226 ? 2.494 10.695 -1.104 1 96.31 226 TYR A CA 1
ATOM 1750 C C . TYR A 1 226 ? 2.666 11.516 -2.379 1 96.31 226 TYR A C 1
ATOM 1752 O O . TYR A 1 226 ? 2.557 12.742 -2.357 1 96.31 226 TYR A O 1
ATOM 1760 N N . PHE A 1 227 ? 2.766 10.844 -3.459 1 95.88 227 PHE A N 1
ATOM 1761 C CA . PHE A 1 227 ? 2.924 11.453 -4.773 1 95.88 227 PHE A CA 1
ATOM 1762 C C . PHE A 1 227 ? 1.652 12.188 -5.188 1 95.88 227 PHE A C 1
ATOM 1764 O O . PHE A 1 227 ? 1.709 13.32 -5.664 1 95.88 227 PHE A O 1
ATOM 1771 N N . ALA A 1 228 ? 0.575 11.57 -4.98 1 96.38 228 ALA A N 1
ATOM 1772 C CA . ALA A 1 228 ? -0.706 12.164 -5.363 1 96.38 228 ALA A CA 1
ATOM 1773 C C . ALA A 1 228 ? -0.96 13.461 -4.605 1 96.38 228 ALA A C 1
ATOM 1775 O O . ALA A 1 228 ? -1.406 14.453 -5.191 1 96.38 228 ALA A O 1
ATOM 1776 N N . ALA A 1 229 ? -0.663 13.445 -3.328 1 97.94 229 ALA A N 1
ATOM 1777 C CA . ALA A 1 229 ? -0.864 14.633 -2.5 1 97.94 229 ALA A CA 1
ATOM 1778 C C . ALA A 1 229 ? 0.017 15.789 -2.973 1 97.94 229 ALA A C 1
ATOM 1780 O O . ALA A 1 229 ? -0.423 16.938 -3.008 1 97.94 229 ALA A O 1
ATOM 1781 N N . ALA A 1 230 ? 1.21 15.461 -3.354 1 98.44 230 ALA A N 1
ATOM 1782 C CA . ALA A 1 230 ? 2.123 16.484 -3.85 1 98.44 230 ALA A CA 1
ATOM 1783 C C . ALA A 1 230 ? 1.608 17.094 -5.152 1 98.44 230 ALA A C 1
ATOM 1785 O O . ALA A 1 230 ? 1.676 18.312 -5.348 1 98.44 230 ALA A O 1
ATOM 1786 N N . LYS A 1 231 ? 1.128 16.281 -6.016 1 97.75 231 LYS A N 1
ATOM 1787 C CA . LYS A 1 231 ? 0.614 16.75 -7.305 1 97.75 231 LYS A CA 1
ATOM 1788 C C . LYS A 1 231 ? -0.56 17.703 -7.113 1 97.75 231 LYS A C 1
ATOM 1790 O O . LYS A 1 231 ? -0.79 18.578 -7.949 1 97.75 231 LYS A O 1
ATOM 1795 N N . LEU A 1 232 ? -1.236 17.562 -6.027 1 97.44 232 LEU A N 1
ATOM 1796 C CA . LEU A 1 232 ? -2.395 18.391 -5.73 1 97.44 232 LEU A CA 1
ATOM 1797 C C . LEU A 1 232 ? -1.965 19.703 -5.078 1 97.44 232 LEU A C 1
ATOM 1799 O O . LEU A 1 232 ? -2.809 20.516 -4.699 1 97.44 232 LEU A O 1
ATOM 1803 N N . GLY A 1 233 ? -0.694 19.844 -4.871 1 97.69 233 GLY A N 1
ATOM 1804 C CA . GLY A 1 233 ? -0.167 21.078 -4.328 1 97.69 233 GLY A CA 1
ATOM 1805 C C . GLY A 1 233 ? -0.243 21.156 -2.816 1 97.69 233 GLY A C 1
ATOM 1806 O O . GLY A 1 233 ? -0.25 22.25 -2.242 1 97.69 233 GLY A O 1
ATOM 1807 N N . LEU A 1 234 ? -0.286 20.016 -2.156 1 97.88 234 LEU A N 1
ATOM 1808 C CA . LEU A 1 234 ? -0.514 20.016 -0.715 1 97.88 234 LEU A CA 1
ATOM 1809 C C . LEU A 1 234 ? 0.804 20.125 0.043 1 97.88 234 LEU A C 1
ATOM 1811 O O . LEU A 1 234 ? 0.81 20.25 1.271 1 97.88 234 LEU A O 1
ATOM 1815 N N . GLY A 1 235 ? 1.933 20.109 -0.675 1 98.19 235 GLY A N 1
ATOM 1816 C CA . GLY A 1 235 ? 3.244 20.25 -0.065 1 98.19 235 GLY A CA 1
ATOM 1817 C C . GLY A 1 235 ? 4.363 19.672 -0.91 1 98.19 235 GLY A C 1
ATOM 1818 O O . GLY A 1 235 ? 4.109 19.031 -1.925 1 98.19 235 GLY A O 1
ATOM 1819 N N . MET A 1 236 ? 5.598 19.922 -0.452 1 98.38 236 MET A N 1
ATOM 1820 C CA . MET A 1 236 ? 6.77 19.312 -1.084 1 98.38 236 MET A CA 1
ATOM 1821 C C . MET A 1 236 ? 6.969 17.875 -0.612 1 98.38 236 MET A C 1
ATOM 1823 O O . MET A 1 236 ? 6.531 17.516 0.48 1 98.38 236 MET A O 1
ATOM 1827 N N . ILE A 1 237 ? 7.617 17.125 -1.427 1 98.31 237 ILE A N 1
ATOM 1828 C CA . ILE A 1 237 ? 7.93 15.742 -1.049 1 98.31 237 ILE A CA 1
ATOM 1829 C C . ILE A 1 237 ? 9.367 15.414 -1.457 1 98.31 237 ILE A C 1
ATOM 1831 O O . ILE A 1 237 ? 9.961 16.109 -2.271 1 98.31 237 ILE A O 1
ATOM 1835 N N . GLN A 1 238 ? 9.898 14.43 -0.854 1 97.06 238 GLN A N 1
ATOM 1836 C CA . GLN A 1 238 ? 11.164 13.828 -1.25 1 97.06 238 GLN A CA 1
ATOM 1837 C C . GLN A 1 238 ? 10.992 12.344 -1.55 1 97.06 238 GLN A C 1
ATOM 1839 O O . GLN A 1 238 ? 10.461 11.594 -0.729 1 97.06 238 GLN A O 1
ATOM 1844 N N . VAL A 1 239 ? 11.438 11.969 -2.732 1 95.31 239 VAL A N 1
ATOM 1845 C CA . VAL A 1 239 ? 11.242 10.594 -3.184 1 95.31 239 VAL A CA 1
ATOM 1846 C C . VAL A 1 239 ? 12.438 10.156 -4.031 1 95.31 239 VAL A C 1
ATOM 1848 O O . VAL A 1 239 ? 13.164 10.992 -4.562 1 95.31 239 VAL A O 1
ATOM 1851 N N . PRO A 1 240 ? 12.609 8.766 -4.176 1 94.06 240 PRO A N 1
ATOM 1852 C CA . PRO A 1 240 ? 13.578 8.328 -5.18 1 94.06 240 PRO A CA 1
ATOM 1853 C C . PRO A 1 240 ? 13.25 8.836 -6.582 1 94.06 240 PRO A C 1
ATOM 1855 O O . PRO A 1 240 ? 12.086 8.836 -6.984 1 94.06 240 PRO A O 1
ATOM 1858 N N . ARG A 1 241 ? 14.234 9.203 -7.309 1 94.12 241 ARG A N 1
ATOM 1859 C CA . ARG A 1 241 ? 14.086 9.859 -8.609 1 94.12 241 ARG A CA 1
ATOM 1860 C C . ARG A 1 241 ? 13.336 8.961 -9.586 1 94.12 241 ARG A C 1
ATOM 1862 O O . ARG A 1 241 ? 12.531 9.438 -10.391 1 94.12 241 ARG A O 1
ATOM 1869 N N . TYR A 1 242 ? 13.586 7.641 -9.531 1 91.38 242 TYR A N 1
ATOM 1870 C CA . TYR A 1 242 ? 12.969 6.727 -10.484 1 91.38 242 TYR A CA 1
ATOM 1871 C C . TYR A 1 242 ? 11.445 6.84 -10.445 1 91.38 242 TYR A C 1
ATOM 1873 O O . TYR A 1 242 ? 10.773 6.676 -11.461 1 91.38 242 TYR A O 1
ATOM 1881 N N . HIS A 1 243 ? 10.938 7.105 -9.273 1 91.5 243 HIS A N 1
ATOM 1882 C CA . HIS A 1 243 ? 9.492 7.16 -9.086 1 91.5 243 HIS A CA 1
ATOM 1883 C C . HIS A 1 243 ? 8.914 8.461 -9.633 1 91.5 243 HIS A C 1
ATOM 1885 O O . HIS A 1 243 ? 7.703 8.555 -9.852 1 91.5 243 HIS A O 1
ATOM 1891 N N . ALA A 1 244 ? 9.727 9.422 -9.844 1 94.5 244 ALA A N 1
ATOM 1892 C CA . ALA A 1 244 ? 9.273 10.766 -10.211 1 94.5 244 ALA A CA 1
ATOM 1893 C C . ALA A 1 244 ? 9.43 11.008 -11.703 1 94.5 244 ALA A C 1
ATOM 1895 O O . ALA A 1 244 ? 9.023 12.055 -12.219 1 94.5 244 ALA A O 1
ATOM 1896 N N . GLU A 1 245 ? 9.945 10.102 -12.453 1 92.69 245 GLU A N 1
ATOM 1897 C CA . GLU A 1 245 ? 10.352 10.328 -13.836 1 92.69 245 GLU A CA 1
ATOM 1898 C C . GLU A 1 245 ? 9.172 10.812 -14.688 1 92.69 245 GLU A C 1
ATOM 1900 O O . GLU A 1 245 ? 9.273 11.828 -15.375 1 92.69 245 GLU A O 1
ATOM 1905 N N . HIS A 1 246 ? 8.094 10.133 -14.586 1 91 246 HIS A N 1
ATOM 1906 C CA . HIS A 1 246 ? 6.934 10.492 -15.391 1 91 246 HIS A CA 1
ATOM 1907 C C . HIS A 1 246 ? 6.406 11.867 -15.008 1 91 246 HIS A C 1
ATOM 1909 O O . HIS A 1 246 ? 6.098 12.688 -15.883 1 91 246 HIS A O 1
ATOM 1915 N N . ALA A 1 247 ? 6.328 12.117 -13.734 1 95 247 ALA A N 1
ATOM 1916 C CA . ALA A 1 247 ? 5.797 13.383 -13.25 1 95 247 ALA A CA 1
ATOM 1917 C C . ALA A 1 247 ? 6.715 14.547 -13.625 1 95 247 ALA A C 1
ATOM 1919 O O . ALA A 1 247 ? 6.246 15.648 -13.898 1 95 247 ALA A O 1
ATOM 1920 N N . LEU A 1 248 ? 7.988 14.312 -13.672 1 96.44 248 LEU A N 1
ATOM 1921 C CA . LEU A 1 248 ? 8.961 15.32 -14.07 1 96.44 248 LEU A CA 1
ATOM 1922 C C . LEU A 1 248 ? 8.859 15.609 -15.562 1 96.44 248 LEU A C 1
ATOM 1924 O O . LEU A 1 248 ? 8.867 16.781 -15.977 1 96.44 248 LEU A O 1
ATOM 1928 N N . ARG A 1 249 ? 8.625 14.602 -16.328 1 95.62 249 ARG A N 1
ATOM 1929 C CA . ARG A 1 249 ? 8.531 14.742 -17.766 1 95.62 249 ARG A CA 1
ATOM 1930 C C . ARG A 1 249 ? 7.242 15.461 -18.156 1 95.62 249 ARG A C 1
ATOM 1932 O O . ARG A 1 249 ? 7.25 16.312 -19.062 1 95.62 249 ARG A O 1
ATOM 1939 N N . SER A 1 250 ? 6.188 15.141 -17.5 1 94.94 250 SER A N 1
ATOM 1940 C CA . SER A 1 250 ? 4.891 15.727 -17.828 1 94.94 250 SER A CA 1
ATOM 1941 C C . SER A 1 250 ? 4.754 17.125 -17.25 1 94.94 250 SER A C 1
ATOM 1943 O O . SER A 1 250 ? 3.848 17.875 -17.609 1 94.94 250 SER A O 1
ATOM 1945 N N . GLY A 1 251 ? 5.551 17.391 -16.25 1 96.5 251 GLY A N 1
ATOM 1946 C CA . GLY A 1 251 ? 5.508 18.703 -15.609 1 96.5 251 GLY A CA 1
ATOM 1947 C C . GLY A 1 251 ? 4.52 18.766 -14.461 1 96.5 251 GLY A C 1
ATOM 1948 O O . GLY A 1 251 ? 4.293 19.844 -13.891 1 96.5 251 GLY A O 1
ATOM 1949 N N . GLU A 1 252 ? 3.951 17.672 -14.102 1 97.38 252 GLU A N 1
ATOM 1950 C CA . GLU A 1 252 ? 3.037 17.641 -12.961 1 97.38 252 GLU A CA 1
ATOM 1951 C C . GLU A 1 252 ? 3.76 17.984 -11.664 1 97.38 252 GLU A C 1
ATOM 1953 O O . GLU A 1 252 ? 3.15 18.484 -10.719 1 97.38 252 GLU A O 1
ATOM 1958 N N . LEU A 1 253 ? 5.012 17.578 -11.625 1 98.31 253 LEU A N 1
ATOM 1959 C CA . LEU A 1 253 ? 5.91 17.953 -10.539 1 98.31 253 LEU A CA 1
ATOM 1960 C C . LEU A 1 253 ? 7.211 18.531 -11.086 1 98.31 253 LEU A C 1
ATOM 1962 O O . LEU A 1 253 ? 7.625 18.203 -12.195 1 98.31 253 LEU A O 1
ATOM 1966 N N . VAL A 1 254 ? 7.785 19.375 -10.32 1 98.25 254 VAL A N 1
ATOM 1967 C CA . VAL A 1 254 ? 9.07 19.969 -10.688 1 98.25 254 VAL A CA 1
ATOM 1968 C C . VAL A 1 254 ? 10.07 19.781 -9.547 1 98.25 254 VAL A C 1
ATOM 1970 O O . VAL A 1 254 ? 9.688 19.734 -8.375 1 98.25 254 VAL A O 1
ATOM 1973 N N . SER A 1 255 ? 11.352 19.672 -9.906 1 97.81 255 SER A N 1
ATOM 1974 C CA . SER A 1 255 ? 12.414 19.547 -8.906 1 97.81 255 SER A CA 1
ATOM 1975 C C . SER A 1 255 ? 12.688 20.891 -8.234 1 97.81 255 SER A C 1
ATOM 1977 O O . SER A 1 255 ? 12.766 21.922 -8.898 1 97.81 255 SER A O 1
ATOM 1979 N N . VAL A 1 256 ? 12.781 20.875 -6.953 1 98 256 VAL A N 1
ATOM 1980 C CA . VAL A 1 256 ? 13.148 22.062 -6.172 1 98 256 VAL A CA 1
ATOM 1981 C C . VAL A 1 256 ? 14.391 21.766 -5.336 1 98 256 VAL A C 1
ATOM 1983 O O . VAL A 1 256 ? 14.695 20.609 -5.055 1 98 256 VAL A O 1
ATOM 1986 N N . LEU A 1 257 ? 15.164 22.812 -5.062 1 97.62 257 LEU A N 1
ATOM 1987 C CA . LEU A 1 257 ? 16.359 22.703 -4.23 1 97.62 257 LEU A CA 1
ATOM 1988 C C . LEU A 1 257 ? 17.328 21.672 -4.812 1 97.62 257 LEU A C 1
ATOM 1990 O O . LEU A 1 257 ? 17.875 20.844 -4.086 1 97.62 257 LEU A O 1
ATOM 1994 N N . LYS A 1 258 ? 17.5 21.688 -6.059 1 95.56 258 LYS A N 1
ATOM 1995 C CA . LYS A 1 258 ? 18.281 20.703 -6.812 1 95.56 258 LYS A CA 1
ATOM 1996 C C . LYS A 1 258 ? 19.734 20.672 -6.336 1 95.56 258 LYS A C 1
ATOM 1998 O O . LYS A 1 258 ? 20.375 19.625 -6.387 1 95.56 258 LYS A O 1
ATOM 2003 N N . ASP A 1 259 ? 20.203 21.781 -5.859 1 95.94 259 ASP A N 1
ATOM 2004 C CA . ASP A 1 259 ? 21.609 21.875 -5.457 1 95.94 259 ASP A CA 1
ATOM 2005 C C . ASP A 1 259 ? 21.797 21.391 -4.023 1 95.94 259 ASP A C 1
ATOM 2007 O O . ASP A 1 259 ? 22.922 21.375 -3.518 1 95.94 259 ASP A O 1
ATOM 2011 N N . PHE A 1 260 ? 20.766 21 -3.424 1 97.38 260 PHE A N 1
ATOM 2012 C CA . PHE A 1 260 ? 20.781 20.562 -2.031 1 97.38 260 PHE A CA 1
ATOM 2013 C C . PHE A 1 260 ? 20.141 19.188 -1.88 1 97.38 260 PHE A C 1
ATOM 2015 O O . PHE A 1 260 ? 19.312 18.984 -0.992 1 97.38 260 PHE A O 1
ATOM 2022 N N . ALA A 1 261 ? 20.547 18.312 -2.682 1 94.5 261 ALA A N 1
ATOM 2023 C CA . ALA A 1 261 ? 19.906 17 -2.768 1 94.5 261 ALA A CA 1
ATOM 2024 C C . ALA A 1 261 ? 20.047 16.234 -1.453 1 94.5 261 ALA A C 1
ATOM 2026 O O . ALA A 1 261 ? 21.062 16.344 -0.767 1 94.5 261 ALA A O 1
ATOM 2027 N N . PRO A 1 262 ? 18.906 15.453 -1.098 1 95.94 262 PRO A N 1
ATOM 2028 C CA . PRO A 1 262 ? 19.047 14.547 0.04 1 95.94 262 PRO A CA 1
ATOM 2029 C C . PRO A 1 262 ? 20.078 13.445 -0.203 1 95.94 262 PRO A C 1
ATOM 2031 O O . PRO A 1 262 ? 20.578 13.305 -1.318 1 95.94 262 PRO A O 1
ATOM 2034 N N . THR A 1 263 ? 20.438 12.711 0.869 1 94.12 263 THR A N 1
ATOM 2035 C CA . THR A 1 263 ? 21.312 11.547 0.726 1 94.12 263 THR A CA 1
ATOM 2036 C C . THR A 1 263 ? 20.625 10.469 -0.11 1 94.12 263 THR A C 1
ATOM 2038 O O . THR A 1 263 ? 19.406 10.391 -0.158 1 94.12 263 THR A O 1
ATOM 2041 N N . ARG A 1 264 ? 21.5 9.773 -0.795 1 94.12 264 ARG A N 1
ATOM 2042 C CA . ARG A 1 264 ? 20.984 8.625 -1.535 1 94.12 264 ARG A CA 1
ATOM 2043 C C . ARG A 1 264 ? 20.422 7.574 -0.587 1 94.12 264 ARG A C 1
ATOM 2045 O O . ARG A 1 264 ? 20.828 7.484 0.57 1 94.12 264 ARG A O 1
ATOM 2052 N N . THR A 1 265 ? 19.469 6.781 -1.059 1 90.56 265 THR A N 1
ATOM 2053 C CA . THR A 1 265 ? 18.812 5.758 -0.251 1 90.56 265 THR A CA 1
ATOM 2054 C C . THR A 1 265 ? 19.219 4.363 -0.715 1 90.56 265 THR A C 1
ATOM 2056 O O . THR A 1 265 ? 19.094 4.035 -1.897 1 90.56 265 THR A O 1
ATOM 2059 N N . PRO A 1 266 ? 19.656 3.543 0.189 1 91.12 266 PRO A N 1
ATOM 2060 C CA . PRO A 1 266 ? 20.047 2.188 -0.205 1 91.12 266 PRO A CA 1
ATOM 2061 C C . PRO A 1 266 ? 18.844 1.268 -0.417 1 91.12 266 PRO A C 1
ATOM 2063 O O . PRO A 1 266 ? 17.828 1.406 0.268 1 91.12 266 PRO A O 1
ATOM 2066 N N . VAL A 1 267 ? 18.984 0.427 -1.383 1 91.69 267 VAL A N 1
ATOM 2067 C CA . VAL A 1 267 ? 18.094 -0.708 -1.581 1 91.69 267 VAL A CA 1
ATOM 2068 C C . VAL A 1 267 ? 18.828 -2.008 -1.263 1 91.69 267 VAL A C 1
ATOM 2070 O O . VAL A 1 267 ? 19.953 -2.223 -1.725 1 91.69 267 VAL A O 1
ATOM 2073 N N . SER A 1 268 ? 18.172 -2.803 -0.444 1 90.31 268 SER A N 1
ATOM 2074 C CA . SER A 1 268 ? 18.828 -4.043 -0.047 1 90.31 268 SER A CA 1
ATOM 2075 C C . SER A 1 268 ? 17.906 -5.238 -0.213 1 90.31 268 SER A C 1
ATOM 2077 O O . SER A 1 268 ? 16.688 -5.125 -0.019 1 90.31 268 SER A O 1
ATOM 2079 N N . LEU A 1 269 ? 18.516 -6.309 -0.602 1 89.81 269 LEU A N 1
ATOM 2080 C CA . LEU A 1 269 ? 17.891 -7.625 -0.569 1 89.81 269 LEU A CA 1
ATOM 2081 C C . LEU A 1 269 ? 18.203 -8.352 0.731 1 89.81 269 LEU A C 1
ATOM 2083 O O . LEU A 1 269 ? 19.375 -8.492 1.092 1 89.81 269 LEU A O 1
ATOM 2087 N N . LEU A 1 270 ? 17.172 -8.734 1.469 1 86.75 270 LEU A N 1
ATOM 2088 C CA . LEU A 1 270 ? 17.359 -9.453 2.727 1 86.75 270 LEU A CA 1
ATOM 2089 C C . LEU A 1 270 ? 16.844 -10.883 2.615 1 86.75 270 LEU A C 1
ATOM 2091 O O . LEU A 1 270 ? 15.789 -11.133 2.023 1 86.75 270 LEU A O 1
ATOM 2095 N N . TYR A 1 271 ? 17.547 -11.758 3.164 1 83.94 271 TYR A N 1
ATOM 2096 C CA . TYR A 1 271 ? 17.156 -13.164 3.217 1 83.94 271 TYR A CA 1
ATOM 2097 C C . TYR A 1 271 ? 17.781 -13.859 4.422 1 83.94 271 TYR A C 1
ATOM 2099 O O . TYR A 1 271 ? 18.766 -13.367 4.988 1 83.94 271 TYR A O 1
ATOM 2107 N N . PRO A 1 272 ? 17.094 -14.859 4.871 1 75.31 272 PRO A N 1
ATOM 2108 C CA . PRO A 1 272 ? 17.594 -15.523 6.074 1 75.31 272 PRO A CA 1
ATOM 2109 C C . PRO A 1 272 ? 19.016 -16.062 5.906 1 75.31 272 PRO A C 1
ATOM 2111 O O . PRO A 1 272 ? 19.375 -16.516 4.824 1 75.31 272 PRO A O 1
ATOM 2114 N N . ARG A 1 273 ? 19.766 -15.852 6.945 1 70.12 273 ARG A N 1
ATOM 2115 C CA . ARG A 1 273 ? 21.172 -16.25 6.988 1 70.12 273 ARG A CA 1
ATOM 2116 C C . ARG A 1 273 ? 21.312 -17.766 6.805 1 70.12 273 ARG A C 1
ATOM 2118 O O . ARG A 1 273 ? 22.359 -18.25 6.367 1 70.12 273 ARG A O 1
ATOM 2125 N N . ASN A 1 274 ? 20.328 -18.422 6.922 1 59.34 274 ASN A N 1
ATOM 2126 C CA . ASN A 1 274 ? 20.609 -19.844 6.914 1 59.34 274 ASN A CA 1
ATOM 2127 C C . ASN A 1 274 ? 21.406 -20.25 5.68 1 59.34 274 ASN A C 1
ATOM 2129 O O . ASN A 1 274 ? 21.234 -19.672 4.605 1 59.34 274 ASN A O 1
ATOM 2133 N N . ARG A 1 275 ? 22.391 -21.031 6.016 1 55.06 275 ARG A N 1
ATOM 2134 C CA . ARG A 1 275 ? 23.422 -21.562 5.129 1 55.06 275 ARG A CA 1
ATOM 2135 C C . ARG A 1 275 ? 22.797 -22.219 3.898 1 55.06 275 ARG A C 1
ATOM 2137 O O . ARG A 1 275 ? 23.375 -22.188 2.811 1 55.06 275 ARG A O 1
ATOM 2144 N N . GLN A 1 276 ? 21.656 -22.781 3.955 1 64.5 276 GLN A N 1
ATOM 2145 C CA . GLN A 1 276 ? 21.234 -23.5 2.756 1 64.5 276 GLN A CA 1
ATOM 2146 C C . GLN A 1 276 ? 19.969 -22.859 2.164 1 64.5 276 GLN A C 1
ATOM 2148 O O . GLN A 1 276 ? 18.859 -23.25 2.506 1 64.5 276 GLN A O 1
ATOM 2153 N N . LEU A 1 277 ? 20.203 -21.75 1.423 1 75.75 277 LEU A N 1
ATOM 2154 C CA . LEU A 1 277 ? 19.094 -21.172 0.684 1 75.75 277 LEU A CA 1
ATOM 2155 C C . LEU A 1 277 ? 18.531 -22.172 -0.325 1 75.75 277 LEU A C 1
ATOM 2157 O O . LEU A 1 277 ? 19.297 -22.859 -1.006 1 75.75 277 LEU A O 1
ATOM 2161 N N . SER A 1 278 ? 17.234 -22.25 -0.352 1 78.62 278 SER A N 1
ATOM 2162 C CA . SER A 1 278 ? 16.641 -23.078 -1.392 1 78.62 278 SER A CA 1
ATOM 2163 C C . SER A 1 278 ? 17.031 -22.594 -2.783 1 78.62 278 SER A C 1
ATOM 2165 O O . SER A 1 278 ? 17.312 -21.406 -2.973 1 78.62 278 SER A O 1
ATOM 2167 N N . PRO A 1 279 ? 17.109 -23.516 -3.75 1 83.62 279 PRO A N 1
ATOM 2168 C CA . PRO A 1 279 ? 17.469 -23.109 -5.109 1 83.62 279 PRO A CA 1
ATOM 2169 C C . PRO A 1 279 ? 16.547 -22.031 -5.668 1 83.62 279 PRO A C 1
ATOM 2171 O O . PRO A 1 279 ? 17.016 -21.125 -6.367 1 83.62 279 PRO A O 1
ATOM 2174 N N . ARG A 1 280 ? 15.203 -22.094 -5.363 1 88.94 280 ARG A N 1
ATOM 2175 C CA . ARG A 1 280 ? 14.266 -21.109 -5.887 1 88.94 280 ARG A CA 1
ATOM 2176 C C . ARG A 1 280 ? 14.57 -19.719 -5.324 1 88.94 280 ARG A C 1
ATOM 2178 O O . ARG A 1 280 ? 14.461 -18.719 -6.031 1 88.94 280 ARG A O 1
ATOM 2185 N N . VAL A 1 281 ? 14.969 -19.656 -4.07 1 88.81 281 VAL A N 1
ATOM 2186 C CA . VAL A 1 281 ? 15.305 -18.375 -3.447 1 88.81 281 VAL A CA 1
ATOM 2187 C C . VAL A 1 281 ? 16.609 -17.844 -4.027 1 88.81 281 VAL A C 1
ATOM 2189 O O . VAL A 1 281 ? 16.734 -16.656 -4.328 1 88.81 281 VAL A O 1
ATOM 2192 N N . ARG A 1 282 ? 17.562 -18.719 -4.258 1 87 282 ARG A N 1
ATOM 2193 C CA . ARG A 1 282 ? 18.859 -18.328 -4.785 1 87 282 ARG A CA 1
ATOM 2194 C C . ARG A 1 282 ? 18.734 -17.75 -6.191 1 87 282 ARG A C 1
ATOM 2196 O O . ARG A 1 282 ? 19.297 -16.703 -6.484 1 87 282 ARG A O 1
ATOM 2203 N N . VAL A 1 283 ? 18 -18.469 -7.027 1 91.75 283 VAL A N 1
ATOM 2204 C CA . VAL A 1 283 ? 17.891 -18 -8.406 1 91.75 283 VAL A CA 1
ATOM 2205 C C . VAL A 1 283 ? 17.141 -16.672 -8.453 1 91.75 283 VAL A C 1
ATOM 2207 O O . VAL A 1 283 ? 17.422 -15.828 -9.305 1 91.75 283 VAL A O 1
ATOM 2210 N N . PHE A 1 284 ? 16.172 -16.516 -7.551 1 94.81 284 PHE A N 1
ATOM 2211 C CA . PHE A 1 284 ? 15.438 -15.258 -7.512 1 94.81 284 PHE A CA 1
ATOM 2212 C C . PHE A 1 284 ? 16.328 -14.109 -7.047 1 94.81 284 PHE A C 1
ATOM 2214 O O . PHE A 1 284 ? 16.328 -13.031 -7.645 1 94.81 284 PHE A O 1
ATOM 2221 N N . ILE A 1 285 ? 17.094 -14.352 -5.98 1 92 285 ILE A N 1
ATOM 2222 C CA . ILE A 1 285 ? 18 -13.352 -5.441 1 92 285 ILE A CA 1
ATOM 2223 C C . ILE A 1 285 ? 19 -12.922 -6.523 1 92 285 ILE A C 1
ATOM 2225 O O . ILE A 1 285 ? 19.234 -11.727 -6.723 1 92 285 ILE A O 1
ATOM 2229 N N . ASP A 1 286 ? 19.516 -13.844 -7.207 1 92.44 286 ASP A N 1
ATOM 2230 C CA . ASP A 1 286 ? 20.469 -13.555 -8.273 1 92.44 286 ASP A CA 1
ATOM 2231 C C . ASP A 1 286 ? 19.812 -12.766 -9.398 1 92.44 286 ASP A C 1
ATOM 2233 O O . ASP A 1 286 ? 20.406 -11.836 -9.945 1 92.44 286 ASP A O 1
ATOM 2237 N N . TRP A 1 287 ? 18.625 -13.188 -9.711 1 94.69 287 TRP A N 1
ATOM 2238 C CA . TRP A 1 287 ? 17.875 -12.523 -10.766 1 94.69 287 TRP A CA 1
ATOM 2239 C C . TRP A 1 287 ? 17.594 -11.07 -10.398 1 94.69 287 TRP A C 1
ATOM 2241 O O . TRP A 1 287 ? 17.812 -10.164 -11.203 1 94.69 287 TRP A O 1
ATOM 2251 N N . VAL A 1 288 ? 17.125 -10.758 -9.211 1 94.69 288 VAL A N 1
ATOM 2252 C CA . VAL A 1 288 ? 16.812 -9.414 -8.758 1 94.69 288 VAL A CA 1
ATOM 2253 C C . VAL A 1 288 ? 18.078 -8.562 -8.719 1 94.69 288 VAL A C 1
ATOM 2255 O O . VAL A 1 288 ? 18.078 -7.406 -9.141 1 94.69 288 VAL A O 1
ATOM 2258 N N . ALA A 1 289 ? 19.125 -9.148 -8.188 1 92.19 289 ALA A N 1
ATOM 2259 C CA . ALA A 1 289 ? 20.391 -8.438 -8.164 1 92.19 289 ALA A CA 1
ATOM 2260 C C . ALA A 1 289 ? 20.828 -8.031 -9.57 1 92.19 289 ALA A C 1
ATOM 2262 O O . ALA A 1 289 ? 21.344 -6.934 -9.781 1 92.19 289 ALA A O 1
ATOM 2263 N N . GLY A 1 290 ? 20.578 -8.875 -10.492 1 92.44 290 GLY A N 1
ATOM 2264 C CA . GLY A 1 290 ? 20.891 -8.594 -11.883 1 92.44 290 GLY A CA 1
ATOM 2265 C C . GLY A 1 290 ? 20.109 -7.422 -12.445 1 92.44 290 GLY A C 1
ATOM 2266 O O . GLY A 1 290 ? 20.641 -6.641 -13.242 1 92.44 290 GLY A O 1
ATOM 2267 N N . ILE A 1 291 ? 18.875 -7.289 -12.062 1 92.25 291 ILE A N 1
ATOM 2268 C CA . ILE A 1 291 ? 18.016 -6.191 -12.516 1 92.25 291 ILE A CA 1
ATOM 2269 C C . ILE A 1 291 ? 18.625 -4.859 -12.094 1 92.25 291 ILE A C 1
ATOM 2271 O O . ILE A 1 291 ? 18.719 -3.924 -12.891 1 92.25 291 ILE A O 1
ATOM 2275 N N . PHE A 1 292 ? 19.062 -4.723 -10.859 1 90.19 292 PHE A N 1
ATOM 2276 C CA . PHE A 1 292 ? 19.578 -3.469 -10.328 1 90.19 292 PHE A CA 1
ATOM 2277 C C . PHE A 1 292 ? 20.953 -3.166 -10.914 1 90.19 292 PHE A C 1
ATOM 2279 O O . PHE A 1 292 ? 21.312 -2.002 -11.109 1 90.19 292 PHE A O 1
ATOM 2286 N N . ASN A 1 293 ? 21.672 -4.191 -11.141 1 84.75 293 ASN A N 1
ATOM 2287 C CA . ASN A 1 293 ? 22.953 -3.992 -11.789 1 84.75 293 ASN A CA 1
ATOM 2288 C C . ASN A 1 293 ? 22.797 -3.391 -13.18 1 84.75 293 ASN A C 1
ATOM 2290 O O . ASN A 1 293 ? 23.578 -2.523 -13.578 1 84.75 293 ASN A O 1
ATOM 2294 N N . ARG A 1 294 ? 21.828 -3.791 -13.836 1 80.06 294 ARG A N 1
ATOM 2295 C CA . ARG A 1 294 ? 21.562 -3.287 -15.18 1 80.06 294 ARG A CA 1
ATOM 2296 C C . ARG A 1 294 ? 21.094 -1.838 -15.141 1 80.06 294 ARG A C 1
ATOM 2298 O O . ARG A 1 294 ? 21.453 -1.037 -16 1 80.06 294 ARG A O 1
ATOM 2305 N N . HIS A 1 295 ? 20.297 -1.548 -14.195 1 74.56 295 HIS A N 1
ATOM 2306 C CA . HIS A 1 295 ? 19.781 -0.189 -14.055 1 74.56 295 HIS A CA 1
ATOM 2307 C C . HIS A 1 295 ? 20.875 0.768 -13.602 1 74.56 295 HIS A C 1
ATOM 2309 O O . HIS A 1 295 ? 20.875 1.945 -13.969 1 74.56 295 HIS A O 1
ATOM 2315 N N . ALA A 1 296 ? 21.75 0.368 -12.734 1 65.06 296 ALA A N 1
ATOM 2316 C CA . ALA A 1 296 ? 22.875 1.177 -12.273 1 65.06 296 ALA A CA 1
ATOM 2317 C C . ALA A 1 296 ? 23.844 1.472 -13.414 1 65.06 296 ALA A C 1
ATOM 2319 O O . ALA A 1 296 ? 24.406 2.562 -13.484 1 65.06 296 ALA A O 1
ATOM 2320 N N . GLU A 1 297 ? 23.984 0.497 -14.148 1 54.56 297 GLU A N 1
ATOM 2321 C CA . GLU A 1 297 ? 24.859 0.664 -15.312 1 54.56 297 GLU A CA 1
ATOM 2322 C C . GLU A 1 297 ? 24.281 1.696 -16.281 1 54.56 297 GLU A C 1
ATOM 2324 O O . GLU A 1 297 ? 25.031 2.49 -16.859 1 54.56 297 GLU A O 1
ATOM 2329 N N . VAL A 1 298 ? 23.109 1.621 -16.391 1 47.16 298 VAL A N 1
ATOM 2330 C CA . VAL A 1 298 ? 22.5 2.58 -17.297 1 47.16 298 VAL A CA 1
ATOM 2331 C C . VAL A 1 298 ? 22.578 3.984 -16.703 1 47.16 298 VAL A C 1
ATOM 2333 O O . VAL A 1 298 ? 22.703 4.969 -17.438 1 47.16 298 VAL A O 1
ATOM 2336 N N . ALA A 1 299 ? 22.438 4.098 -15.445 1 50.59 299 ALA A N 1
ATOM 2337 C CA . ALA A 1 299 ? 22.5 5.398 -14.781 1 50.59 299 ALA A CA 1
ATOM 2338 C C . ALA A 1 299 ? 23.922 5.961 -14.844 1 50.59 299 ALA A C 1
ATOM 2340 O O . ALA A 1 299 ? 24.109 7.18 -14.891 1 50.59 299 ALA A O 1
ATOM 2341 N N . ASP A 1 300 ? 24.984 5.113 -14.656 1 44.97 300 ASP A N 1
ATOM 2342 C CA . ASP A 1 300 ? 26.375 5.527 -14.773 1 44.97 300 ASP A CA 1
ATOM 2343 C C . ASP A 1 300 ? 26.766 5.758 -16.234 1 44.97 300 ASP A C 1
ATOM 2345 O O . ASP A 1 300 ? 27.734 6.48 -16.516 1 44.97 300 ASP A O 1
ATOM 2349 N N . GLY A 1 301 ? 26.047 5.09 -17.141 1 35.38 301 GLY A N 1
ATOM 2350 C CA . GLY A 1 301 ? 26.422 5.336 -18.531 1 35.38 301 GLY A CA 1
ATOM 2351 C C . GLY A 1 301 ? 25.688 6.516 -19.141 1 35.38 301 GLY A C 1
ATOM 2352 O O . GLY A 1 301 ? 24.625 6.914 -18.672 1 35.38 301 GLY A O 1
ATOM 2353 N N . MET B 1 1 ? 2.596 22.516 35.188 1 74.06 1 MET B N 1
ATOM 2354 C CA . MET B 1 1 ? 1.903 22.297 33.906 1 74.06 1 MET B CA 1
ATOM 2355 C C . MET B 1 1 ? 0.826 21.219 34.062 1 74.06 1 MET B C 1
ATOM 2357 O O . MET B 1 1 ? 1.023 20.234 34.781 1 74.06 1 MET B O 1
ATOM 2361 N N . ASP B 1 2 ? -0.378 21.5 33.688 1 76.56 2 ASP B N 1
ATOM 2362 C CA . ASP B 1 2 ? -1.412 20.484 33.875 1 76.56 2 ASP B CA 1
ATOM 2363 C C . ASP B 1 2 ? -1.165 19.281 32.969 1 76.56 2 ASP B C 1
ATOM 2365 O O . ASP B 1 2 ? -0.345 19.344 32.031 1 76.56 2 ASP B O 1
ATOM 2369 N N . ARG B 1 3 ? -1.8 18.266 33.344 1 76.06 3 ARG B N 1
ATOM 2370 C CA . ARG B 1 3 ? -1.556 16.984 32.688 1 76.06 3 ARG B CA 1
ATOM 2371 C C . ARG B 1 3 ? -1.823 17.078 31.188 1 76.06 3 ARG B C 1
ATOM 2373 O O . ARG B 1 3 ? -1.113 16.453 30.391 1 76.06 3 ARG B O 1
ATOM 2380 N N . PHE B 1 4 ? -2.744 17.891 30.875 1 78.62 4 PHE B N 1
ATOM 2381 C CA . PHE B 1 4 ? -3.113 18.062 29.469 1 78.62 4 PHE B CA 1
ATOM 2382 C C . PHE B 1 4 ? -1.982 18.734 28.703 1 78.62 4 PHE B C 1
ATOM 2384 O O . PHE B 1 4 ? -1.607 18.281 27.625 1 78.62 4 PHE B O 1
ATOM 2391 N N . ASP B 1 5 ? -1.528 19.75 29.219 1 85.5 5 ASP B N 1
ATOM 2392 C CA . ASP B 1 5 ? -0.429 20.469 28.594 1 85.5 5 ASP B CA 1
ATOM 2393 C C . ASP B 1 5 ? 0.824 19.609 28.516 1 85.5 5 ASP B C 1
ATOM 2395 O O . ASP B 1 5 ? 1.561 19.656 27.531 1 85.5 5 ASP B O 1
ATOM 2399 N N . ALA B 1 6 ? 0.944 18.859 29.516 1 88.69 6 ALA B N 1
ATOM 2400 C CA . ALA B 1 6 ? 2.098 17.953 29.531 1 88.69 6 ALA B CA 1
ATOM 2401 C C . ALA B 1 6 ? 1.993 16.922 28.406 1 88.69 6 ALA B C 1
ATOM 2403 O O . ALA B 1 6 ? 2.992 16.594 27.766 1 88.69 6 ALA B O 1
ATOM 2404 N N . MET B 1 7 ? 0.803 16.391 28.203 1 88.25 7 MET B N 1
ATOM 2405 C CA . MET B 1 7 ? 0.577 15.445 27.125 1 88.25 7 MET B CA 1
ATOM 2406 C C . MET B 1 7 ? 0.851 16.094 25.766 1 88.25 7 MET B C 1
ATOM 2408 O O . MET B 1 7 ? 1.452 15.469 24.891 1 88.25 7 MET B O 1
ATOM 2412 N N . ARG B 1 8 ? 0.434 17.281 25.625 1 87.56 8 ARG B N 1
ATOM 2413 C CA . ARG B 1 8 ? 0.654 18.031 24.375 1 87.56 8 ARG B CA 1
ATOM 2414 C C . ARG B 1 8 ? 2.143 18.219 24.125 1 87.56 8 ARG B C 1
ATOM 2416 O O . ARG B 1 8 ? 2.609 18.047 23 1 87.56 8 ARG B O 1
ATOM 2423 N N . VAL B 1 9 ? 2.801 18.625 25.141 1 91.69 9 VAL B N 1
ATOM 2424 C CA . VAL B 1 9 ? 4.238 18.859 25.047 1 91.69 9 VAL B CA 1
ATOM 2425 C C . VAL B 1 9 ? 4.945 17.562 24.688 1 91.69 9 VAL B C 1
ATOM 2427 O O . VAL B 1 9 ? 5.773 17.531 23.781 1 91.69 9 VAL B O 1
ATOM 2430 N N . PHE B 1 10 ? 4.594 16.531 25.328 1 92.38 10 PHE B N 1
ATOM 2431 C CA . PHE B 1 10 ? 5.203 15.227 25.094 1 92.38 10 PHE B CA 1
ATOM 2432 C C . PHE B 1 10 ? 4.984 14.773 23.656 1 92.38 10 PHE B C 1
ATOM 2434 O O . PHE B 1 10 ? 5.926 14.344 22.984 1 92.38 10 PHE B O 1
ATOM 2441 N N . THR B 1 11 ? 3.736 14.867 23.219 1 89.69 11 THR B N 1
ATOM 2442 C CA . THR B 1 11 ? 3.422 14.445 21.844 1 89.69 11 THR B CA 1
ATOM 2443 C C . THR B 1 11 ? 4.238 15.242 20.844 1 89.69 11 THR B C 1
ATOM 2445 O O . THR B 1 11 ? 4.73 14.688 19.859 1 89.69 11 THR B O 1
ATOM 2448 N N . ARG B 1 12 ? 4.43 16.484 21.094 1 89.44 12 ARG B N 1
ATOM 2449 C CA . ARG B 1 12 ? 5.195 17.328 20.172 1 89.44 12 ARG B CA 1
ATOM 2450 C C . ARG B 1 12 ? 6.668 16.938 20.172 1 89.44 12 ARG B C 1
ATOM 2452 O O . ARG B 1 12 ? 7.312 16.938 19.125 1 89.44 12 ARG B O 1
ATOM 2459 N N . VAL B 1 13 ? 7.172 16.625 21.328 1 89.81 13 VAL B N 1
ATOM 2460 C CA . VAL B 1 13 ? 8.562 16.203 21.438 1 89.81 13 VAL B CA 1
ATOM 2461 C C . VAL B 1 13 ? 8.766 14.914 20.625 1 89.81 13 VAL B C 1
ATOM 2463 O O . VAL B 1 13 ? 9.758 14.773 19.922 1 89.81 13 VAL B O 1
ATOM 2466 N N . VAL B 1 14 ? 7.863 14.016 20.766 1 87 14 VAL B N 1
ATOM 2467 C CA . VAL B 1 14 ? 7.949 12.742 20.062 1 87 14 VAL B CA 1
ATOM 2468 C C . VAL B 1 14 ? 7.871 12.977 18.547 1 87 14 VAL B C 1
ATOM 2470 O O . VAL B 1 14 ? 8.656 12.414 17.781 1 87 14 VAL B O 1
ATOM 2473 N N . GLU B 1 15 ? 6.988 13.844 18.188 1 81.06 15 GLU B N 1
ATOM 2474 C CA . GLU B 1 15 ? 6.734 14.109 16.781 1 81.06 15 GLU B CA 1
ATOM 2475 C C . GLU B 1 15 ? 7.922 14.812 16.125 1 81.06 15 GLU B C 1
ATOM 2477 O O . GLU B 1 15 ? 8.258 14.523 14.977 1 81.06 15 GLU B O 1
ATOM 2482 N N . ARG B 1 16 ? 8.5 15.758 16.875 1 79.69 16 ARG B N 1
ATOM 2483 C CA . ARG B 1 16 ? 9.594 16.562 16.328 1 79.69 16 ARG B CA 1
ATOM 2484 C C . ARG B 1 16 ? 10.945 15.922 16.609 1 79.69 16 ARG B C 1
ATOM 2486 O O . ARG B 1 16 ? 11.969 16.359 16.078 1 79.69 16 ARG B O 1
ATOM 2493 N N . ARG B 1 17 ? 10.938 14.945 17.453 1 81.44 17 ARG B N 1
ATOM 2494 C CA . ARG B 1 17 ? 12.148 14.273 17.922 1 81.44 17 ARG B CA 1
ATOM 2495 C C . ARG B 1 17 ? 13.188 15.289 18.391 1 81.44 17 ARG B C 1
ATOM 2497 O O . ARG B 1 17 ? 14.383 15.133 18.109 1 81.44 17 ARG B O 1
ATOM 2504 N N . SER B 1 18 ? 12.703 16.297 18.906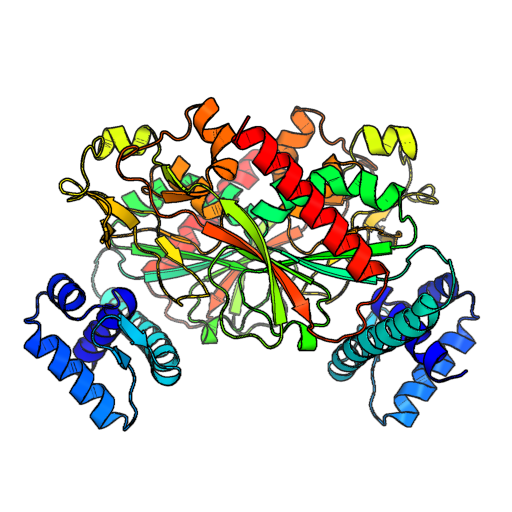 1 86.25 18 SER B N 1
ATOM 2505 C CA . SER B 1 18 ? 13.555 17.391 19.344 1 86.25 18 SER B CA 1
ATOM 2506 C C . SER B 1 18 ? 12.875 18.203 20.438 1 86.25 18 SER B C 1
ATOM 2508 O O . SER B 1 18 ? 11.734 18.641 20.266 1 86.25 18 SER B O 1
ATOM 2510 N N . PHE B 1 19 ? 13.602 18.484 21.547 1 90 19 PHE B N 1
ATOM 2511 C CA . PHE B 1 19 ? 13.078 19.328 22.625 1 90 19 PHE B CA 1
ATOM 2512 C C . PHE B 1 19 ? 13.047 20.797 22.203 1 90 19 PHE B C 1
ATOM 2514 O O . PHE B 1 19 ? 12.109 21.516 22.531 1 90 19 PHE B O 1
ATOM 2521 N N . THR B 1 20 ? 14.008 21.141 21.375 1 88.5 20 THR B N 1
ATOM 2522 C CA . THR B 1 20 ? 14.102 22.531 20.922 1 88.5 20 THR B CA 1
ATOM 2523 C C . THR B 1 20 ? 12.977 22.859 19.953 1 88.5 20 THR B C 1
ATOM 2525 O O . THR B 1 20 ? 12.297 23.891 20.109 1 88.5 20 THR B O 1
ATOM 2528 N N . LEU B 1 21 ? 12.773 21.984 19.125 1 86 21 LEU B N 1
ATOM 2529 C CA . LEU B 1 21 ? 11.719 22.219 18.141 1 86 21 LEU B CA 1
ATOM 2530 C C . LEU B 1 21 ? 10.344 22.156 18.781 1 86 21 LEU B C 1
ATOM 2532 O O . LEU B 1 21 ? 9.445 22.922 18.422 1 86 21 LEU B O 1
ATOM 2536 N N . ALA B 1 22 ? 10.203 21.203 19.656 1 90.94 22 ALA B N 1
ATOM 2537 C CA . ALA B 1 22 ? 8.945 21.109 20.391 1 90.94 22 ALA B CA 1
ATOM 2538 C C . ALA B 1 22 ? 8.672 22.391 21.172 1 90.94 22 ALA B C 1
ATOM 2540 O O . ALA B 1 22 ? 7.531 22.844 21.266 1 90.94 22 ALA B O 1
ATOM 2541 N N . ALA B 1 23 ? 9.664 23 21.734 1 92.31 23 ALA B N 1
ATOM 2542 C CA . ALA B 1 23 ? 9.531 24.25 22.453 1 92.31 23 ALA B CA 1
ATOM 2543 C C . ALA B 1 23 ? 9.062 25.375 21.531 1 92.31 23 ALA B C 1
ATOM 2545 O O . ALA B 1 23 ? 8.156 26.141 21.875 1 92.31 23 ALA B O 1
ATOM 2546 N N . GLU B 1 24 ? 9.641 25.375 20.391 1 87.38 24 GLU B N 1
ATOM 2547 C CA . GLU B 1 24 ? 9.242 26.359 19.391 1 87.38 24 GLU B CA 1
ATOM 2548 C C . GLU B 1 24 ? 7.781 26.188 19 1 87.38 24 GLU B C 1
ATOM 2550 O O . GLU B 1 24 ? 7.027 27.156 18.969 1 87.38 24 GLU B O 1
ATOM 2555 N N . ASP B 1 25 ? 7.438 25 18.828 1 84.81 25 ASP B N 1
ATOM 2556 C CA . ASP B 1 25 ? 6.078 24.703 18.375 1 84.81 25 ASP B CA 1
ATOM 2557 C C . ASP B 1 25 ? 5.059 25.047 19.453 1 84.81 25 ASP B C 1
ATOM 2559 O O . ASP B 1 25 ? 3.945 25.484 19.156 1 84.81 25 ASP B O 1
ATOM 2563 N N . THR B 1 26 ? 5.406 24.812 20.703 1 87.69 26 THR B N 1
ATOM 2564 C CA . THR B 1 26 ? 4.449 24.938 21.797 1 87.69 26 THR B CA 1
ATOM 2565 C C . THR B 1 26 ? 4.531 26.328 22.406 1 87.69 26 THR B C 1
ATOM 2567 O O . THR B 1 26 ? 3.701 26.688 23.25 1 87.69 26 THR B O 1
ATOM 2570 N N . GLY B 1 27 ? 5.527 27.078 22.016 1 89.25 27 GLY B N 1
ATOM 2571 C CA . GLY B 1 27 ? 5.715 28.406 22.562 1 89.25 27 GLY B CA 1
ATOM 2572 C C . GLY B 1 27 ? 6.207 28.406 24 1 89.25 27 GLY B C 1
ATOM 2573 O O . GLY B 1 27 ? 5.973 29.359 24.75 1 89.25 27 GLY B O 1
ATOM 2574 N N . LEU B 1 28 ? 6.793 27.344 24.422 1 91.38 28 LEU B N 1
ATOM 2575 C CA . LEU B 1 28 ? 7.312 27.188 25.781 1 91.38 28 LEU B CA 1
ATOM 2576 C C . LEU B 1 28 ? 8.836 27.188 25.781 1 91.38 28 LEU B C 1
ATOM 2578 O O . LEU B 1 28 ? 9.469 26.797 24.781 1 91.38 28 LEU B O 1
ATOM 2582 N N . PRO B 1 29 ? 9.414 27.766 26.844 1 92.62 29 PRO B N 1
ATOM 2583 C CA . PRO B 1 29 ? 10.859 27.594 26.969 1 92.62 29 PRO B CA 1
ATOM 2584 C C . PRO B 1 29 ? 11.273 26.109 26.953 1 92.62 29 PRO B C 1
ATOM 2586 O O . PRO B 1 29 ? 10.555 25.266 27.484 1 92.62 29 PRO B O 1
ATOM 2589 N N . ARG B 1 30 ? 12.469 25.875 26.375 1 93.69 30 ARG B N 1
ATOM 2590 C CA . ARG B 1 30 ? 12.984 24.516 26.281 1 93.69 30 ARG B CA 1
ATOM 2591 C C . ARG B 1 30 ? 13.062 23.859 27.656 1 93.69 30 ARG B C 1
ATOM 2593 O O . ARG B 1 30 ? 12.805 22.656 27.797 1 93.69 30 ARG B O 1
ATOM 2600 N N . SER B 1 31 ? 13.461 24.625 28.656 1 93.81 31 SER B N 1
ATOM 2601 C CA . SER B 1 31 ? 13.562 24.094 30.016 1 93.81 31 SER B CA 1
ATOM 2602 C C . SER B 1 31 ? 12.203 23.594 30.516 1 93.81 31 SER B C 1
ATOM 2604 O O . SER B 1 31 ? 12.125 22.578 31.188 1 93.81 31 SER B O 1
ATOM 2606 N N . THR B 1 32 ? 11.18 24.312 30.125 1 92.12 32 THR B N 1
ATOM 2607 C CA . THR B 1 32 ? 9.828 23.922 30.516 1 92.12 32 THR B CA 1
ATOM 2608 C C . THR B 1 32 ? 9.414 22.625 29.828 1 92.12 32 THR B C 1
ATOM 2610 O O . THR B 1 32 ? 8.789 21.766 30.453 1 92.12 32 THR B O 1
ATOM 2613 N N . VAL B 1 33 ? 9.75 22.5 28.562 1 94.31 33 VAL B N 1
ATOM 2614 C CA . VAL B 1 33 ? 9.461 21.297 27.797 1 94.31 33 VAL B CA 1
ATOM 2615 C C . VAL B 1 33 ? 10.188 20.109 28.406 1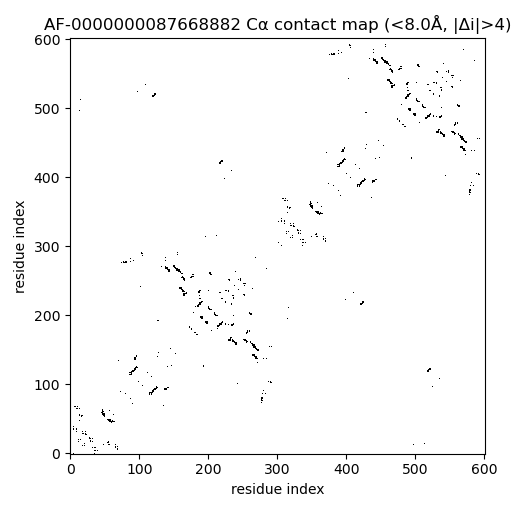 94.31 33 VAL B C 1
ATOM 2617 O O . VAL B 1 33 ? 9.594 19.031 28.609 1 94.31 33 VAL B O 1
ATOM 2620 N N . THR B 1 34 ? 11.414 20.266 28.734 1 93.38 34 THR B N 1
ATOM 2621 C CA . THR B 1 34 ? 12.227 19.219 29.344 1 93.38 34 THR B CA 1
ATOM 2622 C C . THR B 1 34 ? 11.641 18.797 30.688 1 93.38 34 THR B C 1
ATOM 2624 O O . THR B 1 34 ? 11.531 17.594 30.969 1 93.38 34 THR B O 1
ATOM 2627 N N . ASP B 1 35 ? 11.266 19.781 31.453 1 92.81 35 ASP B N 1
ATOM 2628 C CA . ASP B 1 35 ? 10.703 19.516 32.781 1 92.81 35 ASP B CA 1
ATOM 2629 C C . ASP B 1 35 ? 9.375 18.766 32.656 1 92.81 35 ASP B C 1
ATOM 2631 O O . ASP B 1 35 ? 9.094 17.875 33.469 1 92.81 35 ASP B O 1
ATOM 2635 N N . ALA B 1 36 ? 8.594 19.188 31.75 1 92.69 36 ALA B N 1
ATOM 2636 C CA . ALA B 1 36 ? 7.297 18.531 31.547 1 92.69 36 ALA B CA 1
ATOM 2637 C C . ALA B 1 36 ? 7.465 17.047 31.266 1 92.69 36 ALA B C 1
ATOM 2639 O O . ALA B 1 36 ? 6.77 16.219 31.844 1 92.69 36 ALA B O 1
ATOM 2640 N N . VAL B 1 37 ? 8.406 16.719 30.406 1 93.38 37 VAL B N 1
ATOM 2641 C CA . VAL B 1 37 ? 8.648 15.328 30.031 1 93.38 37 VAL B CA 1
ATOM 2642 C C . VAL B 1 37 ? 9.18 14.555 31.234 1 93.38 37 VAL B C 1
ATOM 2644 O O . VAL B 1 37 ? 8.75 13.43 31.5 1 93.38 37 VAL B O 1
ATOM 2647 N N . LYS B 1 38 ? 10.047 15.172 31.953 1 91.81 38 LYS B N 1
ATOM 2648 C CA . LYS B 1 38 ? 10.602 14.547 33.156 1 91.81 38 LYS B CA 1
ATOM 2649 C C . LYS B 1 38 ? 9.516 14.25 34.156 1 91.81 38 LYS B C 1
ATOM 2651 O O . LYS B 1 38 ? 9.516 13.195 34.812 1 91.81 38 LYS B O 1
ATOM 2656 N N . GLN B 1 39 ? 8.688 15.18 34.344 1 87.94 39 GLN B N 1
ATOM 2657 C CA . GLN B 1 39 ? 7.594 15.031 35.281 1 87.94 39 GLN B CA 1
ATOM 2658 C C . GLN B 1 39 ? 6.668 13.883 34.875 1 87.94 39 GLN B C 1
ATOM 2660 O O . GLN B 1 39 ? 6.207 13.125 35.75 1 87.94 39 GLN B O 1
ATOM 2665 N N . VAL B 1 40 ? 6.344 13.828 33.594 1 90.88 40 VAL B N 1
ATOM 2666 C CA . VAL B 1 40 ? 5.492 12.758 33.094 1 90.88 40 VAL B CA 1
ATOM 2667 C C . VAL B 1 40 ? 6.16 11.406 33.344 1 90.88 40 VAL B C 1
ATOM 2669 O O . VAL B 1 40 ? 5.52 10.469 33.812 1 90.88 40 VAL B O 1
ATOM 2672 N N . GLU B 1 41 ? 7.449 11.289 32.969 1 92.06 41 GLU B N 1
ATOM 2673 C CA . GLU B 1 41 ? 8.195 10.047 33.156 1 92.06 41 GLU B CA 1
ATOM 2674 C C . GLU B 1 41 ? 8.258 9.672 34.625 1 92.06 41 GLU B C 1
ATOM 2676 O O . GLU B 1 41 ? 8.102 8.5 35 1 92.06 41 GLU B O 1
ATOM 2681 N N . ALA B 1 42 ? 8.43 10.656 35.5 1 87.19 42 ALA B N 1
ATOM 2682 C CA . ALA B 1 42 ? 8.477 10.43 36.938 1 87.19 42 ALA B CA 1
ATOM 2683 C C . ALA B 1 42 ? 7.137 9.922 37.469 1 87.19 42 ALA B C 1
ATOM 2685 O O . ALA B 1 42 ? 7.086 9.008 38.281 1 87.19 42 ALA B O 1
ATOM 2686 N N . ARG B 1 43 ? 6.09 10.531 37.031 1 84 43 ARG B N 1
ATOM 2687 C CA . ARG B 1 43 ? 4.746 10.148 37.469 1 84 43 ARG B CA 1
ATOM 2688 C C . ARG B 1 43 ? 4.41 8.727 37.031 1 84 43 ARG B C 1
ATOM 2690 O O . ARG B 1 43 ? 3.805 7.965 37.781 1 84 43 ARG B O 1
ATOM 2697 N N . LEU B 1 44 ? 4.832 8.422 35.781 1 84.5 44 LEU B N 1
ATOM 2698 C CA . LEU B 1 44 ? 4.52 7.121 35.219 1 84.5 44 LEU B CA 1
ATOM 2699 C C . LEU B 1 44 ? 5.508 6.062 35.688 1 84.5 44 LEU B C 1
ATOM 2701 O O . LEU B 1 44 ? 5.238 4.863 35.562 1 84.5 44 LEU B O 1
ATOM 2705 N N . GLY B 1 45 ? 6.691 6.473 36.094 1 86.19 45 GLY B N 1
ATOM 2706 C CA . GLY B 1 45 ? 7.711 5.574 36.625 1 86.19 45 GLY B CA 1
ATOM 2707 C C . GLY B 1 45 ? 8.477 4.852 35.531 1 86.19 45 GLY B C 1
ATOM 2708 O O . GLY B 1 45 ? 9.047 3.783 35.75 1 86.19 45 GLY B O 1
ATOM 2709 N N . VAL B 1 46 ? 8.352 5.305 34.344 1 87.69 46 VAL B N 1
ATOM 2710 C CA . VAL B 1 46 ? 9.047 4.695 33.219 1 87.69 46 VAL B CA 1
ATOM 2711 C C . VAL B 1 46 ? 9.703 5.785 32.375 1 87.69 46 VAL B C 1
ATOM 2713 O O . VAL B 1 46 ? 9.289 6.945 32.406 1 87.69 46 VAL B O 1
ATOM 2716 N N . ARG B 1 47 ? 10.703 5.398 31.656 1 88.56 47 ARG B N 1
ATOM 2717 C CA . ARG B 1 47 ? 11.312 6.297 30.688 1 88.56 47 ARG B CA 1
ATOM 2718 C C . ARG B 1 47 ? 10.57 6.242 29.344 1 88.56 47 ARG B C 1
ATOM 2720 O O . ARG B 1 47 ? 10.312 5.16 28.812 1 88.56 47 ARG B O 1
ATOM 2727 N N . LEU B 1 48 ? 10.164 7.422 28.891 1 91 48 LEU B N 1
ATOM 2728 C CA . LEU B 1 48 ? 9.367 7.488 27.672 1 91 48 LEU B CA 1
ATOM 2729 C C . LEU B 1 48 ? 10.234 7.855 26.469 1 91 48 LEU B C 1
ATOM 2731 O O . LEU B 1 48 ? 9.875 7.559 25.328 1 91 48 LEU B O 1
ATOM 2735 N N . LEU B 1 49 ? 11.352 8.539 26.734 1 91.25 49 LEU B N 1
ATOM 2736 C CA . LEU B 1 49 ? 12.219 8.992 25.656 1 91.25 49 LEU B CA 1
ATOM 2737 C C . LEU B 1 49 ? 13.648 8.508 25.859 1 91.25 49 LEU B C 1
ATOM 2739 O O . LEU B 1 49 ? 14.117 8.414 27 1 91.25 49 LEU B O 1
ATOM 2743 N N . GLN B 1 50 ? 14.203 7.961 24.781 1 84.56 50 GLN B N 1
ATOM 2744 C CA . GLN B 1 50 ? 15.648 7.754 24.75 1 84.56 50 GLN B CA 1
ATOM 2745 C C . GLN B 1 50 ? 16.375 9 24.25 1 84.56 50 GLN B C 1
ATOM 2747 O O . GLN B 1 50 ? 15.992 9.578 23.234 1 84.56 50 GLN B O 1
ATOM 2752 N N . ARG B 1 51 ? 17.156 9.516 25.125 1 73.12 51 ARG B N 1
ATOM 2753 C CA . ARG B 1 51 ? 17.875 10.742 24.812 1 73.12 51 ARG B CA 1
ATOM 2754 C C . ARG B 1 51 ? 19.359 10.469 24.609 1 73.12 51 ARG B C 1
ATOM 2756 O O . ARG B 1 51 ? 20.016 9.898 25.484 1 73.12 51 ARG B O 1
ATOM 2763 N N . THR B 1 52 ? 19.703 10.289 23.375 1 61.19 52 THR B N 1
ATOM 2764 C CA . THR B 1 52 ? 21.156 10.352 23.141 1 61.19 52 THR B CA 1
ATOM 2765 C C . THR B 1 52 ? 21.578 11.75 22.703 1 61.19 52 THR B C 1
ATOM 2767 O O . THR B 1 52 ? 20.719 12.617 22.484 1 61.19 52 THR B O 1
ATOM 2770 N N . THR B 1 53 ? 22.891 12.117 22.859 1 56.72 53 THR B N 1
ATOM 2771 C CA . THR B 1 53 ? 23.406 13.438 22.5 1 56.72 53 THR B CA 1
ATOM 2772 C C . THR B 1 53 ? 22.906 13.875 21.141 1 56.72 53 THR B C 1
ATOM 2774 O O . THR B 1 53 ? 22.797 15.07 20.859 1 56.72 53 THR B O 1
ATOM 2777 N N . ARG B 1 54 ? 22.5 12.867 20.266 1 56.31 54 ARG B N 1
ATOM 2778 C CA . ARG B 1 54 ? 22.219 13.266 18.875 1 56.31 54 ARG B CA 1
ATOM 2779 C C . ARG B 1 54 ? 20.781 12.961 18.5 1 56.31 54 ARG B C 1
ATOM 2781 O O . ARG B 1 54 ? 20.281 13.477 17.5 1 56.31 54 ARG B O 1
ATOM 2788 N N . HIS B 1 55 ? 20.047 12.172 19.297 1 72.19 55 HIS B N 1
ATOM 2789 C CA . HIS B 1 55 ? 18.766 11.773 18.719 1 72.19 55 HIS B CA 1
ATOM 2790 C C . HIS B 1 55 ? 17.734 11.531 19.812 1 72.19 55 HIS B C 1
ATOM 2792 O O . HIS B 1 55 ? 18.016 10.883 20.828 1 72.19 55 HIS B O 1
ATOM 2798 N N . VAL B 1 56 ? 16.562 12.297 19.797 1 82.88 56 VAL B N 1
ATOM 2799 C CA . VAL B 1 56 ? 15.414 12.047 20.672 1 82.88 56 VAL B CA 1
ATOM 2800 C C . VAL B 1 56 ? 14.453 11.07 20 1 82.88 56 VAL B C 1
ATOM 2802 O O . VAL B 1 56 ? 13.992 11.312 18.875 1 82.88 56 VAL B O 1
ATOM 2805 N N . SER B 1 57 ? 14.305 9.883 20.609 1 84.5 57 SER B N 1
ATOM 2806 C CA . SER B 1 57 ? 13.352 8.914 20.094 1 84.5 57 SER B CA 1
ATOM 2807 C C . SER B 1 57 ? 12.523 8.297 21.234 1 84.5 57 SER B C 1
ATOM 2809 O O . SER B 1 57 ? 13.008 8.18 22.359 1 84.5 57 SER B O 1
ATOM 2811 N N . PRO B 1 58 ? 11.242 7.969 20.953 1 85.56 58 PRO B N 1
ATOM 2812 C CA . PRO B 1 58 ? 10.438 7.332 22 1 85.56 58 PRO B CA 1
ATOM 2813 C C . PRO B 1 58 ? 10.883 5.895 22.297 1 85.56 58 PRO B C 1
ATOM 2815 O O . PRO B 1 58 ? 11.328 5.191 21.391 1 85.56 58 PRO B O 1
ATOM 2818 N N . THR B 1 59 ? 10.828 5.512 23.578 1 83.31 59 THR B N 1
ATOM 2819 C CA . THR B 1 59 ? 10.898 4.105 23.953 1 83.31 59 THR B CA 1
ATOM 2820 C C . THR B 1 59 ? 9.625 3.373 23.531 1 83.31 59 THR B C 1
ATOM 2822 O O . THR B 1 59 ? 8.695 3.982 22.984 1 83.31 59 THR B O 1
ATOM 2825 N N . LEU B 1 60 ? 9.578 2.074 23.797 1 77.06 60 LEU B N 1
ATOM 2826 C CA . LEU B 1 60 ? 8.352 1.328 23.547 1 77.06 60 LEU B CA 1
ATOM 2827 C C . LEU B 1 60 ? 7.203 1.871 24.391 1 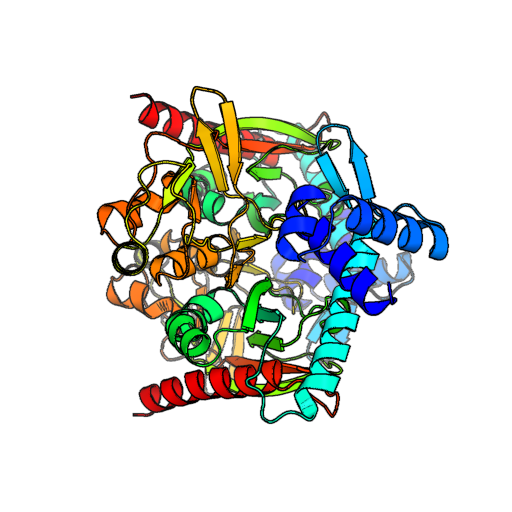77.06 60 LEU B C 1
ATOM 2829 O O . LEU B 1 60 ? 6.094 2.055 23.891 1 77.06 60 LEU B O 1
ATOM 2833 N N . ASP B 1 61 ? 7.543 2.121 25.578 1 79.69 61 ASP B N 1
ATOM 2834 C CA . ASP B 1 61 ? 6.566 2.744 26.453 1 79.69 61 ASP B CA 1
ATOM 2835 C C . ASP B 1 61 ? 6.203 4.148 25.984 1 79.69 61 ASP B C 1
ATOM 2837 O O . ASP B 1 61 ? 5.051 4.566 26.078 1 79.69 61 ASP B O 1
ATOM 2841 N N . GLY B 1 62 ? 7.211 4.781 25.453 1 85.56 62 GLY B N 1
ATOM 2842 C CA . GLY B 1 62 ? 6.984 6.113 24.906 1 85.56 62 GLY B CA 1
ATOM 2843 C C . GLY B 1 62 ? 6.039 6.125 23.719 1 85.56 62 GLY B C 1
ATOM 2844 O O . GLY B 1 62 ? 5.168 6.992 23.625 1 85.56 62 GLY B O 1
ATOM 2845 N N . GLU B 1 63 ? 6.223 5.156 22.891 1 80.62 63 GLU B N 1
ATOM 2846 C CA . GLU B 1 63 ? 5.348 5.031 21.734 1 80.62 63 GLU B CA 1
ATOM 2847 C C . GLU B 1 63 ? 3.912 4.723 22.156 1 80.62 63 GLU B C 1
ATOM 2849 O O . GLU B 1 63 ? 2.965 5.305 21.625 1 80.62 63 GLU B O 1
ATOM 2854 N N . ALA B 1 64 ? 3.771 3.816 23.062 1 77.69 64 ALA B N 1
ATOM 2855 C CA . ALA B 1 64 ? 2.453 3.463 23.578 1 77.69 64 ALA B CA 1
ATOM 2856 C C . ALA B 1 64 ? 1.781 4.664 24.234 1 77.69 64 ALA B C 1
ATOM 2858 O O . ALA B 1 64 ? 0.602 4.934 24 1 77.69 64 ALA B O 1
ATOM 2859 N N . TYR B 1 65 ? 2.543 5.336 25.062 1 83.31 65 TYR B N 1
ATOM 2860 C CA . TYR B 1 65 ? 2.006 6.508 25.75 1 83.31 65 TYR B CA 1
ATOM 2861 C C . TYR B 1 65 ? 1.657 7.605 24.75 1 83.31 65 TYR B C 1
ATOM 2863 O O . TYR B 1 65 ? 0.654 8.305 24.906 1 83.31 65 TYR B O 1
ATOM 2871 N N . TYR B 1 66 ? 2.516 7.766 23.75 1 86.12 66 TYR B N 1
ATOM 2872 C CA . TYR B 1 66 ? 2.26 8.742 22.703 1 86.12 66 TYR B CA 1
ATOM 2873 C C . TYR B 1 66 ? 0.906 8.5 22.047 1 86.12 66 TYR B C 1
ATOM 2875 O O . TYR B 1 66 ? 0.088 9.414 21.938 1 86.12 66 TYR B O 1
ATOM 2883 N N . GLN B 1 67 ? 0.631 7.281 21.734 1 76.25 67 GLN B N 1
ATOM 2884 C CA . GLN B 1 67 ? -0.635 6.934 21.094 1 76.25 67 GLN B CA 1
ATOM 2885 C C . GLN B 1 67 ? -1.813 7.219 22.031 1 76.25 67 GLN B C 1
ATOM 2887 O O . GLN B 1 67 ? -2.842 7.738 21.594 1 76.25 67 GLN B O 1
ATOM 2892 N N . ARG B 1 68 ? -1.629 6.887 23.203 1 75.75 68 ARG B N 1
ATOM 2893 C CA . ARG B 1 68 ? -2.68 7.137 24.188 1 75.75 68 ARG B CA 1
ATOM 2894 C C . ARG B 1 68 ? -2.91 8.633 24.375 1 75.75 68 ARG B C 1
ATOM 2896 O O . ARG B 1 68 ? -4.055 9.078 24.484 1 75.75 68 ARG B O 1
ATOM 2903 N N . CYS B 1 69 ? -1.81 9.375 24.406 1 83.38 69 CYS B N 1
ATOM 2904 C CA . CYS B 1 69 ? -1.926 10.82 24.531 1 83.38 69 CYS B CA 1
ATOM 2905 C C . CYS B 1 69 ? -2.713 11.406 23.359 1 83.38 69 CYS B C 1
ATOM 2907 O O . CYS B 1 69 ? -3.572 12.273 23.562 1 83.38 69 CYS B O 1
ATOM 2909 N N . LEU B 1 70 ? -2.404 10.945 22.234 1 78.62 70 LEU B N 1
ATOM 2910 C CA . LEU B 1 70 ? -3.096 11.445 21.062 1 78.62 70 LEU B CA 1
ATOM 2911 C C . LEU B 1 70 ? -4.602 11.25 21.188 1 78.62 70 LEU B C 1
ATOM 2913 O O . LEU B 1 70 ? -5.379 12.156 20.859 1 78.62 70 LEU B O 1
ATOM 2917 N N . ARG B 1 71 ? -4.98 10.164 21.719 1 70.12 71 ARG B N 1
ATOM 2918 C CA . ARG B 1 71 ? -6.398 9.859 21.891 1 70.12 71 ARG B CA 1
ATOM 2919 C C . ARG B 1 71 ? -7.031 10.781 22.922 1 70.12 71 ARG B C 1
ATOM 2921 O O . ARG B 1 71 ? -8.109 11.328 22.703 1 70.12 71 ARG B O 1
ATOM 2928 N N . ILE B 1 72 ? -6.34 10.867 23.984 1 71.88 72 ILE B N 1
ATOM 2929 C CA . ILE B 1 72 ? -6.852 11.688 25.078 1 71.88 72 ILE B CA 1
ATOM 2930 C C . ILE B 1 72 ? -6.977 13.141 24.625 1 71.88 72 ILE B C 1
ATOM 2932 O O . ILE B 1 72 ? -8 13.781 24.859 1 71.88 72 ILE B O 1
ATOM 2936 N N . LEU B 1 73 ? -5.961 13.578 23.984 1 77.44 73 LEU B N 1
ATOM 2937 C CA . LEU B 1 73 ? -5.977 14.961 23.5 1 77.44 73 LEU B CA 1
ATOM 2938 C C . LEU B 1 73 ? -7.105 15.18 22.5 1 77.44 73 LEU B C 1
ATOM 2940 O O . LEU B 1 73 ? -7.781 16.203 22.531 1 77.44 73 LEU B O 1
ATOM 2944 N N . SER B 1 74 ? -7.25 14.211 21.703 1 73.81 74 SER B N 1
ATOM 2945 C CA . SER B 1 74 ? -8.352 14.258 20.75 1 73.81 74 SER B CA 1
ATOM 2946 C C . SER B 1 74 ? -9.703 14.297 21.453 1 73.81 74 SER B C 1
ATOM 2948 O O . SER B 1 74 ? -10.578 15.07 21.062 1 73.81 74 SER B O 1
ATOM 2950 N N . ASP B 1 75 ? -9.82 13.516 22.469 1 68.44 75 ASP B N 1
ATOM 2951 C CA . ASP B 1 75 ? -11.062 13.461 23.234 1 68.44 75 ASP B CA 1
ATOM 2952 C C . ASP B 1 75 ? -11.359 14.797 23.906 1 68.44 75 ASP B C 1
ATOM 2954 O O . ASP B 1 75 ? -12.508 15.242 23.953 1 68.44 75 ASP B O 1
ATOM 2958 N N . ILE B 1 76 ? -10.336 15.352 24.359 1 67.5 76 ILE B N 1
ATOM 2959 C CA . ILE B 1 76 ? -10.477 16.641 25.031 1 67.5 76 ILE B CA 1
ATOM 2960 C C . ILE B 1 76 ? -10.867 17.703 24 1 67.5 76 ILE B C 1
ATOM 2962 O O . ILE B 1 76 ? -11.773 18.516 24.25 1 67.5 76 ILE B O 1
ATOM 2966 N N . GLU B 1 77 ? -10.18 17.75 22.938 1 69.31 77 GLU B N 1
ATOM 2967 C CA . GLU B 1 77 ? -10.516 18.703 21.875 1 69.31 77 GLU B CA 1
ATOM 2968 C C . GLU B 1 77 ? -11.953 18.516 21.422 1 69.31 77 GLU B C 1
ATOM 2970 O O . GLU B 1 77 ? -12.664 19.5 21.188 1 69.31 77 GLU B O 1
ATOM 2975 N N . ASP B 1 78 ? -12.344 17.359 21.391 1 66.38 78 ASP B N 1
ATOM 2976 C CA . ASP B 1 78 ? -13.719 17.047 21.016 1 66.38 78 ASP B CA 1
ATOM 2977 C C . ASP B 1 78 ? -14.711 17.594 22.031 1 66.38 78 ASP B C 1
ATOM 2979 O O . ASP B 1 78 ? -15.742 18.172 21.656 1 66.38 78 ASP B O 1
ATOM 2983 N N . ALA B 1 79 ? -14.383 17.391 23.219 1 63.41 79 ALA B N 1
ATOM 2984 C CA . ALA B 1 79 ? -15.25 17.875 24.297 1 63.41 79 ALA B CA 1
ATOM 2985 C C . ALA B 1 79 ? -15.359 19.391 24.266 1 63.41 79 ALA B C 1
ATOM 2987 O O . ALA B 1 79 ? -16.438 19.953 24.5 1 63.41 79 ALA B O 1
ATOM 2988 N N . GLU B 1 80 ? -14.25 19.969 23.953 1 63.75 80 GLU B N 1
ATOM 2989 C CA . GLU B 1 80 ? -14.227 21.422 23.953 1 63.75 80 GLU B CA 1
ATOM 2990 C C . GLU B 1 80 ? -14.867 21.984 22.688 1 63.75 80 GLU B C 1
ATOM 2992 O O . GLU B 1 80 ? -15.43 23.094 22.719 1 63.75 80 GLU B O 1
ATOM 2997 N N . SER B 1 81 ? -14.625 21.281 21.641 1 61.47 81 SER B N 1
ATOM 2998 C CA . SER B 1 81 ? -15.148 21.75 20.359 1 61.47 81 SER B CA 1
ATOM 2999 C C . SER B 1 81 ? -16.656 21.547 20.266 1 61.47 81 SER B C 1
ATOM 3001 O O . SER B 1 81 ? -17.328 22.172 19.438 1 61.47 81 SER B O 1
ATOM 3003 N N . ALA B 1 82 ? -17.156 20.625 21.031 1 56.19 82 ALA B N 1
ATOM 3004 C CA . ALA B 1 82 ? -18.594 20.359 21.031 1 56.19 82 ALA B CA 1
ATOM 3005 C C . ALA B 1 82 ? -19.375 21.609 21.406 1 56.19 82 ALA B C 1
ATOM 3007 O O . ALA B 1 82 ? -20.547 21.75 21.016 1 56.19 82 ALA B O 1
ATOM 3008 N N . PHE B 1 83 ? -18.891 22.375 22.172 1 50.38 83 PHE B N 1
ATOM 3009 C CA . PHE B 1 83 ? -19.641 23.547 22.625 1 50.38 83 PHE B CA 1
ATOM 3010 C C . PHE B 1 83 ? -19.453 24.703 21.641 1 50.38 83 PHE B C 1
ATOM 3012 O O . PHE B 1 83 ? -20.344 25.531 21.5 1 50.38 83 PHE B O 1
ATOM 3019 N N . ALA B 1 84 ? -18.328 25.078 21.281 1 50.88 84 ALA B N 1
ATOM 3020 C CA . ALA B 1 84 ? -18.125 26.422 20.734 1 50.88 84 ALA B CA 1
ATOM 3021 C C . ALA B 1 84 ? -18.359 26.438 19.219 1 50.88 84 ALA B C 1
ATOM 3023 O O . ALA B 1 84 ? -18.172 25.422 18.547 1 50.88 84 ALA B O 1
ATOM 3024 N N . GLY B 1 85 ? -19.375 27.188 18.609 1 58.5 85 GLY B N 1
ATOM 3025 C CA . GLY B 1 85 ? -19.453 27.703 17.25 1 58.5 85 GLY B CA 1
ATOM 3026 C C . GLY B 1 85 ? -18.109 27.719 16.531 1 58.5 85 GLY B C 1
ATOM 3027 O O . GLY B 1 85 ? -17.969 28.344 15.484 1 58.5 85 GLY B O 1
ATOM 3028 N N . ALA B 1 86 ? -17.203 27.109 17.078 1 67 86 ALA B N 1
ATOM 3029 C CA . ALA B 1 86 ? -15.844 27.203 16.547 1 67 86 ALA B CA 1
ATOM 3030 C C . ALA B 1 86 ? -15.641 26.219 15.391 1 67 86 ALA B C 1
ATOM 3032 O O . ALA B 1 86 ? -16.281 25.172 15.336 1 67 86 ALA B O 1
ATOM 3033 N N . LYS B 1 87 ? -14.945 26.672 14.422 1 83.69 87 LYS B N 1
ATOM 3034 C CA . LYS B 1 87 ? -14.578 25.844 13.281 1 83.69 87 LYS B CA 1
ATOM 3035 C C . LYS B 1 87 ? -13.836 24.578 13.727 1 83.69 87 LYS B C 1
ATOM 3037 O O . LYS B 1 87 ? -12.977 24.641 14.602 1 83.69 87 LYS B O 1
ATOM 3042 N N . PRO B 1 88 ? -14.281 23.469 13.219 1 87.44 88 PRO B N 1
ATOM 3043 C CA . PRO B 1 88 ? -13.609 22.203 13.562 1 87.44 88 PRO B CA 1
ATOM 3044 C C . PRO B 1 88 ? -12.094 22.281 13.398 1 87.44 88 PRO B C 1
ATOM 3046 O O . PRO B 1 88 ? -11.602 22.906 12.461 1 87.44 88 PRO B O 1
ATOM 3049 N N . LYS B 1 89 ? -11.359 21.703 14.32 1 87 89 LYS B N 1
ATOM 3050 C CA . LYS B 1 89 ? -9.906 21.734 14.305 1 87 89 LYS B CA 1
ATOM 3051 C C . LYS B 1 89 ? -9.32 20.469 14.914 1 87 89 LYS B C 1
ATOM 3053 O O . LYS B 1 89 ? -10.031 19.688 15.555 1 87 89 LYS B O 1
ATOM 3058 N N . GLY B 1 90 ? -7.992 20.188 14.617 1 86.75 90 GLY B N 1
ATOM 3059 C CA . GLY B 1 90 ? -7.289 19.078 15.25 1 86.75 90 GLY B CA 1
ATOM 3060 C C . GLY B 1 90 ? -6.922 17.969 14.281 1 86.75 90 GLY B C 1
ATOM 3061 O O . GLY B 1 90 ? -7.145 18.094 13.078 1 86.75 90 GLY B O 1
ATOM 3062 N N . ARG B 1 91 ? -6.41 16.922 14.859 1 87.81 91 ARG B N 1
ATOM 3063 C CA . ARG B 1 91 ? -5.883 15.828 14.055 1 87.81 91 ARG B CA 1
ATOM 3064 C C . ARG B 1 91 ? -6.984 14.836 13.695 1 87.81 91 ARG B C 1
ATOM 3066 O O . ARG B 1 91 ? -7.82 14.492 14.531 1 87.81 91 ARG B O 1
ATOM 3073 N N . LEU B 1 92 ? -6.965 14.531 12.5 1 92.12 92 LEU B N 1
ATOM 3074 C CA . LEU B 1 92 ? -7.887 13.531 11.961 1 92.12 92 LEU B CA 1
ATOM 3075 C C . LEU B 1 92 ? -7.121 12.375 11.328 1 92.12 92 LEU B C 1
ATOM 3077 O O . LEU B 1 92 ? -6.309 12.586 10.422 1 92.12 92 LEU B O 1
ATOM 3081 N N . HIS B 1 93 ? -7.32 11.148 11.82 1 92 93 HIS B N 1
ATOM 3082 C CA . HIS B 1 93 ? -6.695 9.953 11.266 1 92 93 HIS B CA 1
ATOM 3083 C C . HIS B 1 93 ? -7.715 9.102 10.516 1 92 93 HIS B C 1
ATOM 3085 O O . HIS B 1 93 ? -8.641 8.555 11.125 1 92 93 HIS B O 1
ATOM 3091 N N . VAL B 1 94 ? -7.457 8.992 9.234 1 93.06 94 VAL B N 1
ATOM 3092 C CA . VAL B 1 94 ? -8.352 8.219 8.375 1 93.06 94 VAL B CA 1
ATOM 3093 C C . VAL B 1 94 ? -7.594 7.043 7.766 1 93.06 94 VAL B C 1
ATOM 3095 O O . VAL B 1 94 ? -6.504 7.219 7.219 1 93.06 94 VAL B O 1
ATOM 3098 N N . ASP B 1 95 ? -8.156 5.895 7.867 1 91.44 95 ASP B N 1
ATOM 3099 C CA . ASP B 1 95 ? -7.582 4.719 7.223 1 91.44 95 ASP B CA 1
ATOM 3100 C C . ASP B 1 95 ? -8.406 4.301 6.008 1 91.44 95 ASP B C 1
ATOM 3102 O O . ASP B 1 95 ? -9.633 4.227 6.078 1 91.44 95 ASP B O 1
ATOM 3106 N N . VAL B 1 96 ? -7.668 4.156 4.895 1 91.12 96 VAL B N 1
ATOM 3107 C CA . VAL B 1 96 ? -8.383 3.969 3.635 1 91.12 96 VAL B CA 1
ATOM 3108 C C . VAL B 1 96 ? -7.641 2.955 2.766 1 91.12 96 VAL B C 1
ATOM 3110 O O . VAL B 1 96 ? -6.438 2.744 2.939 1 91.12 96 VAL B O 1
ATOM 3113 N N . HIS B 1 97 ? -8.383 2.303 1.907 1 88.5 97 HIS B N 1
ATOM 3114 C CA . HIS B 1 97 ? -7.723 1.62 0.799 1 88.5 97 HIS B CA 1
ATOM 3115 C C . HIS B 1 97 ? -7.07 2.619 -0.152 1 88.5 97 HIS B C 1
ATOM 3117 O O . HIS B 1 97 ? -7.688 3.619 -0.525 1 88.5 97 HIS B O 1
ATOM 3123 N N . GLY B 1 98 ? -5.902 2.352 -0.577 1 90.5 98 GLY B N 1
ATOM 3124 C CA . GLY B 1 98 ? -5.086 3.316 -1.295 1 90.5 98 GLY B CA 1
ATOM 3125 C C . GLY B 1 98 ? -5.73 3.811 -2.576 1 90.5 98 GLY B C 1
ATOM 3126 O O . GLY B 1 98 ? -5.773 5.016 -2.832 1 90.5 98 GLY B O 1
ATOM 3127 N N . THR B 1 99 ? -6.234 2.939 -3.412 1 90.75 99 THR B N 1
ATOM 3128 C CA . THR B 1 99 ? -6.816 3.336 -4.688 1 90.75 99 THR B CA 1
ATOM 3129 C C . THR B 1 99 ? -8.07 4.184 -4.473 1 90.75 99 THR B C 1
ATOM 3131 O O . THR B 1 99 ? -8.32 5.125 -5.227 1 90.75 99 THR B O 1
ATOM 3134 N N . LEU B 1 100 ? -8.828 3.893 -3.43 1 90.31 100 LEU B N 1
ATOM 3135 C CA . LEU B 1 100 ? -10 4.695 -3.092 1 90.31 100 LEU B CA 1
ATOM 3136 C C . LEU B 1 100 ? -9.586 6.109 -2.691 1 90.31 100 LEU B C 1
ATOM 3138 O O . LEU B 1 100 ? -10.195 7.086 -3.141 1 90.31 100 LEU B O 1
ATOM 3142 N N . ALA B 1 101 ? -8.609 6.137 -1.844 1 91.94 101 ALA B N 1
ATOM 3143 C CA . ALA B 1 101 ? -8.109 7.434 -1.389 1 91.94 101 ALA B CA 1
ATOM 3144 C C . ALA B 1 101 ? -7.684 8.305 -2.568 1 91.94 101 ALA B C 1
ATOM 3146 O O . ALA B 1 101 ? -8.102 9.461 -2.68 1 91.94 101 ALA B O 1
ATOM 3147 N N . ARG B 1 102 ? -6.941 7.762 -3.404 1 93.62 102 ARG B N 1
ATOM 3148 C CA . ARG B 1 102 ? -6.312 8.531 -4.473 1 93.62 102 ARG B CA 1
ATOM 3149 C C . ARG B 1 102 ? -7.32 8.883 -5.562 1 93.62 102 ARG B C 1
ATOM 3151 O O . ARG B 1 102 ? -7.18 9.906 -6.234 1 93.62 102 ARG B O 1
ATOM 3158 N N . HIS B 1 103 ? -8.328 8.086 -5.738 1 92.19 103 HIS B N 1
ATOM 3159 C CA . HIS B 1 103 ? -9.305 8.344 -6.785 1 92.19 103 HIS B CA 1
ATOM 3160 C C . HIS B 1 103 ? -10.43 9.234 -6.277 1 92.19 103 HIS B C 1
ATOM 3162 O O . HIS B 1 103 ? -10.883 10.141 -6.984 1 92.19 103 HIS B O 1
ATOM 3168 N N . PHE B 1 104 ? -10.867 9.023 -5.031 1 92 104 PHE B N 1
ATOM 3169 C CA . PHE B 1 104 ? -12.102 9.68 -4.602 1 92 104 PHE B CA 1
ATOM 3170 C C . PHE B 1 104 ? -11.805 10.75 -3.559 1 92 104 PHE B C 1
ATOM 3172 O O . PHE B 1 104 ? -12.453 11.805 -3.547 1 92 104 PHE B O 1
ATOM 3179 N N . VAL B 1 105 ? -10.852 10.609 -2.691 1 94.56 105 VAL B N 1
ATOM 3180 C CA . VAL B 1 105 ? -10.711 11.445 -1.506 1 94.56 105 VAL B CA 1
ATOM 3181 C C . VAL B 1 105 ? -9.695 12.555 -1.774 1 94.56 105 VAL B C 1
ATOM 3183 O O . VAL B 1 105 ? -10.023 13.742 -1.688 1 94.56 105 VAL B O 1
ATOM 3186 N N . LEU B 1 106 ? -8.523 12.203 -2.215 1 95.88 106 LEU B N 1
ATOM 3187 C CA . LEU B 1 106 ? -7.391 13.117 -2.314 1 95.88 106 LEU B CA 1
ATOM 3188 C C . LEU B 1 106 ? -7.688 14.25 -3.287 1 95.88 106 LEU B C 1
ATOM 3190 O O . LEU B 1 106 ? -7.395 15.414 -3 1 95.88 106 LEU B O 1
ATOM 3194 N N . PRO B 1 107 ? -8.344 13.969 -4.395 1 95.31 107 PRO B N 1
ATOM 3195 C CA . PRO B 1 107 ? -8.547 15.047 -5.367 1 95.31 107 PRO B CA 1
ATOM 3196 C C . PRO B 1 107 ? -9.367 16.203 -4.797 1 95.31 107 PRO B C 1
ATOM 3198 O O . PRO B 1 107 ? -9.219 17.344 -5.246 1 95.31 107 PRO B O 1
ATOM 3201 N N . SER B 1 108 ? -10.172 15.914 -3.846 1 95 108 SER B N 1
ATOM 3202 C CA . SER B 1 108 ? -11.039 16.938 -3.275 1 95 108 SER B CA 1
ATOM 3203 C C . SER B 1 108 ? -10.492 17.453 -1.943 1 95 108 SER B C 1
ATOM 3205 O O . SER B 1 108 ? -11.062 18.359 -1.343 1 95 108 SER B O 1
ATOM 3207 N N . LEU B 1 109 ? -9.461 16.922 -1.508 1 96.62 109 LEU B N 1
ATOM 3208 C CA . LEU B 1 109 ? -8.93 17.203 -0.181 1 96.62 109 LEU B CA 1
ATOM 3209 C C . LEU B 1 109 ? -8.508 18.672 -0.069 1 96.62 109 LEU B C 1
ATOM 3211 O O . LEU B 1 109 ? -8.711 19.297 0.969 1 96.62 109 LEU B O 1
ATOM 3215 N N . PRO B 1 110 ? -7.918 19.312 -1.148 1 95.75 110 PRO B N 1
ATOM 3216 C CA . PRO B 1 110 ? -7.551 20.719 -1.043 1 95.75 110 PRO B CA 1
ATOM 3217 C C . PRO B 1 110 ? -8.734 21.609 -0.689 1 95.75 110 PRO B C 1
ATOM 3219 O O . PRO B 1 110 ? -8.617 22.5 0.158 1 95.75 110 PRO B O 1
ATOM 3222 N N . ALA B 1 111 ? -9.875 21.312 -1.248 1 94.81 111 ALA B N 1
ATOM 3223 C CA . ALA B 1 111 ? -11.07 22.094 -0.97 1 94.81 111 ALA B CA 1
ATOM 3224 C C . ALA B 1 111 ? -11.531 21.891 0.471 1 94.81 111 ALA B C 1
ATOM 3226 O O . ALA B 1 111 ? -11.961 22.844 1.128 1 94.81 111 ALA B O 1
ATOM 3227 N N . PHE B 1 112 ? -11.516 20.719 0.922 1 97.06 112 PHE B N 1
ATOM 3228 C CA . PHE B 1 112 ? -11.875 20.438 2.307 1 97.06 112 PHE B CA 1
ATOM 3229 C C . PHE B 1 112 ? -10.977 21.203 3.27 1 97.06 112 PHE B C 1
ATOM 3231 O O . PHE B 1 112 ? -11.461 21.797 4.23 1 97.06 112 PHE B O 1
ATOM 3238 N N . LEU B 1 113 ? -9.664 21.188 2.996 1 95.75 113 LEU B N 1
ATOM 3239 C CA . LEU B 1 113 ? -8.688 21.812 3.879 1 95.75 113 LEU B CA 1
ATOM 3240 C C . LEU B 1 113 ? -8.781 23.328 3.797 1 95.75 113 LEU B C 1
ATOM 3242 O O . LEU B 1 113 ? -8.406 24.031 4.738 1 95.75 113 LEU B O 1
ATOM 3246 N N . GLU B 1 114 ? -9.227 23.828 2.668 1 94.44 114 GLU B N 1
ATOM 3247 C CA . GLU B 1 114 ? -9.523 25.266 2.564 1 94.44 114 GLU B CA 1
ATOM 3248 C C . GLU B 1 114 ? -10.695 25.641 3.467 1 94.44 114 GLU B C 1
ATOM 3250 O O . GLU B 1 114 ? -10.68 26.719 4.086 1 94.44 114 GLU B O 1
ATOM 3255 N N . THR B 1 115 ? -11.711 24.797 3.516 1 94.56 115 THR B N 1
ATOM 3256 C CA . THR B 1 115 ? -12.891 25.031 4.344 1 94.56 115 THR B CA 1
ATOM 3257 C C . THR B 1 115 ? -12.555 24.859 5.82 1 94.56 115 THR B C 1
ATOM 3259 O O . THR B 1 115 ? -13.062 25.594 6.668 1 94.56 115 THR B O 1
ATOM 3262 N N . TYR B 1 116 ? -11.703 23.922 6.129 1 95.12 116 TYR B N 1
ATOM 3263 C CA . TYR B 1 116 ? -11.312 23.641 7.508 1 95.12 116 TYR B CA 1
ATOM 3264 C C . TYR B 1 116 ? -9.797 23.672 7.664 1 95.12 116 TYR B C 1
ATOM 3266 O O . TYR B 1 116 ? -9.164 22.641 7.883 1 95.12 116 TYR B O 1
ATOM 3274 N N . PRO B 1 117 ? -9.234 24.812 7.703 1 92.81 117 PRO B N 1
ATOM 3275 C CA . PRO B 1 117 ? -7.781 24.969 7.641 1 92.81 117 PRO B CA 1
ATOM 3276 C C . PRO B 1 117 ? -7.078 24.516 8.922 1 92.81 117 PRO B C 1
ATOM 3278 O O . PRO B 1 117 ? -5.855 24.344 8.93 1 92.81 117 PRO B O 1
ATOM 3281 N N . ASP B 1 118 ? -7.84 24.281 9.945 1 91.44 118 ASP B N 1
ATOM 3282 C CA . ASP B 1 118 ? -7.211 23.938 11.219 1 91.44 118 ASP B CA 1
ATOM 3283 C C . ASP B 1 118 ? -7.258 22.438 11.484 1 91.44 118 ASP B C 1
ATOM 3285 O O . ASP B 1 118 ? -6.93 21.984 12.578 1 91.44 118 ASP B O 1
ATOM 3289 N N . ILE B 1 119 ? -7.664 21.688 10.5 1 92.56 119 ILE B N 1
ATOM 3290 C CA . ILE B 1 119 ? -7.629 20.234 10.57 1 92.56 119 ILE B CA 1
ATOM 3291 C C . ILE B 1 119 ? -6.336 19.719 9.945 1 92.56 119 ILE B C 1
ATOM 3293 O O . ILE B 1 119 ? -5.977 20.094 8.836 1 92.56 119 ILE B O 1
ATOM 3297 N N . ASP B 1 120 ? -5.578 18.906 10.719 1 93 120 ASP B N 1
ATOM 3298 C CA . ASP B 1 120 ? -4.465 18.125 10.195 1 93 120 ASP B CA 1
ATOM 3299 C C . ASP B 1 120 ? -4.879 16.672 9.93 1 93 120 ASP B C 1
ATOM 3301 O O . ASP B 1 120 ? -5.383 16 10.828 1 93 120 ASP B O 1
ATOM 3305 N N . ILE B 1 121 ? -4.582 16.234 8.734 1 96 121 ILE B N 1
ATOM 3306 C CA . ILE B 1 121 ? -5.141 14.938 8.383 1 96 121 ILE B CA 1
ATOM 3307 C C . ILE B 1 121 ? -4.008 13.945 8.133 1 96 121 ILE B C 1
ATOM 3309 O O . ILE B 1 121 ? -3.025 14.266 7.465 1 96 121 ILE B O 1
ATOM 3313 N N . TYR B 1 122 ? -4.137 12.828 8.758 1 94.19 122 TYR B N 1
ATOM 3314 C CA . TYR B 1 122 ? -3.307 11.664 8.461 1 94.19 122 TYR B CA 1
ATOM 3315 C C . TYR B 1 122 ? -4.113 10.586 7.746 1 94.19 122 TYR B C 1
ATOM 3317 O O . TYR B 1 122 ? -5.055 10.023 8.312 1 94.19 122 TYR B O 1
ATOM 3325 N N . ILE B 1 123 ? -3.701 10.336 6.48 1 95.38 123 ILE B N 1
ATOM 3326 C CA . ILE B 1 123 ? -4.352 9.297 5.68 1 95.38 123 ILE B CA 1
ATOM 3327 C C . ILE B 1 123 ? -3.453 8.062 5.602 1 95.38 123 ILE B C 1
ATOM 3329 O O . ILE B 1 123 ? -2.498 8.031 4.824 1 95.38 123 ILE B O 1
ATOM 3333 N N . SER B 1 124 ? -3.801 7.078 6.371 1 91.31 124 SER B N 1
ATOM 3334 C CA . SER B 1 124 ? -3.07 5.816 6.32 1 91.31 124 SER B CA 1
ATOM 3335 C C . SER B 1 124 ? -3.75 4.82 5.387 1 91.31 124 SER B C 1
ATOM 3337 O O . SER B 1 124 ? -4.969 4.855 5.215 1 91.31 124 SER B O 1
ATOM 3339 N N . GLU B 1 125 ? -2.887 4.012 4.738 1 88.69 125 GLU B N 1
ATOM 3340 C CA . GLU B 1 125 ? -3.42 2.965 3.871 1 88.69 125 GLU B CA 1
ATOM 3341 C C . GLU B 1 125 ? -3.295 1.59 4.523 1 88.69 125 GLU B C 1
ATOM 3343 O O . GLU B 1 125 ? -2.256 1.264 5.102 1 88.69 125 GLU B O 1
ATOM 3348 N N . GLY B 1 126 ? -4.398 0.856 4.406 1 77.38 126 GLY B N 1
ATOM 3349 C CA . GLY B 1 126 ? -4.434 -0.504 4.922 1 77.38 126 GLY B CA 1
ATOM 3350 C C . GLY B 1 126 ? -5.602 -1.314 4.391 1 77.38 126 GLY B C 1
ATOM 3351 O O . GLY B 1 126 ? -6.504 -0.768 3.75 1 77.38 126 GLY B O 1
ATOM 3352 N N . ASP B 1 127 ? -5.523 -2.648 4.457 1 66.88 127 ASP B N 1
ATOM 3353 C CA . ASP B 1 127 ? -6.59 -3.525 3.982 1 66.88 127 ASP B CA 1
ATOM 3354 C C . ASP B 1 127 ? -7.188 -4.336 5.129 1 66.88 127 ASP B C 1
ATOM 3356 O O . ASP B 1 127 ? -8.117 -5.121 4.926 1 66.88 127 ASP B O 1
ATOM 3360 N N . ARG B 1 128 ? -6.617 -4.133 6.258 1 62.06 128 ARG B N 1
ATOM 3361 C CA . ARG B 1 128 ? -7.105 -4.93 7.375 1 62.06 128 ARG B CA 1
ATOM 3362 C C . ARG B 1 128 ? -8.195 -4.184 8.141 1 62.06 128 ARG B C 1
ATOM 3364 O O . ARG B 1 128 ? -8.219 -2.953 8.156 1 62.06 128 ARG B O 1
ATOM 3371 N N . LEU B 1 129 ? -9.273 -4.977 8.492 1 57.25 129 LEU B N 1
ATOM 3372 C CA . LEU B 1 129 ? -10.172 -4.363 9.461 1 57.25 129 LEU B CA 1
ATOM 3373 C C . LEU B 1 129 ? -9.461 -4.148 10.797 1 57.25 129 LEU B C 1
ATOM 3375 O O . LEU B 1 129 ? -8.945 -5.098 11.398 1 57.25 129 LEU B O 1
ATOM 3379 N N . VAL B 1 130 ? -8.93 -3.033 10.891 1 57.12 130 VAL B N 1
ATOM 3380 C CA . VAL B 1 130 ? -8.125 -2.559 12.008 1 57.12 130 VAL B CA 1
ATOM 3381 C C . VAL B 1 130 ? -9.031 -2.277 13.211 1 57.12 130 VAL B C 1
ATOM 3383 O O . VAL B 1 130 ? -10.234 -2.066 13.055 1 57.12 130 VAL B O 1
ATOM 3386 N N . ASP B 1 131 ? -8.492 -2.793 14.312 1 62.12 131 ASP B N 1
ATOM 3387 C CA . ASP B 1 131 ? -9.125 -2.277 15.523 1 62.12 131 ASP B CA 1
ATOM 3388 C C . ASP B 1 131 ? -9.047 -0.754 15.578 1 62.12 131 ASP B C 1
ATOM 3390 O O . ASP B 1 131 ? -8.023 -0.198 16 1 62.12 131 ASP B O 1
ATOM 3394 N N . LEU B 1 132 ? -9.945 -0.106 14.984 1 63.56 132 LEU B N 1
ATOM 3395 C CA . LEU B 1 132 ? -10.008 1.342 14.812 1 63.56 132 LEU B CA 1
ATOM 3396 C C . LEU B 1 132 ? -9.672 2.057 16.125 1 63.56 132 LEU B C 1
ATOM 3398 O O . LEU B 1 132 ? -8.953 3.057 16.109 1 63.56 132 LEU B O 1
ATOM 3402 N N . VAL B 1 133 ? -10.188 1.467 17.125 1 59.44 133 VAL B N 1
ATOM 3403 C CA . VAL B 1 133 ? -10.07 2.166 18.391 1 59.44 133 VAL B CA 1
ATOM 3404 C C . VAL B 1 133 ? -8.641 2.057 18.922 1 59.44 133 VAL B C 1
ATOM 3406 O O . VAL B 1 133 ? -8.055 3.051 19.344 1 59.44 133 VAL B O 1
ATOM 3409 N N . ARG B 1 134 ? -8.148 0.981 18.766 1 62.03 134 ARG B N 1
ATOM 3410 C CA . ARG B 1 134 ? -6.828 0.744 19.344 1 62.03 134 ARG B CA 1
ATOM 3411 C C . ARG B 1 134 ? -5.746 1.465 18.547 1 62.03 134 ARG B C 1
ATOM 3413 O O . ARG B 1 134 ? -4.723 1.871 19.109 1 62.03 134 ARG B O 1
ATOM 3420 N N . GLU B 1 135 ? -6.086 1.753 17.375 1 70.25 135 GLU B N 1
ATOM 3421 C CA . GLU B 1 135 ? -5.047 2.33 16.531 1 70.25 135 GLU B CA 1
ATOM 3422 C C . GLU B 1 135 ? -5.238 3.836 16.375 1 70.25 135 GLU B C 1
ATOM 3424 O O . GLU B 1 135 ? -4.512 4.48 15.609 1 70.25 135 GLU B O 1
ATOM 3429 N N . GLY B 1 136 ? -6.219 4.371 17.109 1 74.75 136 GLY B N 1
ATOM 3430 C CA . GLY B 1 136 ? -6.453 5.805 17.078 1 74.75 136 GLY B CA 1
ATOM 3431 C C . GLY B 1 136 ? -7.043 6.277 15.758 1 74.75 136 GLY B C 1
ATOM 3432 O O . GLY B 1 136 ? -6.871 7.434 15.375 1 74.75 136 GLY B O 1
ATOM 3433 N N . ILE B 1 137 ? -7.637 5.422 15.047 1 84.5 137 ILE B N 1
ATOM 3434 C CA . ILE B 1 137 ? -8.258 5.758 13.773 1 84.5 137 ILE B CA 1
ATOM 3435 C C . ILE B 1 137 ? -9.641 6.352 14.016 1 84.5 137 ILE B C 1
ATOM 3437 O O . ILE B 1 137 ? -10.438 5.793 14.773 1 84.5 137 ILE B O 1
ATOM 3441 N N . ASP B 1 138 ? -9.891 7.535 13.367 1 86.06 138 ASP B N 1
ATOM 3442 C CA . ASP B 1 138 ? -11.156 8.242 13.555 1 86.06 138 ASP B CA 1
ATOM 3443 C C . ASP B 1 138 ? -12.227 7.719 12.609 1 86.06 138 ASP B C 1
ATOM 3445 O O . ASP B 1 138 ? -13.414 7.723 12.938 1 86.06 138 ASP B O 1
ATOM 3449 N N . CYS B 1 139 ? -11.758 7.387 11.461 1 88.88 139 CYS B N 1
ATOM 3450 C CA . CYS B 1 139 ? -12.68 6.918 10.43 1 88.88 139 CYS B CA 1
ATOM 3451 C C . CYS B 1 139 ? -11.977 6.004 9.438 1 88.88 139 CYS B C 1
ATOM 3453 O O . CYS B 1 139 ? -10.766 6.121 9.234 1 88.88 139 CYS B O 1
ATOM 3455 N N . VAL B 1 140 ? -12.789 5.094 8.859 1 89.81 140 VAL B N 1
ATOM 3456 C CA . VAL B 1 140 ? -12.242 4.145 7.895 1 89.81 140 VAL B CA 1
ATOM 3457 C C . VAL B 1 140 ? -13.102 4.133 6.637 1 89.81 140 VAL B C 1
ATOM 3459 O O . VAL B 1 140 ? -14.328 4.176 6.715 1 89.81 140 VAL B O 1
ATOM 3462 N N . LEU B 1 141 ? -12.461 4.18 5.531 1 90.25 141 LEU B N 1
ATOM 3463 C CA . LEU B 1 141 ? -13.125 3.932 4.254 1 90.25 141 LEU B CA 1
ATOM 3464 C C . LEU B 1 141 ? -12.695 2.59 3.67 1 90.25 141 LEU B C 1
ATOM 3466 O O . LEU B 1 141 ? -11.523 2.404 3.326 1 90.25 141 LEU B O 1
ATOM 3470 N N . ARG B 1 142 ? -13.656 1.722 3.523 1 86.38 142 ARG B N 1
ATOM 3471 C CA . ARG B 1 142 ? -13.305 0.345 3.188 1 86.38 142 ARG B CA 1
ATOM 3472 C C . ARG B 1 142 ? -14.195 -0.186 2.066 1 86.38 142 ARG B C 1
ATOM 3474 O O . ARG B 1 142 ? -15.352 0.217 1.939 1 86.38 142 ARG B O 1
ATOM 3481 N N . VAL B 1 143 ? -13.508 -1.061 1.384 1 83.06 143 VAL B N 1
ATOM 3482 C CA . VAL B 1 143 ? -14.211 -1.802 0.343 1 83.06 143 VAL B CA 1
ATOM 3483 C C . VAL B 1 143 ? -14.523 -3.215 0.833 1 83.06 143 VAL B C 1
ATOM 3485 O O . VAL B 1 143 ? -13.688 -3.848 1.485 1 83.06 143 VAL B O 1
ATOM 3488 N N . GLY B 1 144 ? -15.695 -3.717 0.583 1 76.38 144 GLY B N 1
ATOM 3489 C CA . GLY B 1 144 ? -16.047 -5.094 0.882 1 76.38 144 GLY B CA 1
ATOM 3490 C C . GLY B 1 144 ? -17 -5.223 2.061 1 76.38 144 GLY B C 1
ATOM 3491 O O . GLY B 1 144 ? -17.406 -4.223 2.641 1 76.38 144 GLY B O 1
ATOM 3492 N N . ASP B 1 145 ? -17.375 -6.422 2.375 1 66.31 145 ASP B N 1
ATOM 3493 C CA . ASP B 1 145 ? -18.312 -6.719 3.467 1 66.31 145 ASP B CA 1
ATOM 3494 C C . ASP B 1 145 ? -17.609 -6.59 4.82 1 66.31 145 ASP B C 1
ATOM 3496 O O . ASP B 1 145 ? -16.469 -7.004 4.98 1 66.31 145 ASP B O 1
ATOM 3500 N N . LEU B 1 146 ? -18.297 -5.836 5.629 1 65.75 146 LEU B N 1
ATOM 3501 C CA . LEU B 1 146 ? -17.719 -5.535 6.941 1 65.75 146 LEU B CA 1
ATOM 3502 C C . LEU B 1 146 ? -18.031 -6.652 7.934 1 65.75 146 LEU B C 1
ATOM 3504 O O . LEU B 1 146 ? -19.109 -7.25 7.887 1 65.75 146 LEU B O 1
ATOM 3508 N N . GLN B 1 147 ? -16.906 -7.105 8.469 1 61.94 147 GLN B N 1
ATOM 3509 C CA . GLN B 1 147 ? -17.156 -8.031 9.562 1 61.94 147 GLN B CA 1
ATOM 3510 C C . GLN B 1 147 ? -17.719 -7.305 10.781 1 61.94 147 GLN B C 1
ATOM 3512 O O . GLN B 1 147 ? -17.609 -6.082 10.883 1 61.94 147 GLN B O 1
ATOM 3517 N N . ASP B 1 148 ? -18.359 -7.992 11.633 1 56.34 148 ASP B N 1
ATOM 3518 C CA . ASP B 1 148 ? -19.016 -7.492 12.836 1 56.34 148 ASP B CA 1
ATOM 3519 C C . ASP B 1 148 ? -18.062 -6.637 13.672 1 56.34 148 ASP B C 1
ATOM 3521 O O . ASP B 1 148 ? -17.016 -7.105 14.102 1 56.34 148 ASP B O 1
ATOM 3525 N N . SER B 1 149 ? -18.156 -5.309 13.383 1 62.12 149 SER B N 1
ATOM 3526 C CA . SER B 1 149 ? -17.344 -4.445 14.242 1 62.12 149 SER B CA 1
ATOM 3527 C C . SER B 1 149 ? -18.219 -3.535 15.094 1 62.12 149 SER B C 1
ATOM 3529 O O . SER B 1 149 ? -19.422 -3.398 14.836 1 62.12 149 SER B O 1
ATOM 3531 N N . ASP B 1 150 ? -17.781 -3.225 16.281 1 65.62 150 ASP B N 1
ATOM 3532 C CA . ASP B 1 150 ? -18.375 -2.207 17.141 1 65.62 150 ASP B CA 1
ATOM 3533 C C . ASP B 1 150 ? -18.359 -0.837 16.469 1 65.62 150 ASP B C 1
ATOM 3535 O O . ASP B 1 150 ? -18.422 0.194 17.141 1 65.62 150 ASP B O 1
ATOM 3539 N N . MET B 1 151 ? -18.375 -0.97 15.109 1 75.56 151 MET B N 1
ATOM 3540 C CA . MET B 1 151 ? -18.359 0.291 14.375 1 75.56 151 MET B CA 1
ATOM 3541 C C . MET B 1 151 ? -19.672 0.495 13.617 1 75.56 151 MET B C 1
ATOM 3543 O O . MET B 1 151 ? -20.359 -0.473 13.281 1 75.56 151 MET B O 1
ATOM 3547 N N . ILE B 1 152 ? -20.016 1.788 13.539 1 82.12 152 ILE B N 1
ATOM 3548 C CA . ILE B 1 152 ? -21.109 2.156 12.633 1 82.12 152 ILE B CA 1
ATOM 3549 C C . ILE B 1 152 ? -20.594 2.154 11.195 1 82.12 152 ILE B C 1
ATOM 3551 O O . ILE B 1 152 ? -19.516 2.668 10.906 1 82.12 152 ILE B O 1
ATOM 3555 N N . ALA B 1 153 ? -21.297 1.456 10.383 1 86.44 153 ALA B N 1
ATOM 3556 C CA . ALA B 1 153 ? -20.953 1.423 8.961 1 86.44 153 ALA B CA 1
ATOM 3557 C C . ALA B 1 153 ? -22 2.148 8.125 1 86.44 153 ALA B C 1
ATOM 3559 O O . ALA B 1 153 ? -23.203 1.874 8.25 1 86.44 153 ALA B O 1
ATOM 3560 N N . ARG B 1 154 ? -21.562 3.104 7.355 1 87.62 154 ARG B N 1
ATOM 3561 C CA . ARG B 1 154 ? -22.406 3.805 6.387 1 87.62 154 ARG B CA 1
ATOM 3562 C C . ARG B 1 154 ? -21.969 3.49 4.957 1 87.62 154 ARG B C 1
ATOM 3564 O O . ARG B 1 154 ? -20.875 3.881 4.535 1 87.62 154 ARG B O 1
ATOM 3571 N N . ARG B 1 155 ? -22.859 2.799 4.281 1 91.19 155 ARG B N 1
ATOM 3572 C CA . ARG B 1 155 ? -22.547 2.516 2.885 1 91.19 155 ARG B CA 1
ATOM 3573 C C . ARG B 1 155 ? -22.641 3.781 2.037 1 91.19 155 ARG B C 1
ATOM 3575 O O . ARG B 1 155 ? -23.641 4.488 2.068 1 91.19 155 ARG B O 1
ATOM 3582 N N . VAL B 1 156 ? -21.562 4.02 1.235 1 92.19 156 VAL B N 1
ATOM 3583 C CA . VAL B 1 156 ? -21.531 5.285 0.508 1 92.19 156 VAL B CA 1
ATOM 3584 C C . VAL B 1 156 ? -21.516 5.016 -0.996 1 92.19 156 VAL B C 1
ATOM 3586 O O . VAL B 1 156 ? -21.781 5.918 -1.796 1 92.19 156 VAL B O 1
ATOM 3589 N N . ALA B 1 157 ? -21.25 3.775 -1.405 1 91.81 157 ALA B N 1
ATOM 3590 C CA . ALA B 1 157 ? -21.234 3.463 -2.832 1 91.81 157 ALA B CA 1
ATOM 3591 C C . ALA B 1 157 ? -21.328 1.957 -3.064 1 91.81 157 ALA B C 1
ATOM 3593 O O . ALA B 1 157 ? -21.109 1.165 -2.146 1 91.81 157 ALA B O 1
ATOM 3594 N N . MET B 1 158 ? -21.75 1.639 -4.238 1 93.25 158 MET B N 1
ATOM 3595 C CA . MET B 1 158 ? -21.625 0.305 -4.82 1 93.25 158 MET B CA 1
ATOM 3596 C C . MET B 1 158 ? -20.812 0.352 -6.117 1 93.25 158 MET B C 1
ATOM 3598 O O . MET B 1 158 ? -21.266 0.914 -7.113 1 93.25 158 MET B O 1
ATOM 3602 N N . LEU B 1 159 ? -19.656 -0.26 -6.047 1 92.94 159 LEU B N 1
ATOM 3603 C CA . LEU B 1 159 ? -18.734 -0.13 -7.176 1 92.94 159 LEU B CA 1
ATOM 3604 C C . LEU B 1 159 ? -18.938 -1.273 -8.164 1 92.94 159 LEU B C 1
ATOM 3606 O O . LEU B 1 159 ? -18.953 -2.441 -7.773 1 92.94 159 LEU B O 1
ATOM 3610 N N . GLU B 1 160 ? -19.016 -0.881 -9.422 1 93.94 160 GLU B N 1
ATOM 3611 C CA . GLU B 1 160 ? -19 -1.891 -10.477 1 93.94 160 GLU B CA 1
ATOM 3612 C C . GLU B 1 160 ? -17.641 -2.553 -10.602 1 93.94 160 GLU B C 1
ATOM 3614 O O . GLU B 1 160 ? -16.609 -1.884 -10.508 1 93.94 160 GLU B O 1
ATOM 3619 N N . GLU B 1 161 ? -17.734 -3.869 -10.766 1 95.25 161 GLU B N 1
ATOM 3620 C CA . GLU B 1 161 ? -16.516 -4.633 -10.969 1 95.25 161 GLU B CA 1
ATOM 3621 C C . GLU B 1 161 ? -16.391 -5.098 -12.414 1 95.25 161 GLU B C 1
ATOM 3623 O O . GLU B 1 161 ? -17.391 -5.383 -13.07 1 95.25 161 GLU B O 1
ATOM 3628 N N . VAL B 1 162 ? -15.125 -5.176 -12.875 1 97.06 162 VAL B N 1
ATOM 3629 C CA . VAL B 1 162 ? -14.867 -5.637 -14.234 1 97.06 162 VAL B CA 1
ATOM 3630 C C . VAL B 1 162 ? -13.742 -6.672 -14.219 1 97.06 162 VAL B C 1
ATOM 3632 O O . VAL B 1 162 ? -12.867 -6.637 -13.359 1 97.06 162 VAL B O 1
ATOM 3635 N N . THR B 1 163 ? -13.836 -7.574 -15.141 1 98.31 163 THR B N 1
ATOM 3636 C CA . THR B 1 163 ? -12.758 -8.531 -15.398 1 98.31 163 THR B CA 1
ATOM 3637 C C . THR B 1 163 ? -11.883 -8.062 -16.547 1 98.31 163 THR B C 1
ATOM 3639 O O . THR B 1 163 ? -12.391 -7.672 -17.609 1 98.31 163 THR B O 1
ATOM 3642 N N . LEU B 1 164 ? -10.547 -8.094 -16.328 1 98.62 164 LEU B N 1
ATOM 3643 C CA . LEU B 1 164 ? -9.633 -7.492 -17.297 1 98.62 164 LEU B CA 1
ATOM 3644 C C . LEU B 1 164 ? -8.492 -8.445 -17.625 1 98.62 164 LEU B C 1
ATOM 3646 O O . LEU B 1 164 ? -8.125 -9.297 -16.812 1 98.62 164 LEU B O 1
ATOM 3650 N N . ALA B 1 165 ? -7.973 -8.289 -18.766 1 98.69 165 ALA B N 1
ATOM 3651 C CA . ALA B 1 165 ? -6.742 -8.938 -19.203 1 98.69 165 ALA B CA 1
ATOM 3652 C C . ALA B 1 165 ? -5.98 -8.047 -20.188 1 98.69 165 ALA B C 1
ATOM 3654 O O . ALA B 1 165 ? -6.562 -7.145 -20.797 1 98.69 165 ALA B O 1
ATOM 3655 N N . SER B 1 166 ? -4.695 -8.273 -20.297 1 98.62 166 SER B N 1
ATOM 3656 C CA . SER B 1 166 ? -3.922 -7.551 -21.297 1 98.62 166 SER B CA 1
ATOM 3657 C C . SER B 1 166 ? -4.102 -8.164 -22.688 1 98.62 166 SER B C 1
ATOM 3659 O O . SER B 1 166 ? -4.391 -9.352 -22.812 1 98.62 166 SER B O 1
ATOM 3661 N N . PRO B 1 167 ? -3.941 -7.355 -23.719 1 98.44 167 PRO B N 1
ATOM 3662 C CA . PRO B 1 167 ? -3.945 -7.918 -25.078 1 98.44 167 PRO B CA 1
ATOM 3663 C C . PRO B 1 167 ? -2.924 -9.039 -25.25 1 98.44 167 PRO B C 1
ATOM 3665 O O . PRO B 1 167 ? -3.209 -10.039 -25.906 1 98.44 167 PRO B O 1
ATOM 3668 N N . ALA B 1 168 ? -1.796 -8.898 -24.672 1 97.25 168 ALA B N 1
ATOM 3669 C CA . ALA B 1 168 ? -0.763 -9.93 -24.75 1 97.25 168 ALA B CA 1
ATOM 3670 C C . ALA B 1 168 ? -1.245 -11.242 -24.141 1 97.25 168 ALA B C 1
ATOM 3672 O O . ALA B 1 168 ? -0.963 -12.32 -24.672 1 97.25 168 ALA B O 1
ATOM 3673 N N . TYR B 1 169 ? -1.894 -11.148 -23.062 1 98.06 169 TYR B N 1
ATOM 3674 C CA . TYR B 1 169 ? -2.465 -12.336 -22.453 1 98.06 169 TYR B CA 1
ATOM 3675 C C . TYR B 1 169 ? -3.457 -13.016 -23.391 1 98.06 169 TYR B C 1
ATOM 3677 O O . TYR B 1 169 ? -3.432 -14.234 -23.547 1 98.06 169 TYR B O 1
ATOM 3685 N N . ILE B 1 170 ? -4.348 -12.234 -23.938 1 97.75 170 ILE B N 1
ATOM 3686 C CA . ILE B 1 170 ? -5.383 -12.75 -24.828 1 97.75 170 ILE B CA 1
ATOM 3687 C C . ILE B 1 170 ? -4.738 -13.406 -26.047 1 97.75 170 ILE B C 1
ATOM 3689 O O . ILE B 1 170 ? -5.203 -14.445 -26.516 1 97.75 170 ILE B O 1
ATOM 3693 N N . GLU B 1 171 ? -3.711 -12.805 -26.547 1 97.5 171 GLU B N 1
ATOM 3694 C CA . GLU B 1 171 ? -2.996 -13.375 -27.688 1 97.5 171 GLU B CA 1
ATOM 3695 C C . GLU B 1 171 ? -2.449 -14.766 -27.359 1 97.5 171 GLU B C 1
ATOM 3697 O O . GLU B 1 171 ? -2.492 -15.664 -28.203 1 97.5 171 GLU B O 1
ATOM 3702 N N . ARG B 1 172 ? -2.025 -14.953 -26.219 1 96.06 172 ARG B N 1
ATOM 3703 C CA . ARG B 1 172 ? -1.371 -16.203 -25.812 1 96.06 172 ARG B CA 1
ATOM 3704 C C . ARG B 1 172 ? -2.396 -17.234 -25.391 1 96.06 172 ARG B C 1
ATOM 3706 O O . ARG B 1 172 ? -2.221 -18.438 -25.641 1 96.06 172 ARG B O 1
ATOM 3713 N N . HIS B 1 173 ? -3.477 -16.812 -24.703 1 96.62 173 HIS B N 1
ATOM 3714 C CA . HIS B 1 173 ? -4.363 -17.766 -24.047 1 96.62 173 HIS B CA 1
ATOM 3715 C C . HIS B 1 173 ? -5.738 -17.781 -24.703 1 96.62 173 HIS B C 1
ATOM 3717 O O . HIS B 1 173 ? -6.559 -18.656 -24.422 1 96.62 173 HIS B O 1
ATOM 3723 N N . GLY B 1 174 ? -6.02 -16.812 -25.609 1 96.69 174 GLY B N 1
ATOM 3724 C CA . GLY B 1 174 ? -7.328 -16.688 -26.234 1 96.69 174 GLY B CA 1
ATOM 3725 C C . GLY B 1 174 ? -8.281 -15.82 -25.438 1 96.69 174 GLY B C 1
ATOM 3726 O O . GLY B 1 174 ? -8.133 -15.656 -24.234 1 96.69 174 GLY B O 1
ATOM 3727 N N . MET B 1 175 ? -9.281 -15.297 -26.062 1 97 175 MET B N 1
ATOM 3728 C CA . MET B 1 175 ? -10.344 -14.516 -25.438 1 97 175 MET B CA 1
ATOM 3729 C C . MET B 1 175 ? -11.375 -15.43 -24.781 1 97 175 MET B C 1
ATOM 3731 O O . MET B 1 175 ? -11.992 -16.266 -25.453 1 97 175 MET B O 1
ATOM 3735 N N . PRO B 1 176 ? -11.469 -15.289 -23.469 1 95.94 176 PRO B N 1
ATOM 3736 C CA . PRO B 1 176 ? -12.547 -16.078 -22.859 1 95.94 176 PRO B CA 1
ATOM 3737 C C . PRO B 1 176 ? -13.93 -15.516 -23.172 1 95.94 176 PRO B C 1
ATOM 3739 O O . PRO B 1 176 ? -14.211 -14.352 -22.875 1 95.94 176 PRO B O 1
ATOM 3742 N N . MET B 1 177 ? -14.773 -16.312 -23.703 1 92.5 177 MET B N 1
ATOM 3743 C CA . MET B 1 177 ? -16.078 -15.828 -24.156 1 92.5 177 MET B CA 1
ATOM 3744 C C . MET B 1 177 ? -17.172 -16.234 -23.172 1 92.5 177 MET B C 1
ATOM 3746 O O . MET B 1 177 ? -18.234 -15.602 -23.125 1 92.5 177 MET B O 1
ATOM 3750 N N . HIS B 1 178 ? -16.938 -17.297 -22.5 1 95.38 178 HIS B N 1
ATOM 3751 C CA . HIS B 1 178 ? -17.891 -17.844 -21.547 1 95.38 178 HIS B CA 1
ATOM 3752 C C . HIS B 1 178 ? -17.203 -18.453 -20.344 1 95.38 178 HIS B C 1
ATOM 3754 O O . HIS B 1 178 ? -16.094 -18.984 -20.453 1 95.38 178 HIS B O 1
ATOM 3760 N N . PRO B 1 179 ? -17.859 -18.406 -19.188 1 94.88 179 PRO B N 1
ATOM 3761 C CA . PRO B 1 179 ? -17.266 -18.984 -17.984 1 94.88 179 PRO B CA 1
ATOM 3762 C C . PRO B 1 179 ? -16.922 -20.469 -18.141 1 94.88 179 PRO B C 1
ATOM 3764 O O . PRO B 1 179 ? -16.031 -20.984 -17.453 1 94.88 179 PRO B O 1
ATOM 3767 N N . ASP B 1 180 ? -17.578 -21.125 -19 1 91.56 180 ASP B N 1
ATOM 3768 C CA . ASP B 1 180 ? -17.328 -22.547 -19.219 1 91.56 180 ASP B CA 1
ATOM 3769 C C . ASP B 1 180 ? -16.031 -22.75 -20.016 1 91.56 180 ASP B C 1
ATOM 3771 O O . ASP B 1 180 ? -15.516 -23.859 -20.094 1 91.56 180 ASP B O 1
ATOM 3775 N N . GLY B 1 181 ? -15.562 -21.781 -20.578 1 91.06 181 GLY B N 1
ATOM 3776 C CA . GLY B 1 181 ? -14.359 -21.859 -21.391 1 91.06 181 GLY B CA 1
ATOM 3777 C C . GLY B 1 181 ? -13.125 -21.344 -20.688 1 91.06 181 GLY B C 1
ATOM 3778 O O . GLY B 1 181 ? -12.227 -20.781 -21.312 1 91.06 181 GLY B O 1
ATOM 3779 N N . LEU B 1 182 ? -13.07 -21.453 -19.344 1 95 182 LEU B N 1
ATOM 3780 C CA . LEU B 1 182 ? -11.977 -20.859 -18.594 1 95 182 LEU B CA 1
ATOM 3781 C C . LEU B 1 182 ? -10.836 -21.859 -18.391 1 95 182 LEU B C 1
ATOM 3783 O O . LEU B 1 182 ? -9.812 -21.516 -17.797 1 95 182 LEU B O 1
ATOM 3787 N N . GLU B 1 183 ? -11.039 -23.047 -18.984 1 91.75 183 GLU B N 1
ATOM 3788 C CA . GLU B 1 183 ? -9.945 -24 -18.938 1 91.75 183 GLU B CA 1
ATOM 3789 C C . GLU B 1 183 ? -8.68 -23.453 -19.594 1 91.75 183 GLU B C 1
ATOM 3791 O O . GLU B 1 183 ? -8.75 -22.891 -20.688 1 91.75 183 GLU B O 1
ATOM 3796 N N . GLY B 1 184 ? -7.559 -23.594 -18.938 1 92.56 184 GLY B N 1
ATOM 3797 C CA . GLY B 1 184 ? -6.305 -23.109 -19.484 1 92.56 184 GLY B CA 1
ATOM 3798 C C . GLY B 1 184 ? -6.035 -21.656 -19.141 1 92.56 184 GLY B C 1
ATOM 3799 O O . GLY B 1 184 ? -4.926 -21.156 -19.359 1 92.56 184 GLY B O 1
ATOM 3800 N N . HIS B 1 185 ? -7.055 -20.969 -18.688 1 96.69 185 HIS B N 1
ATOM 3801 C CA . HIS B 1 185 ? -6.871 -19.562 -18.312 1 96.69 185 HIS B CA 1
ATOM 3802 C C . HIS B 1 185 ? -6.301 -19.438 -16.906 1 96.69 185 HIS B C 1
ATOM 3804 O O . HIS B 1 185 ? -6.375 -20.391 -16.109 1 96.69 185 HIS B O 1
ATOM 3810 N N . ARG B 1 186 ? -5.668 -18.312 -16.656 1 96.25 186 ARG B N 1
ATOM 3811 C CA . ARG B 1 186 ? -5.027 -18.016 -15.367 1 96.25 186 ARG B CA 1
ATOM 3812 C C . ARG B 1 186 ? -5.422 -16.641 -14.859 1 96.25 186 ARG B C 1
ATOM 3814 O O . ARG B 1 186 ? -5.879 -15.797 -15.641 1 96.25 186 ARG B O 1
ATOM 3821 N N . ILE B 1 187 ? -5.289 -16.5 -13.578 1 97.62 187 ILE B N 1
ATOM 3822 C CA . ILE B 1 187 ? -5.516 -15.188 -12.977 1 97.62 187 ILE B CA 1
ATOM 3823 C C . ILE B 1 187 ? -4.242 -14.703 -12.297 1 97.62 187 ILE B C 1
ATOM 3825 O O . ILE B 1 187 ? -3.322 -15.484 -12.055 1 97.62 187 ILE B O 1
ATOM 3829 N N . VAL B 1 188 ? -4.117 -13.422 -12.133 1 98.12 188 VAL B N 1
ATOM 3830 C CA . VAL B 1 188 ? -3.248 -12.914 -11.078 1 98.12 188 VAL B CA 1
ATOM 3831 C C . VAL B 1 188 ? -3.941 -13.055 -9.727 1 98.12 188 VAL B C 1
ATOM 3833 O O . VAL B 1 188 ? -5.039 -12.523 -9.523 1 98.12 188 VAL B O 1
ATOM 3836 N N . GLY B 1 189 ? -3.307 -13.797 -8.891 1 96.06 189 GLY B N 1
ATOM 3837 C CA . GLY B 1 189 ? -3.92 -13.969 -7.582 1 96.06 189 GLY B CA 1
ATOM 3838 C C . GLY B 1 189 ? -3.873 -12.719 -6.727 1 96.06 189 GLY B C 1
ATOM 3839 O O . GLY B 1 189 ? -2.883 -11.984 -6.746 1 96.06 189 GLY B O 1
ATOM 3840 N N . PHE B 1 190 ? -4.969 -12.477 -6.074 1 93.81 190 PHE B N 1
ATOM 3841 C CA . PHE B 1 190 ? -4.992 -11.422 -5.07 1 93.81 190 PHE B CA 1
ATOM 3842 C C . PHE B 1 190 ? -5.219 -12 -3.678 1 93.81 190 PHE B C 1
ATOM 3844 O O . PHE B 1 190 ? -6.262 -12.609 -3.414 1 93.81 190 PHE B O 1
ATOM 3851 N N . ARG B 1 191 ? -4.277 -11.781 -2.861 1 88.06 191 ARG B N 1
ATOM 3852 C CA . ARG B 1 191 ? -4.402 -12.258 -1.486 1 88.06 191 ARG B CA 1
ATOM 3853 C C . ARG B 1 191 ? -5.148 -11.242 -0.625 1 88.06 191 ARG B C 1
ATOM 3855 O O .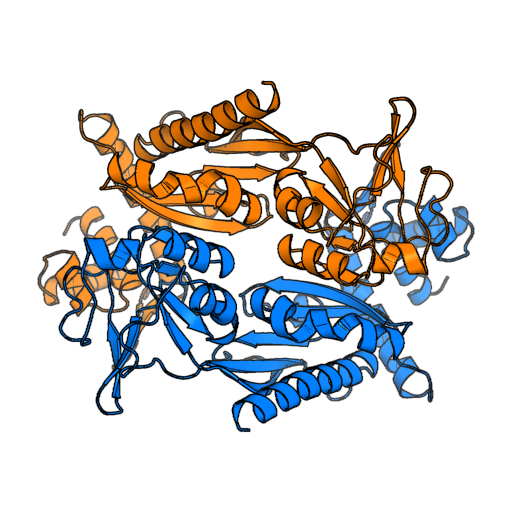 ARG B 1 191 ? -4.637 -10.156 -0.349 1 88.06 191 ARG B O 1
ATOM 3862 N N . SER B 1 192 ? -6.273 -11.664 -0.196 1 78 192 SER B N 1
ATOM 3863 C CA . SER B 1 192 ? -7.121 -10.789 0.613 1 78 192 SER B CA 1
ATOM 3864 C C . SER B 1 192 ? -6.887 -11.023 2.102 1 78 192 SER B C 1
ATOM 3866 O O . SER B 1 192 ? -6.84 -12.164 2.559 1 78 192 SER B O 1
ATOM 3868 N N . THR B 1 193 ? -6.773 -10 2.83 1 69.06 193 THR B N 1
ATOM 3869 C CA . THR B 1 193 ? -6.641 -10.125 4.277 1 69.06 193 THR B CA 1
ATOM 3870 C C . THR B 1 193 ? -7.977 -10.508 4.914 1 69.06 193 THR B C 1
ATOM 3872 O O . THR B 1 193 ? -8.008 -11.086 6.004 1 69.06 193 THR B O 1
ATOM 3875 N N . ALA B 1 194 ? -9.047 -10.141 4.227 1 65.44 194 ALA B N 1
ATOM 3876 C CA . ALA B 1 194 ? -10.375 -10.453 4.75 1 65.44 194 ALA B CA 1
ATOM 3877 C C . ALA B 1 194 ? -10.625 -11.953 4.754 1 65.44 194 ALA B C 1
ATOM 3879 O O . ALA B 1 194 ? -11.188 -12.492 5.711 1 65.44 194 ALA B O 1
ATOM 3880 N N . THR B 1 195 ? -10.156 -12.602 3.705 1 65.19 195 THR B N 1
ATOM 3881 C CA . THR B 1 195 ? -10.461 -14.023 3.57 1 65.19 195 THR B CA 1
ATOM 3882 C C . THR B 1 195 ? -9.242 -14.867 3.928 1 65.19 195 THR B C 1
ATOM 3884 O O . THR B 1 195 ? -9.367 -16.062 4.203 1 65.19 195 THR B O 1
ATOM 3887 N N . GLY B 1 196 ? -8.086 -14.172 3.92 1 68.31 196 GLY B N 1
ATOM 3888 C CA . GLY B 1 196 ? -6.848 -14.883 4.195 1 68.31 196 GLY B CA 1
ATOM 3889 C C . GLY B 1 196 ? -6.348 -15.695 3.01 1 68.31 196 GLY B C 1
ATOM 3890 O O . GLY B 1 196 ? -5.309 -16.344 3.092 1 68.31 196 GLY B O 1
ATOM 3891 N N . GLY B 1 197 ? -7.086 -15.703 1.902 1 76.88 197 GLY B N 1
ATOM 3892 C CA . GLY B 1 197 ? -6.715 -16.469 0.721 1 76.88 197 GLY B CA 1
ATOM 3893 C C . GLY B 1 197 ? -6.812 -15.664 -0.562 1 76.88 197 GLY B C 1
ATOM 3894 O O . GLY B 1 197 ? -6.98 -14.445 -0.526 1 76.88 197 GLY B O 1
ATOM 3895 N N . LEU B 1 198 ? -6.527 -16.453 -1.647 1 85.31 198 LEU B N 1
ATOM 3896 C CA . LEU B 1 198 ? -6.664 -15.82 -2.953 1 85.31 198 LEU B CA 1
ATOM 3897 C C . LEU B 1 198 ? -8.133 -15.664 -3.328 1 85.31 198 LEU B C 1
ATOM 3899 O O . LEU B 1 198 ? -8.93 -16.594 -3.154 1 85.31 198 LEU B O 1
ATOM 3903 N N . LEU B 1 199 ? -8.469 -14.578 -3.76 1 87.94 199 LEU B N 1
ATOM 3904 C CA . LEU B 1 199 ? -9.828 -14.359 -4.254 1 87.94 199 LEU B CA 1
ATOM 3905 C C . LEU B 1 199 ? -10.055 -15.117 -5.559 1 87.94 199 LEU B C 1
ATOM 3907 O O . LEU B 1 199 ? -9.219 -15.07 -6.461 1 87.94 199 LEU B O 1
ATOM 3911 N N . PRO B 1 200 ? -11.172 -15.805 -5.625 1 90.56 200 PRO B N 1
ATOM 3912 C CA . PRO B 1 200 ? -11.5 -16.453 -6.902 1 90.56 200 PRO B CA 1
ATOM 3913 C C . PRO B 1 200 ? -12.039 -15.461 -7.934 1 90.56 200 PRO B C 1
ATOM 3915 O O . PRO B 1 200 ? -12.406 -14.336 -7.582 1 90.56 200 PRO B O 1
ATOM 3918 N N . LEU B 1 201 ? -11.961 -15.938 -9.164 1 94.56 201 LEU B N 1
ATOM 3919 C CA . LEU B 1 201 ? -12.75 -15.234 -10.172 1 94.56 201 LEU B CA 1
ATOM 3920 C C . LEU B 1 201 ? -14.242 -15.406 -9.914 1 94.56 201 LEU B C 1
ATOM 3922 O O . LEU B 1 201 ? -14.727 -16.531 -9.797 1 94.56 201 LEU B O 1
ATOM 3926 N N . GLU B 1 202 ? -14.914 -14.344 -9.695 1 96.06 202 GLU B N 1
ATOM 3927 C CA . GLU B 1 202 ? -16.359 -14.367 -9.453 1 96.06 202 GLU B CA 1
ATOM 3928 C C . GLU B 1 202 ? -17.125 -13.859 -10.672 1 96.06 202 GLU B C 1
ATOM 3930 O O . GLU B 1 202 ? -16.875 -12.758 -11.156 1 96.06 202 GLU B O 1
ATOM 3935 N N . LEU B 1 203 ? -18.047 -14.734 -11.133 1 97.31 203 LEU B N 1
ATOM 3936 C CA . LEU B 1 203 ? -18.859 -14.367 -12.281 1 97.31 203 LEU B CA 1
ATOM 3937 C C . LEU B 1 203 ? -20.344 -14.633 -12.016 1 97.31 203 LEU B C 1
ATOM 3939 O O . LEU B 1 203 ? -20.688 -15.539 -11.25 1 97.31 203 LEU B O 1
ATOM 3943 N N . THR B 1 204 ? -21.141 -13.828 -12.625 1 97.19 204 THR B N 1
ATOM 3944 C CA . THR B 1 204 ? -22.578 -14.039 -12.562 1 97.19 204 THR B CA 1
ATOM 3945 C C . THR B 1 204 ? -23.078 -14.711 -13.828 1 97.19 204 THR B C 1
ATOM 3947 O O . THR B 1 204 ? -22.984 -14.148 -14.922 1 97.19 204 THR B O 1
ATOM 3950 N N . VAL B 1 205 ? -23.609 -15.898 -13.68 1 96.12 205 VAL B N 1
ATOM 3951 C CA . VAL B 1 205 ? -24.141 -16.688 -14.789 1 96.12 205 VAL B CA 1
ATOM 3952 C C . VAL B 1 205 ? -25.641 -16.922 -14.578 1 96.12 205 VAL B C 1
ATOM 3954 O O . VAL B 1 205 ? -26.047 -17.578 -13.617 1 96.12 205 VAL B O 1
ATOM 3957 N N . ASP B 1 206 ? -26.438 -16.359 -15.492 1 94.19 206 ASP B N 1
ATOM 3958 C CA . ASP B 1 206 ? -27.891 -16.5 -15.398 1 94.19 206 ASP B CA 1
ATOM 3959 C C . ASP B 1 206 ? -28.406 -16.062 -14.023 1 94.19 206 ASP B C 1
ATOM 3961 O O . ASP B 1 206 ? -29.172 -16.781 -13.391 1 94.19 206 ASP B O 1
ATOM 3965 N N . GLY B 1 207 ? -27.859 -15.047 -13.586 1 93.56 207 GLY B N 1
ATOM 3966 C CA . GLY B 1 207 ? -28.312 -14.43 -12.352 1 93.56 207 GLY B CA 1
ATOM 3967 C C . GLY B 1 207 ? -27.734 -15.078 -11.109 1 93.56 207 GLY B C 1
ATOM 3968 O O . GLY B 1 207 ? -28.016 -14.648 -9.984 1 93.56 207 GLY B O 1
ATOM 3969 N N . VAL B 1 208 ? -26.922 -16.078 -11.305 1 96.31 208 VAL B N 1
ATOM 3970 C CA . VAL B 1 208 ? -26.344 -16.797 -10.172 1 96.31 208 VAL B CA 1
ATOM 3971 C C . VAL B 1 208 ? -24.844 -16.5 -10.086 1 96.31 208 VAL B C 1
ATOM 3973 O O . VAL B 1 208 ? -24.125 -16.609 -11.078 1 96.31 208 VAL B O 1
ATOM 3976 N N . VAL B 1 209 ? -24.438 -16.125 -8.875 1 96.06 209 VAL B N 1
ATOM 3977 C CA . VAL B 1 209 ? -23.016 -15.852 -8.648 1 96.06 209 VAL B CA 1
ATOM 3978 C C . VAL B 1 209 ? -22.25 -17.172 -8.492 1 96.06 209 VAL B C 1
ATOM 3980 O O . VAL B 1 209 ? -22.656 -18.047 -7.723 1 96.06 209 VAL B O 1
ATOM 3983 N N . ARG B 1 210 ? -21.188 -17.266 -9.273 1 95.31 210 ARG B N 1
ATOM 3984 C CA . ARG B 1 210 ? -20.344 -18.453 -9.242 1 95.31 210 ARG B CA 1
ATOM 3985 C C . ARG B 1 210 ? -18.875 -18.078 -9.094 1 95.31 210 ARG B C 1
ATOM 3987 O O . ARG B 1 210 ? -18.422 -17.094 -9.688 1 95.31 210 ARG B O 1
ATOM 3994 N N . ASN B 1 211 ? -18.141 -18.891 -8.344 1 93.31 211 ASN B N 1
ATOM 3995 C CA . ASN B 1 211 ? -16.703 -18.703 -8.164 1 93.31 211 ASN B CA 1
ATOM 3996 C C . ASN B 1 211 ? -15.898 -19.703 -8.992 1 93.31 211 ASN B C 1
ATOM 3998 O O . ASN B 1 211 ? -16.25 -20.891 -9.047 1 93.31 211 ASN B O 1
ATOM 4002 N N . TYR B 1 212 ? -14.914 -19.219 -9.633 1 91.75 212 TYR B N 1
ATOM 4003 C CA . TYR B 1 212 ? -14.039 -20.031 -10.469 1 91.75 212 TYR B CA 1
ATOM 4004 C C . TYR B 1 212 ? -12.594 -19.953 -9.977 1 91.75 212 TYR B C 1
ATOM 4006 O O . TYR B 1 212 ? -11.883 -19 -10.266 1 91.75 212 TYR B O 1
ATOM 4014 N N . PRO B 1 213 ? -12.258 -20.953 -9.211 1 87.44 213 PRO B N 1
ATOM 4015 C CA . PRO B 1 213 ? -10.852 -20.984 -8.797 1 87.44 213 PRO B CA 1
ATOM 4016 C C . PRO B 1 213 ? -9.898 -21.297 -9.945 1 87.44 213 PRO B C 1
ATOM 4018 O O . PRO B 1 213 ? -9.953 -22.406 -10.508 1 87.44 213 PRO B O 1
ATOM 4021 N N . LEU B 1 214 ? -9.18 -20.344 -10.453 1 91.06 214 LEU B N 1
ATOM 4022 C CA . LEU B 1 214 ? -8.219 -20.5 -11.539 1 91.06 214 LEU B CA 1
ATOM 4023 C C . LEU B 1 214 ? -6.785 -20.5 -11 1 91.06 214 LEU B C 1
ATOM 4025 O O . LEU B 1 214 ? -6.523 -19.938 -9.938 1 91.06 214 LEU B O 1
ATOM 4029 N N . PRO B 1 215 ? -5.914 -21.156 -11.688 1 90.25 215 PRO B N 1
ATOM 4030 C CA . PRO B 1 215 ? -4.516 -21.141 -11.25 1 90.25 215 PRO B CA 1
ATOM 4031 C C . PRO B 1 215 ? -3.891 -19.75 -11.312 1 90.25 215 PRO B C 1
ATOM 4033 O O . PRO B 1 215 ? -4.246 -18.953 -12.18 1 90.25 215 PRO B O 1
ATOM 4036 N N . ALA B 1 216 ? -3.006 -19.516 -10.391 1 93.88 216 ALA B N 1
ATOM 4037 C CA . ALA B 1 216 ? -2.252 -18.266 -10.32 1 93.88 216 ALA B CA 1
ATOM 4038 C C . ALA B 1 216 ? -0.766 -18.531 -10.102 1 93.88 216 ALA B C 1
ATOM 4040 O O . ALA B 1 216 ? -0.371 -19.062 -9.062 1 93.88 216 ALA B O 1
ATOM 4041 N N . THR B 1 217 ? 0.008 -18.109 -11.07 1 94.38 217 THR B N 1
ATOM 4042 C CA . THR B 1 217 ? 1.456 -18.219 -10.93 1 94.38 217 THR B CA 1
ATOM 4043 C C . THR B 1 217 ? 2.012 -17.062 -10.117 1 94.38 217 THR B C 1
ATOM 4045 O O . THR B 1 217 ? 3.039 -17.203 -9.453 1 94.38 217 THR B O 1
ATOM 4048 N N . VAL B 1 218 ? 1.316 -15.977 -10.211 1 96.94 218 VAL B N 1
ATOM 4049 C CA . VAL B 1 218 ? 1.688 -14.766 -9.484 1 96.94 218 VAL B CA 1
ATOM 4050 C C . VAL B 1 218 ? 0.526 -14.312 -8.602 1 96.94 218 VAL B C 1
ATOM 4052 O O . VAL B 1 218 ? -0.624 -14.281 -9.047 1 96.94 218 VAL B O 1
ATOM 4055 N N . ALA B 1 219 ? 0.861 -14.055 -7.375 1 96.25 219 ALA B N 1
ATOM 4056 C CA . ALA B 1 219 ? -0.113 -13.469 -6.461 1 96.25 219 ALA B CA 1
ATOM 4057 C C . ALA B 1 219 ? 0.448 -12.211 -5.797 1 96.25 219 ALA B C 1
ATOM 4059 O O . ALA B 1 219 ? 1.661 -12.086 -5.609 1 96.25 219 ALA B O 1
ATOM 4060 N N . VAL B 1 220 ? -0.463 -11.289 -5.535 1 95.62 220 VAL B N 1
ATOM 4061 C CA . VAL B 1 220 ? -0.1 -10.031 -4.887 1 95.62 220 VAL B CA 1
ATOM 4062 C C . VAL B 1 220 ? -1.148 -9.672 -3.836 1 95.62 220 VAL B C 1
ATOM 4064 O O . VAL B 1 220 ? -2.203 -10.305 -3.76 1 95.62 220 VAL B O 1
ATOM 4067 N N . ASN B 1 221 ? -0.82 -8.664 -2.996 1 90.88 221 ASN B N 1
ATOM 4068 C CA . ASN B 1 221 ? -1.797 -8.211 -2.01 1 90.88 221 ASN B CA 1
ATOM 4069 C C . ASN B 1 221 ? -2.076 -6.719 -2.139 1 90.88 221 ASN B C 1
ATOM 4071 O O . ASN B 1 221 ? -2.717 -6.125 -1.271 1 90.88 221 ASN B O 1
ATOM 4075 N N . ALA B 1 222 ? -1.541 -6.121 -3.146 1 91.81 222 ALA B N 1
ATOM 4076 C CA . ALA B 1 222 ? -1.741 -4.691 -3.361 1 91.81 222 ALA B CA 1
ATOM 4077 C C . ALA B 1 222 ? -2.4 -4.426 -4.711 1 91.81 222 ALA B C 1
ATOM 4079 O O . ALA B 1 222 ? -2.031 -5.031 -5.719 1 91.81 222 ALA B O 1
ATOM 4080 N N . ALA B 1 223 ? -3.277 -3.492 -4.711 1 91.31 223 ALA B N 1
ATOM 4081 C CA . ALA B 1 223 ? -4.094 -3.217 -5.891 1 91.31 223 ALA B CA 1
ATOM 4082 C C . ALA B 1 223 ? -3.23 -2.752 -7.059 1 91.31 223 ALA B C 1
ATOM 4084 O O . ALA B 1 223 ? -3.447 -3.164 -8.203 1 91.31 223 ALA B O 1
ATOM 4085 N N . GLU B 1 224 ? -2.271 -1.934 -6.797 1 92.69 224 GLU B N 1
ATOM 4086 C CA . GLU B 1 224 ? -1.447 -1.403 -7.879 1 92.69 224 GLU B CA 1
ATOM 4087 C C . GLU B 1 224 ? -0.599 -2.5 -8.516 1 92.69 224 GLU B C 1
ATOM 4089 O O . GLU B 1 224 ? -0.401 -2.512 -9.734 1 92.69 224 GLU B O 1
ATOM 4094 N N . SER B 1 225 ? -0.074 -3.355 -7.684 1 95.38 225 SER B N 1
ATOM 4095 C CA . SER B 1 225 ? 0.702 -4.473 -8.211 1 95.38 225 SER B CA 1
ATOM 4096 C C . SER B 1 225 ? -0.187 -5.461 -8.961 1 95.38 225 SER B C 1
ATOM 4098 O O . SER B 1 225 ? 0.245 -6.07 -9.938 1 95.38 225 SER B O 1
ATOM 4100 N N . TYR B 1 226 ? -1.358 -5.578 -8.445 1 96.31 226 TYR B N 1
ATOM 4101 C CA . TYR B 1 226 ? -2.367 -6.395 -9.109 1 96.31 226 TYR B CA 1
ATOM 4102 C C . TYR B 1 226 ? -2.588 -5.93 -10.547 1 96.31 226 TYR B C 1
ATOM 4104 O O . TYR B 1 226 ? -2.496 -6.727 -11.484 1 96.31 226 TYR B O 1
ATOM 4112 N N . PHE B 1 227 ? -2.711 -4.676 -10.711 1 95.88 227 PHE B N 1
ATOM 4113 C CA . PHE B 1 227 ? -2.916 -4.051 -12.008 1 95.88 227 PHE B CA 1
ATOM 4114 C C . PHE B 1 227 ? -1.666 -4.176 -12.875 1 95.88 227 PHE B C 1
ATOM 4116 O O . PHE B 1 227 ? -1.752 -4.523 -14.055 1 95.88 227 PHE B O 1
ATOM 4123 N N . ALA B 1 228 ? -0.569 -3.92 -12.297 1 96.38 228 ALA B N 1
ATOM 4124 C CA . ALA B 1 228 ? 0.691 -3.979 -13.031 1 96.38 228 ALA B CA 1
ATOM 4125 C C . ALA B 1 228 ? 0.949 -5.383 -13.57 1 96.38 228 ALA B C 1
ATOM 4127 O O . ALA B 1 228 ? 1.362 -5.551 -14.719 1 96.38 228 ALA B O 1
ATOM 4128 N N . ALA B 1 229 ? 0.695 -6.375 -12.734 1 97.94 229 ALA B N 1
ATOM 4129 C CA . ALA B 1 229 ? 0.904 -7.762 -13.133 1 97.94 229 ALA B CA 1
ATOM 4130 C C . ALA B 1 229 ? -0.007 -8.141 -14.305 1 97.94 229 ALA B C 1
ATOM 4132 O O . ALA B 1 229 ? 0.416 -8.836 -15.227 1 97.94 229 ALA B O 1
ATOM 4133 N N . ALA B 1 230 ? -1.215 -7.66 -14.25 1 98.44 230 ALA B N 1
ATOM 4134 C CA . ALA B 1 230 ? -2.156 -7.941 -15.336 1 98.44 230 ALA B CA 1
ATOM 4135 C C . ALA B 1 230 ? -1.691 -7.312 -16.641 1 98.44 230 ALA B C 1
ATOM 4137 O O . ALA B 1 230 ? -1.78 -7.938 -17.703 1 98.44 230 ALA B O 1
ATOM 4138 N N . LYS B 1 231 ? -1.229 -6.117 -16.578 1 97.81 231 LYS B N 1
ATOM 4139 C CA . LYS B 1 231 ? -0.761 -5.406 -17.766 1 97.81 231 LYS B CA 1
ATOM 4140 C C . LYS B 1 231 ? 0.405 -6.141 -18.422 1 97.81 231 LYS B C 1
ATOM 4142 O O . LYS B 1 231 ? 0.598 -6.047 -19.641 1 97.81 231 LYS B O 1
ATOM 4147 N N . LEU B 1 232 ? 1.128 -6.879 -17.641 1 97.38 232 LEU B N 1
ATOM 4148 C CA . LEU B 1 232 ? 2.283 -7.621 -18.141 1 97.38 232 LEU B CA 1
ATOM 4149 C C . LEU B 1 232 ? 1.856 -8.961 -18.734 1 97.38 232 LEU B C 1
ATOM 4151 O O . LEU B 1 232 ? 2.701 -9.758 -19.141 1 97.38 232 LEU B O 1
ATOM 4155 N N . GLY B 1 233 ? 0.586 -9.227 -18.656 1 97.69 233 GLY B N 1
ATOM 4156 C CA . GLY B 1 233 ? 0.058 -10.445 -19.266 1 97.69 233 GLY B CA 1
ATOM 4157 C C . GLY B 1 233 ? 0.18 -11.656 -18.359 1 97.69 233 GLY B C 1
ATOM 4158 O O . GLY B 1 233 ? 0.189 -12.789 -18.844 1 97.69 233 GLY B O 1
ATOM 4159 N N . LEU B 1 234 ? 0.259 -11.453 -17.078 1 97.88 234 LEU B N 1
ATOM 4160 C CA . LEU B 1 234 ? 0.529 -12.562 -16.156 1 97.88 234 LEU B CA 1
ATOM 4161 C C . LEU B 1 234 ? -0.768 -13.242 -15.734 1 97.88 234 LEU B C 1
ATOM 4163 O O . LEU B 1 234 ? -0.739 -14.266 -15.047 1 97.88 234 LEU B O 1
ATOM 4167 N N . GLY B 1 235 ? -1.921 -12.68 -16.141 1 98.19 235 GLY B N 1
ATOM 4168 C CA . GLY B 1 235 ? -3.215 -13.273 -15.836 1 98.19 235 GLY B CA 1
ATOM 4169 C C . GLY B 1 235 ? -4.352 -12.266 -15.891 1 98.19 235 GLY B C 1
ATOM 4170 O O . GLY B 1 235 ? -4.121 -11.062 -16.031 1 98.19 235 GLY B O 1
ATOM 4171 N N . MET B 1 236 ? -5.578 -12.789 -15.75 1 98.38 236 MET B N 1
ATOM 4172 C CA . MET B 1 236 ? -6.762 -11.945 -15.648 1 98.38 236 MET B CA 1
ATOM 4173 C C . MET B 1 236 ? -6.926 -11.398 -14.234 1 98.38 236 MET B C 1
ATOM 4175 O O . MET B 1 236 ? -6.453 -12.008 -13.273 1 98.38 236 MET B O 1
ATOM 4179 N N . ILE B 1 237 ? -7.59 -10.305 -14.133 1 98.31 237 ILE B N 1
ATOM 4180 C CA . ILE B 1 237 ? -7.871 -9.727 -12.82 1 98.31 237 ILE B CA 1
ATOM 4181 C C . ILE B 1 237 ? -9.312 -9.219 -12.773 1 98.31 237 ILE B C 1
ATOM 4183 O O . ILE B 1 237 ? -9.945 -9.047 -13.82 1 98.31 237 ILE B O 1
ATOM 4187 N N . GLN B 1 238 ? -9.812 -9.07 -11.625 1 97.06 238 GLN B N 1
ATOM 4188 C CA . GLN B 1 238 ? -11.086 -8.398 -11.367 1 97.06 238 GLN B CA 1
ATOM 4189 C C . GLN B 1 238 ? -10.906 -7.223 -10.414 1 97.06 238 GLN B C 1
ATOM 4191 O O . GLN B 1 238 ? -10.336 -7.375 -9.328 1 97.06 238 GLN B O 1
ATOM 4196 N N . VAL B 1 239 ? -11.367 -6.074 -10.852 1 95.31 239 VAL B N 1
ATOM 4197 C CA . VAL B 1 239 ? -11.164 -4.852 -10.086 1 95.31 239 VAL B CA 1
ATOM 4198 C C . VAL B 1 239 ? -12.375 -3.932 -10.242 1 95.31 239 VAL B C 1
ATOM 4200 O O . VAL B 1 239 ? -13.133 -4.062 -11.203 1 95.31 239 VAL B O 1
ATOM 4203 N N . PRO B 1 240 ? -12.523 -2.941 -9.258 1 93.94 240 PRO B N 1
ATOM 4204 C CA . PRO B 1 240 ? -13.523 -1.899 -9.523 1 93.94 240 PRO B CA 1
ATOM 4205 C C . PRO B 1 240 ? -13.242 -1.131 -10.812 1 93.94 240 PRO B C 1
ATOM 4207 O O . PRO B 1 240 ? -12.086 -0.805 -11.102 1 93.94 240 PRO B O 1
ATOM 4210 N N . ARG B 1 241 ? -14.25 -0.81 -11.539 1 94.06 241 ARG B N 1
ATOM 4211 C CA . ARG B 1 241 ? -14.148 -0.214 -12.867 1 94.06 241 ARG B CA 1
ATOM 4212 C C . ARG B 1 241 ? -13.414 1.124 -12.812 1 94.06 241 ARG B C 1
ATOM 4214 O O . ARG B 1 241 ? -12.648 1.455 -13.711 1 94.06 241 ARG B O 1
ATOM 4221 N N . TYR B 1 242 ? -13.641 1.91 -11.742 1 91.12 242 TYR B N 1
ATOM 4222 C CA . TYR B 1 242 ? -13.047 3.238 -11.656 1 91.12 242 TYR B CA 1
ATOM 4223 C C . TYR B 1 242 ? -11.523 3.158 -11.773 1 91.12 242 TYR B C 1
ATOM 4225 O O . TYR B 1 242 ? -10.891 4.066 -12.312 1 91.12 242 TYR B O 1
ATOM 4233 N N . HIS B 1 243 ? -10.984 2.094 -11.258 1 91.5 243 HIS B N 1
ATOM 4234 C CA . HIS B 1 243 ? -9.539 1.933 -11.227 1 91.5 243 HIS B CA 1
ATOM 4235 C C . HIS B 1 243 ? -9 1.54 -12.602 1 91.5 243 HIS B C 1
ATOM 4237 O O . HIS B 1 243 ? -7.801 1.666 -12.859 1 91.5 243 HIS B O 1
ATOM 4243 N N . ALA B 1 244 ? -9.828 1.075 -13.438 1 94.44 244 ALA B N 1
ATOM 4244 C CA . ALA B 1 244 ? -9.414 0.509 -14.719 1 94.44 244 ALA B CA 1
ATOM 4245 C C . ALA B 1 244 ? -9.609 1.51 -15.852 1 94.44 244 ALA B C 1
ATOM 4247 O O . ALA B 1 244 ? -9.234 1.244 -17 1 94.44 244 ALA B O 1
ATOM 4248 N N . GLU B 1 245 ? -10.141 2.648 -15.617 1 92.62 245 GLU B N 1
ATOM 4249 C CA . GLU B 1 245 ? -10.586 3.57 -16.656 1 92.62 245 GLU B CA 1
ATOM 4250 C C . GLU B 1 245 ? -9.445 3.939 -17.594 1 92.62 245 GLU B C 1
ATOM 4252 O O . GLU B 1 245 ? -9.578 3.83 -18.812 1 92.62 245 GLU B O 1
ATOM 4257 N N . HIS B 1 246 ? -8.359 4.312 -17.047 1 90.94 246 HIS B N 1
ATOM 4258 C CA . HIS B 1 246 ? -7.23 4.723 -17.875 1 90.94 246 HIS B CA 1
ATOM 4259 C C . HIS B 1 246 ? -6.707 3.562 -18.703 1 90.94 246 HIS B C 1
ATOM 4261 O O . HIS B 1 246 ? -6.434 3.725 -19.906 1 90.94 246 HIS B O 1
ATOM 4267 N N . ALA B 1 247 ? -6.59 2.428 -18.094 1 95.06 247 ALA B N 1
ATOM 4268 C CA . ALA B 1 247 ? -6.059 1.256 -18.781 1 95.06 247 ALA B CA 1
ATOM 4269 C C . ALA B 1 247 ? -7.004 0.799 -19.891 1 95.06 247 ALA B C 1
ATOM 4271 O O . ALA B 1 247 ? -6.555 0.316 -20.938 1 95.06 24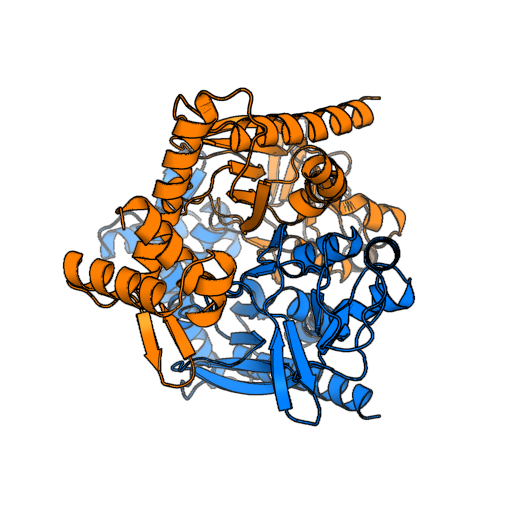7 ALA B O 1
ATOM 4272 N N . LEU B 1 248 ? -8.273 0.959 -19.703 1 96.44 248 LEU B N 1
ATOM 4273 C CA . LEU B 1 248 ? -9.266 0.612 -20.703 1 96.44 248 LEU B CA 1
ATOM 4274 C C . LEU B 1 248 ? -9.211 1.586 -21.875 1 96.44 248 LEU B C 1
ATOM 4276 O O . LEU B 1 248 ? -9.25 1.171 -23.047 1 96.44 248 LEU B O 1
ATOM 4280 N N . ARG B 1 249 ? -8.992 2.814 -21.594 1 95.62 249 ARG B N 1
ATOM 4281 C CA . ARG B 1 249 ? -8.938 3.848 -22.625 1 95.62 249 ARG B CA 1
ATOM 4282 C C . ARG B 1 249 ? -7.672 3.715 -23.469 1 95.62 249 ARG B C 1
ATOM 4284 O O . ARG B 1 249 ? -7.715 3.865 -24.688 1 95.62 249 ARG B O 1
ATOM 4291 N N . SER B 1 250 ? -6.594 3.428 -22.828 1 94.94 250 SER B N 1
ATOM 4292 C CA . SER B 1 250 ? -5.316 3.324 -23.516 1 94.94 250 SER B CA 1
ATOM 4293 C C . SER B 1 250 ? -5.184 1.984 -24.234 1 94.94 250 SER B C 1
ATOM 4295 O O . SER B 1 250 ? -4.301 1.808 -25.078 1 94.94 250 SER B O 1
ATOM 4297 N N . GLY B 1 251 ? -5.969 1.023 -23.797 1 96.5 251 GLY B N 1
ATOM 4298 C CA . GLY B 1 251 ? -5.926 -0.297 -24.406 1 96.5 251 GLY B CA 1
ATOM 4299 C C . GLY B 1 251 ? -4.906 -1.218 -23.766 1 96.5 251 GLY B C 1
ATOM 4300 O O . GLY B 1 251 ? -4.684 -2.334 -24.234 1 96.5 251 GLY B O 1
ATOM 4301 N N . GLU B 1 252 ? -4.309 -0.791 -22.703 1 97.38 252 GLU B N 1
ATOM 4302 C CA . GLU B 1 252 ? -3.363 -1.636 -21.984 1 97.38 252 GLU B CA 1
ATOM 4303 C C . GLU B 1 252 ? -4.055 -2.863 -21.391 1 97.38 252 GLU B C 1
ATOM 4305 O O . GLU B 1 252 ? -3.428 -3.908 -21.203 1 97.38 252 GLU B O 1
ATOM 4310 N N . LEU B 1 253 ? -5.297 -2.656 -21.031 1 98.31 253 LEU B N 1
ATOM 4311 C CA . LEU B 1 253 ? -6.164 -3.748 -20.594 1 98.31 253 LEU B CA 1
ATOM 4312 C C . LEU B 1 253 ? -7.488 -3.713 -21.359 1 98.31 253 LEU B C 1
ATOM 4314 O O . LEU B 1 253 ? -7.938 -2.648 -21.781 1 98.31 253 LEU B O 1
ATOM 4318 N N . VAL B 1 254 ? -8.055 -4.848 -21.5 1 98.25 254 VAL B N 1
ATOM 4319 C CA . VAL B 1 254 ? -9.352 -4.961 -22.156 1 98.25 254 VAL B CA 1
ATOM 4320 C C . VAL B 1 254 ? -10.32 -5.73 -21.25 1 98.25 254 VAL B C 1
ATOM 4322 O O . VAL B 1 254 ? -9.898 -6.598 -20.484 1 98.25 254 VAL B O 1
ATOM 4325 N N . SER B 1 255 ? -11.609 -5.398 -21.359 1 97.81 255 SER B N 1
ATOM 4326 C CA . SER B 1 255 ? -12.633 -6.109 -20.609 1 97.81 255 SER B CA 1
ATOM 4327 C C . SER B 1 255 ? -12.914 -7.484 -21.203 1 97.81 255 SER B C 1
ATOM 4329 O O . SER B 1 255 ? -13.023 -7.625 -22.422 1 97.81 255 SER B O 1
ATOM 4331 N N . VAL B 1 256 ? -12.961 -8.469 -20.375 1 97.94 256 VAL B N 1
ATOM 4332 C CA . VAL B 1 256 ? -13.312 -9.82 -20.797 1 97.94 256 VAL B CA 1
ATOM 4333 C C . VAL B 1 256 ? -14.531 -10.297 -20 1 97.94 256 VAL B C 1
ATOM 4335 O O . VAL B 1 256 ? -14.812 -9.789 -18.906 1 97.94 256 VAL B O 1
ATOM 4338 N N . LEU B 1 257 ? -15.32 -11.18 -20.609 1 97.62 257 LEU B N 1
ATOM 4339 C CA . LEU B 1 257 ? -16.484 -11.773 -19.969 1 97.62 257 LEU B CA 1
ATOM 4340 C C . LEU B 1 257 ? -17.453 -10.695 -19.516 1 97.62 257 LEU B C 1
ATOM 4342 O O . LEU B 1 257 ? -17.969 -10.734 -18.391 1 97.62 257 LEU B O 1
ATOM 4346 N N . LYS B 1 258 ? -17.672 -9.734 -20.312 1 95.62 258 LYS B N 1
ATOM 4347 C CA . LYS B 1 258 ? -18.453 -8.539 -20 1 95.62 258 LYS B CA 1
ATOM 4348 C C . LYS B 1 258 ? -19.891 -8.906 -19.625 1 95.62 258 LYS B C 1
ATOM 4350 O O . LYS B 1 258 ? -20.531 -8.211 -18.828 1 95.62 258 LYS B O 1
ATOM 4355 N N . ASP B 1 259 ? -20.359 -9.984 -20.172 1 95.94 259 ASP B N 1
ATOM 4356 C CA . ASP B 1 259 ? -21.75 -10.383 -19.953 1 95.94 259 ASP B CA 1
ATOM 4357 C C . ASP B 1 259 ? -21.906 -11.188 -18.656 1 95.94 259 ASP B C 1
ATOM 4359 O O . ASP B 1 259 ? -23.016 -11.578 -18.297 1 95.94 259 ASP B O 1
ATOM 4363 N N . PHE B 1 260 ? -20.844 -11.383 -18 1 97.38 260 PHE B N 1
ATOM 4364 C CA . PHE B 1 260 ? -20.812 -12.188 -16.781 1 97.38 260 PHE B CA 1
ATOM 4365 C C . PHE B 1 260 ? -20.141 -11.422 -15.656 1 97.38 260 PHE B C 1
ATOM 4367 O O . PHE B 1 260 ? -19.281 -11.961 -14.961 1 97.38 260 PHE B O 1
ATOM 4374 N N . ALA B 1 261 ? -20.578 -10.25 -15.461 1 94.38 261 ALA B N 1
ATOM 4375 C CA . ALA B 1 261 ? -19.922 -9.344 -14.523 1 94.38 261 ALA B CA 1
ATOM 4376 C C . ALA B 1 261 ? -20 -9.875 -13.102 1 94.38 261 ALA B C 1
ATOM 4378 O O . ALA B 1 261 ? -21 -10.484 -12.711 1 94.38 261 ALA B O 1
ATOM 4379 N N . PRO B 1 262 ? -18.844 -9.641 -12.297 1 95.81 262 PRO B N 1
ATOM 4380 C CA . PRO B 1 262 ? -18.922 -9.945 -10.867 1 95.81 262 PRO B CA 1
ATOM 4381 C C . PRO B 1 262 ? -19.953 -9.078 -10.141 1 95.81 262 PRO B C 1
ATOM 4383 O O . PRO B 1 262 ? -20.5 -8.133 -10.727 1 95.81 262 PRO B O 1
ATOM 4386 N N . THR B 1 263 ? -20.281 -9.445 -8.891 1 94 263 THR B N 1
ATOM 4387 C CA . THR B 1 263 ? -21.141 -8.609 -8.055 1 94 263 THR B CA 1
ATOM 4388 C C . THR B 1 263 ? -20.469 -7.27 -7.766 1 94 263 THR B C 1
ATOM 4390 O O . THR B 1 263 ? -19.234 -7.168 -7.781 1 94 263 THR B O 1
ATOM 4393 N N . ARG B 1 264 ? -21.344 -6.316 -7.637 1 94 264 ARG B N 1
ATOM 4394 C CA . ARG B 1 264 ? -20.828 -5.008 -7.23 1 94 264 ARG B CA 1
ATOM 4395 C C . ARG B 1 264 ? -20.234 -5.07 -5.832 1 94 264 ARG B C 1
ATOM 4397 O O . ARG B 1 264 ? -20.609 -5.914 -5.02 1 94 264 ARG B O 1
ATOM 4404 N N . THR B 1 265 ? -19.281 -4.195 -5.543 1 90.44 265 THR B N 1
ATOM 4405 C CA . THR B 1 265 ? -18.594 -4.16 -4.258 1 90.44 265 THR B CA 1
ATOM 4406 C C . THR B 1 265 ? -18.984 -2.922 -3.463 1 90.44 265 THR B C 1
ATOM 4408 O O . THR B 1 265 ? -18.891 -1.8 -3.965 1 90.44 265 THR B O 1
ATOM 4411 N N . PRO B 1 266 ? -19.391 -3.096 -2.244 1 91.12 266 PRO B N 1
ATOM 4412 C CA . PRO B 1 266 ? -19.766 -1.934 -1.436 1 91.12 266 PRO B CA 1
ATOM 4413 C C . PRO B 1 266 ? -18.562 -1.174 -0.895 1 91.12 266 PRO B C 1
ATOM 4415 O O . PRO B 1 266 ? -17.531 -1.78 -0.598 1 91.12 266 PRO B O 1
ATOM 4418 N N . VAL B 1 267 ? -18.719 0.095 -0.849 1 91.81 267 VAL B N 1
ATOM 4419 C CA . VAL B 1 267 ? -17.812 0.978 -0.122 1 91.81 267 VAL B CA 1
ATOM 4420 C C . VAL B 1 267 ? -18.516 1.546 1.107 1 91.81 267 VAL B C 1
ATOM 4422 O O . VAL B 1 267 ? -19.656 2.025 1.015 1 91.81 267 VAL B O 1
ATOM 4425 N N . SER B 1 268 ? -17.828 1.427 2.227 1 90.44 268 SER B N 1
ATOM 4426 C CA . SER B 1 268 ? -18.453 1.896 3.455 1 90.44 268 SER B CA 1
ATOM 4427 C C . SER B 1 268 ? -17.516 2.797 4.25 1 90.44 268 SER B C 1
ATOM 4429 O O . SER B 1 268 ? -16.297 2.592 4.246 1 90.44 268 SER B O 1
ATOM 4431 N N . LEU B 1 269 ? -18.109 3.762 4.848 1 90.06 269 LEU B N 1
ATOM 4432 C CA . LEU B 1 269 ? -17.469 4.578 5.867 1 90.06 269 LEU B CA 1
ATOM 4433 C C . LEU B 1 269 ? -17.75 4.027 7.262 1 90.06 269 LEU B C 1
ATOM 4435 O O . LEU B 1 269 ? -18.906 3.82 7.629 1 90.06 269 LEU B O 1
ATOM 4439 N N . LEU B 1 270 ? -16.672 3.719 7.992 1 87.19 270 LEU B N 1
ATOM 4440 C CA . LEU B 1 270 ? -16.812 3.195 9.344 1 87.19 270 LEU B CA 1
ATOM 4441 C C . LEU B 1 270 ? -16.297 4.195 10.375 1 87.19 270 LEU B C 1
ATOM 4443 O O . LEU B 1 270 ? -15.266 4.832 10.156 1 87.19 270 LEU B O 1
ATOM 4447 N N . TYR B 1 271 ? -16.984 4.301 11.422 1 84.25 271 TYR B N 1
ATOM 4448 C CA . TYR B 1 271 ? -16.578 5.152 12.539 1 84.25 271 TYR B CA 1
ATOM 4449 C C . TYR B 1 271 ? -17.141 4.641 13.852 1 84.25 271 TYR B C 1
ATOM 4451 O O . TYR B 1 271 ? -18.125 3.881 13.859 1 84.25 271 TYR B O 1
ATOM 4459 N N . PRO B 1 272 ? -16.406 4.934 14.898 1 75.81 272 PRO B N 1
ATOM 4460 C CA . PRO B 1 272 ? -16.859 4.418 16.188 1 75.81 272 PRO B CA 1
ATOM 4461 C C . PRO B 1 272 ? -18.281 4.875 16.531 1 75.81 272 PRO B C 1
ATOM 4463 O O . PRO B 1 272 ? -18.656 6.004 16.219 1 75.81 272 PRO B O 1
ATOM 4466 N N . ARG B 1 273 ? -19.016 3.947 17.047 1 70.5 273 ARG B N 1
ATOM 4467 C CA . ARG B 1 273 ? -20.406 4.164 17.438 1 70.5 273 ARG B CA 1
ATOM 4468 C C . ARG B 1 273 ? -20.516 5.258 18.5 1 70.5 273 ARG B C 1
ATOM 4470 O O . ARG B 1 273 ? -21.562 5.891 18.625 1 70.5 273 ARG B O 1
ATOM 4477 N N . ASN B 1 274 ? -19.516 5.582 19.031 1 59.56 274 ASN B N 1
ATOM 4478 C CA . ASN B 1 274 ? -19.781 6.5 20.141 1 59.56 274 ASN B CA 1
ATOM 4479 C C . ASN B 1 274 ? -20.609 7.703 19.703 1 59.56 274 ASN B C 1
ATOM 4481 O O . ASN B 1 274 ? -20.484 8.156 18.562 1 59.56 274 ASN B O 1
ATOM 4485 N N . ARG B 1 275 ? -21.578 7.914 20.531 1 55.16 275 ARG B N 1
ATOM 4486 C CA . ARG B 1 275 ? -22.625 8.922 20.406 1 55.16 275 ARG B CA 1
ATOM 4487 C C . ARG B 1 275 ? -22.031 10.297 20.109 1 55.16 275 ARG B C 1
ATOM 4489 O O . ARG B 1 275 ? -22.656 11.102 19.406 1 55.16 275 ARG B O 1
ATOM 4496 N N . GLN B 1 276 ? -20.891 10.625 20.578 1 64.56 276 GLN B N 1
ATOM 4497 C CA . GLN B 1 276 ? -20.5 12.008 20.344 1 64.56 276 GLN B CA 1
ATOM 4498 C C . GLN B 1 276 ? -19.266 12.086 19.453 1 64.56 276 GLN B C 1
ATOM 4500 O O . GLN B 1 276 ? -18.125 12.078 19.938 1 64.56 276 GLN B O 1
ATOM 4505 N N . LEU B 1 277 ? -19.547 11.945 18.125 1 75.94 277 LEU B N 1
ATOM 4506 C CA . LEU B 1 277 ? -18.453 12.172 17.188 1 75.94 277 LEU B CA 1
ATOM 4507 C C . LEU B 1 277 ? -17.922 13.602 17.297 1 75.94 277 LEU B C 1
ATOM 4509 O O . LEU B 1 277 ? -18.703 14.547 17.422 1 75.94 277 LEU B O 1
ATOM 4513 N N . SER B 1 278 ? -16.625 13.695 17.312 1 78.81 278 SER B N 1
ATOM 4514 C CA . SER B 1 278 ? -16.062 15.039 17.281 1 78.81 278 SER B CA 1
ATOM 4515 C C . SER B 1 278 ? -16.5 15.797 16.031 1 78.81 278 SER B C 1
ATOM 4517 O O . SER B 1 278 ? -16.781 15.188 14.992 1 78.81 278 SER B O 1
ATOM 4519 N N . PRO B 1 279 ? -16.578 17.141 16.125 1 83.62 279 PRO B N 1
ATOM 4520 C CA . PRO B 1 279 ? -16.984 17.922 14.961 1 83.62 279 PRO B CA 1
ATOM 4521 C C . PRO B 1 279 ? -16.094 17.688 13.742 1 83.62 279 PRO B C 1
ATOM 4523 O O . PRO B 1 279 ? -16.594 17.641 12.609 1 83.62 279 PRO B O 1
ATOM 4526 N N . ARG B 1 280 ? -14.742 17.516 13.945 1 88.94 280 ARG B N 1
ATOM 4527 C CA . ARG B 1 280 ? -13.844 17.297 12.82 1 88.94 280 ARG B CA 1
ATOM 4528 C C . ARG B 1 280 ? -14.148 15.977 12.117 1 88.94 280 ARG B C 1
ATOM 4530 O O . ARG B 1 280 ? -14.07 15.891 10.891 1 88.94 280 ARG B O 1
ATOM 4537 N N . VAL B 1 281 ? -14.508 14.953 12.867 1 88.94 281 VAL B N 1
ATOM 4538 C CA . VAL B 1 281 ? -14.836 13.656 12.289 1 88.94 281 VAL B CA 1
ATOM 4539 C C . VAL B 1 281 ? -16.172 13.75 11.547 1 88.94 281 VAL B C 1
ATOM 4541 O O . VAL B 1 281 ? -16.312 13.227 10.445 1 88.94 281 VAL B O 1
ATOM 4544 N N . ARG B 1 282 ? -17.109 14.477 12.102 1 87.19 282 ARG B N 1
ATOM 4545 C CA . ARG B 1 282 ? -18.438 14.617 11.516 1 87.19 282 ARG B CA 1
ATOM 4546 C C . ARG B 1 282 ? -18.359 15.344 10.172 1 87.19 282 ARG B C 1
ATOM 4548 O O . ARG B 1 282 ? -18.938 14.883 9.18 1 87.19 282 ARG B O 1
ATOM 4555 N N . VAL B 1 283 ? -17.641 16.453 10.164 1 91.88 283 VAL B N 1
ATOM 4556 C CA . VAL B 1 283 ? -17.578 17.219 8.93 1 91.88 283 VAL B CA 1
ATOM 4557 C C . VAL B 1 283 ? -16.844 16.422 7.852 1 91.88 283 VAL B C 1
ATOM 4559 O O . VAL B 1 283 ? -17.156 16.547 6.664 1 91.88 283 VAL B O 1
ATOM 4562 N N . PHE B 1 284 ? -15.852 15.648 8.273 1 94.75 284 PHE B N 1
ATOM 4563 C CA . PHE B 1 284 ? -15.125 14.828 7.309 1 94.75 284 PHE B CA 1
ATOM 4564 C C . PHE B 1 284 ? -16.016 13.734 6.742 1 94.75 284 PHE B C 1
ATOM 4566 O O . PHE B 1 284 ? -16.047 13.516 5.531 1 94.75 284 PHE B O 1
ATOM 4573 N N . ILE B 1 285 ? -16.75 13.047 7.625 1 92.12 285 ILE B N 1
ATOM 4574 C CA . ILE B 1 285 ? -17.656 11.984 7.211 1 92.12 285 ILE B CA 1
ATOM 4575 C C . ILE B 1 285 ? -18.688 12.531 6.223 1 92.12 285 ILE B C 1
ATOM 4577 O O . ILE B 1 285 ? -18.938 11.93 5.18 1 92.12 285 ILE B O 1
ATOM 4581 N N . ASP B 1 286 ? -19.203 13.633 6.523 1 92.44 286 ASP B N 1
ATOM 4582 C CA . ASP B 1 286 ? -20.203 14.258 5.652 1 92.44 286 ASP B CA 1
ATOM 4583 C C . ASP B 1 286 ? -19.578 14.641 4.309 1 92.44 286 ASP B C 1
ATOM 4585 O O . ASP B 1 286 ? -20.203 14.469 3.262 1 92.44 286 ASP B O 1
ATOM 4589 N N . TRP B 1 287 ? -18.406 15.164 4.402 1 94.75 287 TRP B N 1
ATOM 4590 C CA . TRP B 1 287 ? -17.688 15.57 3.201 1 94.75 287 TRP B CA 1
ATOM 4591 C C . TRP B 1 287 ? -17.422 14.375 2.299 1 94.75 287 TRP B C 1
ATOM 4593 O O . TRP B 1 287 ? -17.672 14.422 1.096 1 94.75 287 TRP B O 1
ATOM 4603 N N . VAL B 1 288 ? -16.922 13.273 2.793 1 94.69 288 VAL B N 1
ATOM 4604 C CA . VAL B 1 288 ? -16.609 12.078 2.027 1 94.69 288 VAL B CA 1
ATOM 4605 C C . VAL B 1 288 ? -17.891 11.484 1.435 1 94.69 288 VAL B C 1
ATOM 4607 O O . VAL B 1 288 ? -17.906 11.078 0.272 1 94.69 288 VAL B O 1
ATOM 4610 N N . ALA B 1 289 ? -18.906 11.438 2.262 1 92.31 289 ALA B N 1
ATOM 4611 C CA . ALA B 1 289 ? -20.188 10.945 1.762 1 92.31 289 ALA B CA 1
ATOM 4612 C C . ALA B 1 289 ? -20.656 11.773 0.568 1 92.31 289 ALA B C 1
ATOM 4614 O O . ALA B 1 289 ? -21.203 11.227 -0.395 1 92.31 289 ALA B O 1
ATOM 4615 N N . GLY B 1 290 ? -20.438 13.016 0.633 1 92.5 290 GLY B N 1
ATOM 4616 C CA . GLY B 1 290 ? -20.797 13.914 -0.455 1 92.5 290 GLY B CA 1
ATOM 4617 C C . GLY B 1 290 ? -20.062 13.617 -1.743 1 92.5 290 GLY B C 1
ATOM 4618 O O . GLY B 1 290 ? -20.625 13.734 -2.834 1 92.5 290 GLY B O 1
ATOM 4619 N N . ILE B 1 291 ? -18.797 13.25 -1.649 1 92.31 291 ILE B N 1
ATOM 4620 C CA . ILE B 1 291 ? -17.984 12.922 -2.811 1 92.31 291 ILE B CA 1
ATOM 4621 C C . ILE B 1 291 ? -18.609 11.742 -3.559 1 92.31 291 ILE B C 1
ATOM 4623 O O . ILE B 1 291 ? -18.719 11.766 -4.785 1 92.31 291 ILE B O 1
ATOM 4627 N N . PHE B 1 292 ? -19 10.688 -2.873 1 90.19 292 PHE B N 1
ATOM 4628 C CA . PHE B 1 292 ? -19.516 9.477 -3.496 1 90.19 292 PHE B CA 1
ATOM 4629 C C . PHE B 1 292 ? -20.922 9.719 -4.055 1 90.19 292 PHE B C 1
ATOM 4631 O O . PHE B 1 292 ? -21.297 9.125 -5.07 1 90.19 292 PHE B O 1
ATOM 4638 N N . ASN B 1 293 ? -21.609 10.531 -3.393 1 84.81 293 ASN B N 1
ATOM 4639 C CA . ASN B 1 293 ? -22.922 10.898 -3.92 1 84.81 293 ASN B CA 1
ATOM 4640 C C . ASN B 1 293 ? -22.812 11.594 -5.273 1 84.81 293 ASN B C 1
ATOM 4642 O O . ASN B 1 293 ? -23.609 11.344 -6.176 1 84.81 293 ASN B O 1
ATOM 4646 N N . ARG B 1 294 ? -21.859 12.391 -5.414 1 79.75 294 ARG B N 1
ATOM 4647 C CA . ARG B 1 294 ? -21.641 13.117 -6.664 1 79.75 294 ARG B CA 1
ATOM 4648 C C . ARG B 1 294 ? -21.188 12.172 -7.773 1 79.75 294 ARG B C 1
ATOM 4650 O O . ARG B 1 294 ? -21.594 12.328 -8.93 1 79.75 294 ARG B O 1
ATOM 4657 N N . HIS B 1 295 ? -20.375 11.25 -7.43 1 74.5 295 HIS B N 1
ATOM 4658 C CA . HIS B 1 295 ? -19.875 10.289 -8.406 1 74.5 295 HIS B CA 1
ATOM 4659 C C . HIS B 1 295 ? -20.969 9.32 -8.836 1 74.5 295 HIS B C 1
ATOM 4661 O O . HIS B 1 295 ? -20.984 8.852 -9.977 1 74.5 295 HIS B O 1
ATOM 4667 N N . ALA B 1 296 ? -21.766 8.867 -7.934 1 66 296 ALA B N 1
ATOM 4668 C CA . ALA B 1 296 ? -22.891 7.984 -8.242 1 66 296 ALA B CA 1
ATOM 4669 C C . ALA B 1 296 ? -23.891 8.68 -9.172 1 66 296 ALA B C 1
ATOM 4671 O O . ALA B 1 296 ? -24.469 8.047 -10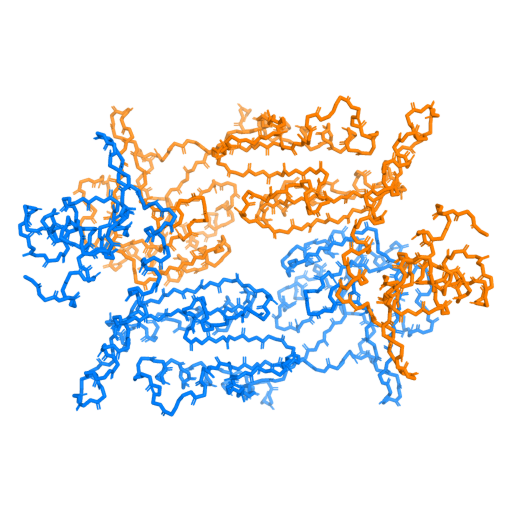.055 1 66 296 ALA B O 1
ATOM 4672 N N . GLU B 1 297 ? -24.062 9.883 -8.875 1 55.06 297 GLU B N 1
ATOM 4673 C CA . GLU B 1 297 ? -24.969 10.664 -9.711 1 55.06 297 GLU B CA 1
ATOM 4674 C C . GLU B 1 297 ? -24.453 10.781 -11.141 1 55.06 297 GLU B C 1
ATOM 4676 O O . GLU B 1 297 ? -25.219 10.703 -12.102 1 55.06 297 GLU B O 1
ATOM 4681 N N . VAL B 1 298 ? -23.25 10.93 -11.188 1 47.22 298 VAL B N 1
ATOM 4682 C CA . VAL B 1 298 ? -22.672 11.047 -12.523 1 47.22 298 VAL B CA 1
ATOM 4683 C C . VAL B 1 298 ? -22.734 9.703 -13.242 1 47.22 298 VAL B C 1
ATOM 4685 O O . VAL B 1 298 ? -22.891 9.648 -14.461 1 47.22 298 VAL B O 1
ATOM 4688 N N . ALA B 1 299 ? -22.562 8.648 -12.531 1 50.62 299 ALA B N 1
ATOM 4689 C CA . ALA B 1 299 ? -22.625 7.316 -13.117 1 50.62 299 ALA B CA 1
ATOM 4690 C C . ALA B 1 299 ? -24.031 6.984 -13.578 1 50.62 299 ALA B C 1
ATOM 4692 O O . ALA B 1 299 ? -24.219 6.25 -14.547 1 50.62 299 ALA B O 1
ATOM 4693 N N . ASP B 1 300 ? -25.094 7.367 -12.797 1 44.62 300 ASP B N 1
ATOM 4694 C CA . ASP B 1 300 ? -26.5 7.176 -13.164 1 44.62 300 ASP B CA 1
ATOM 4695 C C . ASP B 1 300 ? -26.922 8.164 -14.258 1 44.62 300 ASP B C 1
ATOM 4697 O O . ASP B 1 300 ? -27.875 7.91 -14.992 1 44.62 300 ASP B O 1
ATOM 4701 N N . GLY B 1 301 ? -26.219 9.297 -14.312 1 35.19 301 GLY B N 1
ATOM 4702 C CA . GLY B 1 301 ? -26.625 10.211 -15.367 1 35.19 301 GLY B CA 1
ATOM 4703 C C . GLY B 1 301 ? -25.922 9.953 -16.688 1 35.19 301 GLY B C 1
ATOM 4704 O O . GLY B 1 301 ? -24.844 9.352 -16.719 1 35.19 301 GLY B O 1
#

Foldseek 3Di:
DDPLVLLQLLLLCQVVQHLVVSCVVSVHDSVVSVVSQVVVCVVVVHRQWDDDPVTTHGDPVVVLSSQVSLLVNVVVLLVVQVPDPDQDADEAEEEEADLCCVLQPVVCVVVVCVSRVRYHYHYHYDQDPPPCVSRVHFKYKYKADDDDDLKDKDWQDWFFKFKKAFPVLCVVQNADADPVPCVSAAAAFEQHPVVRGTAFDWWADPNRIDGDRGDAPHYDHGPVVRVVCRLVNRHMDMDGPSSCVVVCVVRSMHTGPGVTTGGIMIIIMIGRPDPRRGPVSVVSVVVSSVSSVVVVVVVVD/DDPLVLLQLLLLCQVVQHLVVSCVVSVHPSVVSVVSQVVVCVVVVHHQWDDDPVTTHGDPVVVLSSQVSLLVNVVVLLVVQVPDPDQDADEAEEEEADLCCVLQPVVCVVVVCVSRVRYHYHYHYDQDPDPCVSRVHAKYKYKADDDDDLKDKDWQDWFFKFKKAFPVLCVVQNADADPVPCVSAAAAFEQHPVVRGTAFDWWADPNRIDGDHGDAPHYDHGPVVRVVCRLVNRHMDMDGVSSCVVVCVVRSMHTGPRVTTGGIMIIIMIGRPDPRRGPVSVVSVVVSSVSSVVVVVVVVD

Secondary structure (DSSP, 8-state):
--HHHHHHHHHHHHHHT-HHHHHHHHT--HHHHHHHHHHHHHHHTS--EEE-SS-EEE-HHHHHHHHHHHHHHHHHHHHHHTTS-PPP-EEEEEEE-HHHIIIIIGGGHHHHHHHSTTEEEEEEE--S---TTTTT-SEEEEESPPPS-SEEEEEEEEE-EEEEE-HHHHHHH----SGGG-TT--B-EEB-TTTSSBPPEEEEETTEEEEE----SEEESSHHHHHHHHHTTS-BEEEEHHHHHHHHHHTSSEEESGGGPPPPEEEEEEEE--S---HHHHHHHHHHHHHHHHHHHHHH-/--HHHHHHHHHHHHHHT-HHHHHHHHT--HHHHHHHHHHHHHHHTS--EEE-SS-EEE-HHHHHHHHHHHHHHHHHHHHHHTTSSPPP-EEEEEEE-HHHIIIIIGGGHHHHHHH-TTEEEEEEE--S---TTTTT-SEEEEESPPPS-SEEEEEEEEE-EEEEE-HHHHHHH----SGGG-TT--B-EEB-TTTSSBPPEEEEETTEEEEE----SEEESSHHHHHHHHHTTS-BEEEEHHHHHHHHHHTSSEE-SGGGPPPPEEEEEEEE--S---HHHHHHHHHHHHHHHHHHHHHH-

Nearest PDB structures (foldseek):
  3hhg-assembly1_D  TM=6.392E-01  e=1.125E-24  Neisseria meningitidis serogroup B
  3hhf-assembly1_A  TM=8.785E-01  e=1.012E-17  Neisseria meningitidis serogroup B
  5fhk-assembly1_A  TM=8.464E-01  e=1.542E-17  Vibrio vulnificus
  5mmh-assembly4_D-5  TM=8.208E-01  e=7.951E-14  Pseudomonas aeruginosa PAO1
  4x6g-assembly2_E  TM=4.745E-01  e=1.388E-14  Pseudomonas aeruginosa PAO1

Radius of gyration: 25.75 Å; Cα contacts (8 Å, |Δi|>4): 1064; chains: 2; bounding box: 57×71×65 Å